Protein AF-0000000072271689 (afdb_homodimer)

pLDDT: mean 88.24, std 18.96, range [31.73, 98.94]

Solvent-accessible surface area (backbone atoms only — not comparable to full-atom values): 25498 Å² total; per-residue (Å²): 134,85,81,78,78,78,77,78,78,75,78,75,80,78,79,74,76,76,78,71,72,70,70,71,72,67,70,66,34,36,35,38,39,36,31,69,91,47,56,48,43,42,45,51,83,49,62,72,64,39,61,20,38,79,43,69,48,87,84,51,55,67,71,42,54,58,48,46,61,74,46,43,41,82,41,91,32,41,24,40,36,31,52,49,80,51,37,67,69,48,44,53,40,47,75,71,63,29,47,78,47,66,42,73,76,60,69,36,31,58,59,47,34,49,50,51,46,51,44,41,41,70,24,27,46,57,53,59,69,58,46,74,73,68,46,45,60,53,48,52,50,30,50,51,50,26,50,50,19,69,75,71,46,50,71,69,46,32,36,43,28,48,12,49,43,49,46,45,53,48,49,49,21,48,54,30,40,76,70,72,74,43,34,56,51,55,20,28,39,39,40,45,52,51,40,53,51,24,42,47,67,79,74,68,51,63,80,68,70,42,50,51,69,58,48,51,52,41,32,55,56,20,53,54,53,53,56,49,57,72,73,99,133,84,82,78,76,79,76,79,77,75,79,79,81,79,80,74,78,75,74,74,71,71,72,69,72,70,71,66,34,36,35,39,37,36,31,68,91,47,56,49,42,42,46,52,83,50,60,72,65,40,62,19,38,82,42,71,48,87,84,52,54,68,69,42,54,58,47,45,61,74,45,42,40,82,43,89,31,41,24,39,36,32,52,49,80,50,37,67,71,48,45,53,40,47,76,73,64,28,48,78,47,67,44,73,76,61,68,36,31,59,60,48,32,49,50,49,46,51,45,43,42,70,24,28,45,57,53,59,68,58,47,74,73,68,44,45,61,54,48,52,50,30,51,52,50,25,51,50,20,67,76,71,46,49,70,69,48,31,36,43,29,47,12,48,44,49,47,46,53,48,48,50,21,48,53,29,39,77,69,71,73,44,35,57,50,55,20,28,39,41,39,45,52,50,40,52,51,26,42,47,68,78,74,67,51,65,80,69,71,43,50,52,70,58,48,50,52,41,33,56,55,20,53,53,53,54,55,50,57,74,72,97

Radius of gyration: 32.76 Å; Cα contacts (8 Å, |Δi|>4): 639; chains: 2; bounding box: 166×103×75 Å

Nearest PDB structures (foldseek):
  7yh5-assembly1_A  TM=5.795E-01  e=8.326E-13  Mycobacterium tuberculosis
  7yh5-assembly2_D  TM=5.748E-01  e=1.338E-12  Mycobacterium tuberculosis
  2yxh-assembly1_B  TM=9.047E-01  e=2.759E-06  Thermotoga maritima MSB8
  7yh5-assembly3_F-2  TM=9.528E-01  e=1.978E-04  Mycobacterium tuberculosis
  3crc-assembly1_A  TM=7.216E-01  e=1.321E-03  Escherichia coli K-12

Sequence (464 aa):
MPQNQYRHEHPAPERVPAIKASMITMSVMTVLLLDARWPSMIPFNLVGKLEGQLRFTDEVPVKVRWNLDDIVRFATDDLLVSTNELDPQVIAAINNGASVIEVPSRHDALGQAREVMRRAVARGEWEQTQTHESLLEYLDEETEEFAQAVAHGTTDHIVSELGDVLLQVLFHAEIGARHGEFNLDDVAASFVTKMQQRSPYLFDGSDGVVPIEEQERLWEAGKHRSAHAQTNMPQNQYRHEHPAPERVPAIKASMITMSVMTVLLLDARWPSMIPFNLVGKLEGQLRFTDEVPVKVRWNLDDIVRFATDDLLVSTNELDPQVIAAINNGASVIEVPSRHDALGQAREVMRRAVARGEWEQTQTHESLLEYLDEETEEFAQAVAHGTTDHIVSELGDVLLQVLFHAEIGARHGEFNLDDVAASFVTKMQQRSPYLFDGSDGVVPIEEQERLWEAGKHRSAHAQTN

Secondary structure (DSSP, 8-state):
----------PPP----------------EEEE--TTSTTEEEGGGTTT-EEEEEE-TTS-HHHHHHHHHHPEEEEEEEEEES-TT-HHHHHHHHTT-EEEE-GGGG-HHHHHHHHHHHHHHHBHHHHH--HHHHHHHHHHHHHHHHHHHHH--HHHHHHHHHHHHHHHHHHHHHHHHTTS--HHHHHHHHHHHHHHH-GGGSS---SPBPHHHHHHHHHHHHHHHHHHHH-/----------PPP----------------EEEE--TTSTTEEEGGGTTT-EEEEEE-TTS-HHHHHHHHHHPEEEEEEEEEES-TT-HHHHHHHHTT-EEEE-GGGG-HHHHHHHHHHHHHHHBHHHHH--HHHHHHHHHHHHHHHHHHHHH--HHHHHHHHHHHHHHHHHHHHHHHHTTS--HHHHHHHHHHHHHHH-GGGSS---SPBPHHHHHHHHHHHHHHHHHHHH-

Structure (mmCIF, N/CA/C/O backbone):
data_AF-0000000072271689-model_v1
#
loop_
_entity.id
_entity.type
_entity.pdbx_description
1 polymer 'NTP pyrophosphohydrolase MazG-like domain-containing protein'
#
loop_
_atom_site.group_PDB
_atom_site.id
_atom_site.type_symbol
_atom_site.label_atom_id
_atom_site.label_alt_id
_atom_site.label_comp_id
_atom_site.label_asym_id
_atom_site.label_entity_id
_atom_site.label_seq_id
_atom_site.pdbx_PDB_ins_code
_atom_site.Cartn_x
_atom_site.Cartn_y
_atom_site.Cartn_z
_atom_site.occupancy
_atom_site.B_iso_or_equiv
_atom_site.auth_seq_id
_atom_site.auth_comp_id
_atom_site.auth_asym_id
_atom_site.auth_atom_id
_atom_site.pdbx_PDB_model_num
ATOM 1 N N . MET A 1 1 ? -76.625 75.188 -1.567 1 31.73 1 MET A N 1
ATOM 2 C CA . MET A 1 1 ? -76.312 74.062 -0.708 1 31.73 1 MET A CA 1
ATOM 3 C C . MET A 1 1 ? -75.188 73.188 -1.327 1 31.73 1 MET A C 1
ATOM 5 O O . MET A 1 1 ? -75.312 72.75 -2.463 1 31.73 1 MET A O 1
ATOM 9 N N . PRO A 1 2 ? -73.875 73.5 -1.005 1 36.81 2 PRO A N 1
ATOM 10 C CA . PRO A 1 2 ? -72.625 72.938 -1.516 1 36.81 2 PRO A CA 1
ATOM 11 C C . PRO A 1 2 ? -72.5 71.438 -1.23 1 36.81 2 PRO A C 1
ATOM 13 O O . PRO A 1 2 ? -72.938 71 -0.172 1 36.81 2 PRO A O 1
ATOM 16 N N . GLN A 1 3 ? -72.75 70.562 -2.203 1 35.38 3 GLN A N 1
ATOM 17 C CA . GLN A 1 3 ? -72.562 69.125 -2.236 1 35.38 3 GLN A CA 1
ATOM 18 C C . GLN A 1 3 ? -71.125 68.75 -1.945 1 35.38 3 GLN A C 1
ATOM 20 O O . GLN A 1 3 ? -70.25 69.062 -2.727 1 35.38 3 GLN A O 1
ATOM 25 N N . ASN A 1 4 ? -70.688 68.812 -0.695 1 34.28 4 ASN A N 1
ATOM 26 C CA . ASN A 1 4 ? -69.438 68.375 -0.215 1 34.28 4 ASN A CA 1
ATOM 27 C C . ASN A 1 4 ? -69.125 66.875 -0.577 1 34.28 4 ASN A C 1
ATOM 29 O O . ASN A 1 4 ? -69.875 66 -0.107 1 34.28 4 ASN A O 1
ATOM 33 N N . GLN A 1 5 ? -68.625 66.625 -1.76 1 32.69 5 GLN A N 1
ATOM 34 C CA . GLN A 1 5 ? -68.188 65.312 -2.229 1 32.69 5 GLN A CA 1
ATOM 35 C C . GLN A 1 5 ? -67.125 64.688 -1.286 1 32.69 5 GLN A C 1
ATOM 37 O O . GLN A 1 5 ? -66.062 65.312 -1.051 1 32.69 5 GLN A O 1
ATOM 42 N N . TYR A 1 6 ? -67.5 63.969 -0.26 1 37.41 6 TYR A N 1
ATOM 43 C CA . TYR A 1 6 ? -66.688 63.188 0.641 1 37.41 6 TYR A CA 1
ATOM 44 C C . TYR A 1 6 ? -65.812 62.188 -0.138 1 37.41 6 TYR A C 1
ATOM 46 O O . TYR A 1 6 ? -66.312 61.281 -0.771 1 37.41 6 TYR A O 1
ATOM 54 N N . ARG A 1 7 ? -64.688 62.656 -0.739 1 34.25 7 ARG A N 1
ATOM 55 C CA . ARG A 1 7 ? -63.688 61.719 -1.29 1 34.25 7 ARG A CA 1
ATOM 56 C C . ARG A 1 7 ? -63.156 60.781 -0.206 1 34.25 7 ARG A C 1
ATOM 58 O O . ARG A 1 7 ? -62.5 61.25 0.736 1 34.25 7 ARG A O 1
ATOM 65 N N . HIS A 1 8 ? -63.781 59.656 0.089 1 34.5 8 HIS A N 1
ATOM 66 C CA . HIS A 1 8 ? -63.25 58.594 0.943 1 34.5 8 HIS A CA 1
ATOM 67 C C . HIS A 1 8 ? -61.844 58.156 0.478 1 34.5 8 HIS A C 1
ATOM 69 O O . HIS A 1 8 ? -61.688 57.688 -0.653 1 34.5 8 HIS A O 1
ATOM 75 N N . GLU A 1 9 ? -60.75 58.812 0.894 1 35.03 9 GLU A N 1
ATOM 76 C CA . GLU A 1 9 ? -59.406 58.312 0.646 1 35.03 9 GLU A CA 1
ATOM 77 C C . GLU A 1 9 ? -59.188 56.938 1.229 1 35.03 9 GLU A C 1
ATOM 79 O O . GLU A 1 9 ? -59.469 56.688 2.408 1 35.03 9 GLU A O 1
ATOM 84 N N . HIS A 1 10 ? -59.312 55.844 0.458 1 43.16 10 HIS A N 1
ATOM 85 C CA . HIS A 1 10 ? -58.938 54.469 0.822 1 43.16 10 HIS A CA 1
ATOM 86 C C . HIS A 1 10 ? -57.531 54.406 1.392 1 43.16 10 HIS A C 1
ATOM 88 O O . HIS A 1 10 ? -56.594 55.031 0.852 1 43.16 10 HIS A O 1
ATOM 94 N N . PRO A 1 11 ? -57.406 54.125 2.727 1 41.47 11 PRO A N 1
ATOM 95 C CA . PRO A 1 11 ? -56.062 54.031 3.266 1 41.47 11 PRO A CA 1
ATOM 96 C C . PRO A 1 11 ? -55.188 53.062 2.494 1 41.47 11 PRO A C 1
ATOM 98 O O . PRO A 1 11 ? -55.688 52.062 1.944 1 41.47 11 PRO A O 1
ATOM 101 N N . ALA A 1 12 ? -53.969 53.438 2.004 1 48.12 12 ALA A N 1
ATOM 102 C CA . ALA A 1 12 ? -52.969 52.625 1.312 1 48.12 12 ALA A CA 1
ATOM 103 C C . ALA A 1 12 ? -52.625 51.375 2.117 1 48.12 12 ALA A C 1
ATOM 105 O O . ALA A 1 12 ? -52.562 51.406 3.35 1 48.12 12 ALA A O 1
ATOM 106 N N . PRO A 1 13 ? -52.781 50.156 1.504 1 39.25 13 PRO A N 1
ATOM 107 C CA . PRO A 1 13 ? -52.469 48.938 2.24 1 39.25 13 PRO A CA 1
ATOM 108 C C . PRO A 1 13 ? -51.062 48.969 2.848 1 39.25 13 PRO A C 1
ATOM 110 O O . PRO A 1 13 ? -50.156 49.625 2.311 1 39.25 13 PRO A O 1
ATOM 113 N N . GLU A 1 14 ? -50.906 48.812 4.203 1 42.94 14 GLU A N 1
ATOM 114 C CA . GLU A 1 14 ? -49.656 48.656 4.945 1 42.94 14 GLU A CA 1
ATOM 115 C C . GLU A 1 14 ? -48.719 47.656 4.285 1 42.94 14 GLU A C 1
ATOM 117 O O . GLU A 1 14 ? -49.125 46.531 3.984 1 42.94 14 GLU A O 1
ATOM 122 N N . ARG A 1 15 ? -47.625 48.062 3.615 1 39.09 15 ARG A N 1
ATOM 123 C CA . ARG A 1 15 ? -46.594 47.188 3.09 1 39.09 15 ARG A CA 1
ATOM 124 C C . ARG A 1 15 ? -46.125 46.188 4.156 1 39.09 15 ARG A C 1
ATOM 126 O O . ARG A 1 15 ? -45.719 46.594 5.25 1 39.09 15 ARG A O 1
ATOM 133 N N . VAL A 1 16 ? -46.5 44.906 4.203 1 45.44 16 VAL A N 1
ATOM 134 C CA . VAL A 1 16 ? -45.906 43.844 5.008 1 45.44 16 VAL A CA 1
ATOM 135 C C . VAL A 1 16 ? -44.375 43.875 4.883 1 45.44 16 VAL A C 1
ATOM 137 O O . VAL A 1 16 ? -43.844 44 3.779 1 45.44 16 VAL A O 1
ATOM 140 N N . PRO A 1 17 ? -43.688 44.188 6 1 40.31 17 PRO A N 1
ATOM 141 C CA . PRO A 1 17 ? -42.219 44.125 5.863 1 40.31 17 PRO A CA 1
ATOM 142 C C . PRO A 1 17 ? -41.719 42.844 5.223 1 40.31 17 PRO A C 1
ATOM 144 O O . PRO A 1 17 ? -42.344 41.781 5.418 1 40.31 17 PRO A O 1
ATOM 147 N N . ALA A 1 18 ? -41.031 42.875 4.094 1 43 18 ALA A N 1
ATOM 148 C CA . ALA A 1 18 ? -40.312 41.719 3.521 1 43 18 ALA A CA 1
ATOM 149 C C . ALA A 1 18 ? -39.625 40.906 4.605 1 43 18 ALA A C 1
ATOM 151 O O . ALA A 1 18 ? -38.844 41.438 5.406 1 43 18 ALA A O 1
ATOM 152 N N . ILE A 1 19 ? -40.125 39.719 5.051 1 41.44 19 ILE A N 1
ATOM 153 C CA . ILE A 1 19 ? -39.375 38.781 5.848 1 41.44 19 ILE A CA 1
ATOM 154 C C . ILE A 1 19 ? -37.938 38.656 5.285 1 41.44 19 ILE A C 1
ATOM 156 O O . ILE A 1 19 ? -37.781 38.281 4.129 1 41.44 19 ILE A O 1
ATOM 160 N N . LYS A 1 20 ? -37.031 39.469 5.77 1 43.62 20 LYS A N 1
ATOM 161 C CA . LYS A 1 20 ? -35.656 39.156 5.461 1 43.62 20 LYS A CA 1
ATOM 162 C C . LYS A 1 20 ? -35.438 37.656 5.535 1 43.62 20 LYS A C 1
ATOM 164 O O . LYS A 1 20 ? -35.594 37.031 6.594 1 43.62 20 LYS A O 1
ATOM 169 N N . ALA A 1 21 ? -35.531 36.969 4.457 1 41.03 21 ALA A N 1
ATOM 170 C CA . ALA A 1 21 ? -34.969 35.625 4.422 1 41.03 21 ALA A CA 1
ATOM 171 C C . ALA A 1 21 ? -33.594 35.594 5.125 1 41.03 21 ALA A C 1
ATOM 173 O O . ALA A 1 21 ? -32.656 36.281 4.691 1 41.03 21 ALA A O 1
ATOM 174 N N . SER A 1 22 ? -33.594 35.531 6.473 1 39.03 22 SER A N 1
ATOM 175 C CA . SER A 1 22 ? -32.312 35.125 7.047 1 39.03 22 SER A CA 1
ATOM 176 C C . SER A 1 22 ? -31.578 34.156 6.141 1 39.03 22 SER A C 1
ATOM 178 O O . SER A 1 22 ? -32.125 33.094 5.82 1 39.03 22 SER A O 1
ATOM 180 N N . MET A 1 23 ? -30.891 34.625 5.141 1 39.12 23 MET A N 1
ATOM 181 C CA . MET A 1 23 ? -29.938 33.719 4.504 1 39.12 23 MET A CA 1
ATOM 182 C C . MET A 1 23 ? -29.312 32.781 5.531 1 39.12 23 MET A C 1
ATOM 184 O O . MET A 1 23 ? -28.562 33.219 6.402 1 39.12 23 MET A O 1
ATOM 188 N N . ILE A 1 24 ? -30 31.812 6.102 1 42.47 24 ILE A N 1
ATOM 189 C CA . ILE A 1 24 ? -29.266 30.75 6.801 1 42.47 24 ILE A CA 1
ATOM 190 C C . ILE A 1 24 ? -27.891 30.562 6.176 1 42.47 24 ILE A C 1
ATOM 192 O O . ILE A 1 24 ? -27.766 30.141 5.023 1 42.47 24 ILE A O 1
ATOM 196 N N . THR A 1 25 ? -26.969 31.484 6.34 1 45.09 25 THR A N 1
ATOM 197 C CA . THR A 1 25 ? -25.578 31.156 6.023 1 45.09 25 THR A CA 1
ATOM 198 C C . THR A 1 25 ? -25.297 29.688 6.266 1 45.09 25 THR A C 1
ATOM 200 O O . THR A 1 25 ? -25.375 29.203 7.402 1 45.09 25 THR A O 1
ATOM 203 N N . MET A 1 26 ? -25.844 28.781 5.512 1 49.88 26 MET A N 1
ATOM 204 C CA . MET A 1 26 ? -25.484 27.375 5.613 1 49.88 26 MET A CA 1
ATOM 205 C C . MET A 1 26 ? -24.031 27.203 6.012 1 49.88 26 MET A C 1
ATOM 207 O O . MET A 1 26 ? -23.125 27.734 5.348 1 49.88 26 MET A O 1
ATOM 211 N N . SER A 1 27 ? -23.719 27.297 7.25 1 57.47 27 SER A N 1
ATOM 212 C CA . SER A 1 27 ? -22.391 27 7.77 1 57.47 27 SER A CA 1
ATOM 213 C C . SER A 1 27 ? -21.672 25.984 6.887 1 57.47 27 SER A C 1
ATOM 215 O O . SER A 1 27 ? -22.188 24.891 6.637 1 57.47 27 SER A O 1
ATOM 217 N N . VAL A 1 28 ? -20.812 26.453 5.918 1 75.75 28 VAL A N 1
ATOM 218 C CA . VAL A 1 28 ? -20.062 25.641 4.965 1 75.75 28 VAL A CA 1
ATOM 219 C C . VAL A 1 28 ? -19.156 24.672 5.711 1 75.75 28 VAL A C 1
ATOM 221 O O . VAL A 1 28 ? -18.375 25.094 6.582 1 75.75 28 VAL A O 1
ATOM 224 N N . MET A 1 29 ? -19.562 23.359 5.988 1 88.62 29 MET A N 1
ATOM 225 C CA . MET A 1 29 ? -18.797 22.312 6.676 1 88.62 29 MET A CA 1
ATOM 226 C C . MET A 1 29 ? -17.75 21.719 5.754 1 88.62 29 MET A C 1
ATOM 228 O O . MET A 1 29 ? -17.984 21.547 4.555 1 88.62 29 MET A O 1
ATOM 232 N N . THR A 1 30 ? -16.531 21.578 6.262 1 95.81 30 THR A N 1
ATOM 233 C CA . THR A 1 30 ? -15.453 20.875 5.582 1 95.81 30 THR A CA 1
ATOM 234 C C . THR A 1 30 ? -15.188 19.531 6.242 1 95.81 30 THR A C 1
ATOM 236 O O . THR A 1 30 ? -15.219 19.406 7.473 1 95.81 30 THR A O 1
ATOM 239 N N . VAL A 1 31 ? -15.047 18.5 5.449 1 97.75 31 VAL A N 1
ATOM 240 C CA . VAL A 1 31 ? -14.633 17.188 5.93 1 97.75 31 VAL A CA 1
ATOM 241 C C . VAL A 1 31 ? -13.18 16.938 5.547 1 97.75 31 VAL A C 1
ATOM 243 O O . VAL A 1 31 ? -12.805 17.062 4.379 1 97.75 31 VAL A O 1
ATOM 246 N N . LEU A 1 32 ? -12.352 16.672 6.523 1 97.25 32 LEU A N 1
ATOM 247 C CA . LEU A 1 32 ? -10.977 16.234 6.301 1 97.25 32 LEU A CA 1
ATOM 248 C C . LEU A 1 32 ? -10.836 14.734 6.484 1 97.25 32 LEU A C 1
ATOM 250 O O . LEU A 1 32 ? -11.031 14.219 7.59 1 97.25 32 LEU A O 1
ATOM 254 N N . LEU A 1 33 ? -10.547 14.039 5.418 1 98.12 33 LEU A N 1
ATOM 255 C CA . LEU A 1 33 ? -10.359 12.594 5.457 1 98.12 33 LEU A CA 1
ATOM 256 C C . LEU A 1 33 ? -8.875 12.234 5.496 1 98.12 33 LEU A C 1
ATOM 258 O O . LEU A 1 33 ? -8.164 12.43 4.512 1 98.12 33 LEU A O 1
ATOM 262 N N . LEU A 1 34 ? -8.461 11.695 6.598 1 97.62 34 LEU A N 1
ATOM 263 C CA . LEU A 1 34 ? -7.094 11.219 6.797 1 97.62 34 LEU A CA 1
ATOM 264 C C . LEU A 1 34 ? -6.977 9.742 6.449 1 97.62 34 LEU A C 1
ATOM 266 O O . LEU A 1 34 ? -7.992 9.055 6.277 1 97.62 34 LEU A O 1
ATOM 270 N N . ASP A 1 35 ? -5.762 9.305 6.246 1 97.75 35 ASP A N 1
ATOM 271 C CA . ASP A 1 35 ? -5.496 7.895 5.977 1 97.75 35 ASP A CA 1
ATOM 272 C C . ASP A 1 35 ? -5.422 7.094 7.277 1 97.75 35 ASP A C 1
ATOM 274 O O . ASP A 1 35 ? -4.594 7.379 8.141 1 97.75 35 ASP A O 1
ATOM 278 N N . ALA A 1 36 ? -6.246 6.098 7.414 1 96.81 36 ALA A N 1
ATOM 279 C CA . ALA A 1 36 ? -6.328 5.312 8.641 1 96.81 36 ALA A CA 1
ATOM 280 C C . ALA A 1 36 ? -5.008 4.605 8.93 1 96.81 36 ALA A C 1
ATOM 282 O O . ALA A 1 36 ? -4.695 4.305 10.086 1 96.81 36 ALA A O 1
ATOM 283 N N . ARG A 1 37 ? -4.184 4.309 7.945 1 96.31 37 ARG A N 1
ATOM 284 C CA . ARG A 1 37 ? -2.904 3.631 8.141 1 96.31 37 ARG A CA 1
ATOM 285 C C . ARG A 1 37 ? -1.9 4.547 8.836 1 96.31 37 ARG A C 1
ATOM 287 O O . ARG A 1 37 ? -1.052 4.082 9.602 1 96.31 37 ARG A O 1
ATOM 294 N N . TRP A 1 38 ? -2.002 5.785 8.461 1 96.56 38 TRP A N 1
ATOM 295 C CA . TRP A 1 38 ? -1.114 6.816 8.992 1 96.56 38 TRP A CA 1
ATOM 296 C C . TRP A 1 38 ? -1.89 8.086 9.312 1 96.56 38 TRP A C 1
ATOM 298 O O . TRP A 1 38 ? -1.658 9.133 8.695 1 96.56 38 TRP A O 1
ATOM 308 N N . PRO A 1 39 ? -2.699 8.008 10.305 1 96.31 39 PRO A N 1
ATOM 309 C CA . PRO A 1 39 ? -3.645 9.102 10.547 1 96.31 39 PRO A CA 1
ATOM 310 C C . PRO A 1 39 ? -2.957 10.391 10.984 1 96.31 39 PRO A C 1
ATOM 312 O O . PRO A 1 39 ? -3.58 11.461 10.992 1 96.31 39 PRO A O 1
ATOM 315 N N . SER A 1 40 ? -1.735 10.359 11.344 1 93.94 40 SER A N 1
ATOM 316 C CA . SER A 1 40 ? -1.021 11.547 11.805 1 93.94 40 SER A CA 1
ATOM 317 C C . SER A 1 40 ? -0.315 12.25 10.656 1 93.94 40 SER A C 1
ATOM 319 O O . SER A 1 40 ? 0.393 13.234 10.867 1 93.94 40 SER A O 1
ATOM 321 N N . MET A 1 41 ? -0.45 11.75 9.477 1 95.75 41 MET A N 1
ATOM 322 C CA . MET A 1 41 ? 0.243 12.328 8.328 1 95.75 41 MET A CA 1
ATOM 323 C C . MET A 1 41 ? -0.672 13.281 7.559 1 95.75 41 MET A C 1
ATOM 325 O O . MET A 1 41 ? -1.851 12.984 7.359 1 95.75 41 MET A O 1
ATOM 329 N N . ILE A 1 42 ? -0.146 14.375 7.086 1 93.12 42 ILE A N 1
ATOM 330 C CA . ILE A 1 42 ? -0.882 15.391 6.336 1 93.12 42 ILE A CA 1
ATOM 331 C C . ILE A 1 42 ? 0.032 16.016 5.289 1 93.12 42 ILE A C 1
ATOM 333 O O . ILE A 1 42 ? 1.252 16.062 5.465 1 93.12 42 ILE A O 1
ATOM 337 N N . PRO A 1 43 ? -0.549 16.516 4.188 1 93.06 43 PRO A N 1
ATOM 338 C CA . PRO A 1 43 ? 0.271 17.266 3.229 1 93.06 43 PRO A CA 1
ATOM 339 C C . PRO A 1 43 ? 0.754 18.609 3.777 1 93.06 43 PRO A C 1
ATOM 341 O O . PRO A 1 43 ? 0.019 19.281 4.504 1 93.06 43 PRO A O 1
ATOM 344 N N . PHE A 1 44 ? 1.924 18.984 3.336 1 86.19 44 PHE A N 1
ATOM 345 C CA . PHE A 1 44 ? 2.545 20.234 3.742 1 86.19 44 PHE A CA 1
ATOM 346 C C . PHE A 1 44 ? 1.616 21.406 3.465 1 86.19 44 PHE A C 1
ATOM 348 O O . PHE A 1 44 ? 1.506 22.328 4.281 1 86.19 44 PHE A O 1
ATOM 355 N N . ASN A 1 45 ? 1.007 21.344 2.361 1 85.69 45 ASN A N 1
ATOM 356 C CA . ASN A 1 45 ? 0.263 22.516 1.883 1 85.69 45 ASN A CA 1
ATOM 357 C C . ASN A 1 45 ? -1.001 22.75 2.705 1 85.69 45 ASN A C 1
ATOM 359 O O . ASN A 1 45 ? -1.622 23.797 2.609 1 85.69 45 ASN A O 1
ATOM 363 N N . LEU A 1 46 ? -1.396 21.781 3.482 1 88.25 46 LEU A N 1
ATOM 364 C CA . LEU A 1 46 ? -2.574 21.953 4.328 1 88.25 46 LEU A CA 1
ATOM 365 C C . LEU A 1 46 ? -2.195 22.531 5.684 1 88.25 46 LEU A C 1
ATOM 367 O O . LEU A 1 46 ? -3.059 23.016 6.418 1 88.25 46 LEU A O 1
ATOM 371 N N . VAL A 1 47 ? -0.949 22.406 5.977 1 83.38 47 VAL A N 1
ATOM 372 C CA . VAL A 1 47 ? -0.479 22.922 7.258 1 83.38 47 VAL A CA 1
ATOM 373 C C . VAL A 1 47 ? -0.675 24.438 7.305 1 83.38 47 VAL A C 1
ATOM 375 O O . VAL A 1 47 ? -0.239 25.156 6.398 1 83.38 47 VAL A O 1
ATOM 378 N N . GLY A 1 48 ? -1.389 24.922 8.305 1 79.44 48 GLY A N 1
ATOM 379 C CA . GLY A 1 48 ? -1.639 26.344 8.484 1 79.44 48 GLY A CA 1
ATOM 380 C C . GLY A 1 48 ? -2.807 26.844 7.66 1 79.44 48 GLY A C 1
ATOM 381 O O . GLY A 1 48 ? -3.191 28.016 7.77 1 79.44 48 GLY A O 1
ATOM 382 N N . LYS A 1 49 ? -3.34 26 6.836 1 85.81 49 LYS A N 1
ATOM 383 C CA . LYS A 1 49 ? -4.418 26.438 5.957 1 85.81 49 LYS A CA 1
ATOM 384 C C . LYS A 1 49 ? -5.762 25.875 6.402 1 85.81 49 LYS A C 1
ATOM 386 O O . LYS A 1 49 ? -6.812 26.297 5.91 1 85.81 49 LYS A O 1
ATOM 391 N N . LEU A 1 50 ? -5.703 24.984 7.27 1 88.81 50 LEU A N 1
ATOM 392 C CA . LEU A 1 50 ? -6.938 24.391 7.781 1 88.81 50 LEU A CA 1
ATOM 393 C C . LEU A 1 50 ? -7.582 25.297 8.82 1 88.81 50 LEU A C 1
ATOM 395 O O . LEU A 1 50 ? -6.902 25.797 9.727 1 88.81 50 LEU A O 1
ATOM 399 N N . GLU A 1 51 ? -8.812 25.484 8.617 1 91.44 51 GLU A N 1
ATOM 400 C CA . GLU A 1 51 ? -9.57 26.312 9.555 1 91.44 51 GLU A CA 1
ATOM 401 C C . GLU A 1 51 ? -10.906 25.672 9.914 1 91.44 51 GLU A C 1
ATOM 403 O O . GLU A 1 51 ? -11.508 24.984 9.086 1 91.44 51 GLU A O 1
ATOM 408 N N . GLY A 1 52 ? -11.352 25.938 11.195 1 91.12 52 GLY A N 1
ATOM 409 C CA . GLY A 1 52 ? -12.672 25.469 11.586 1 91.12 52 GLY A CA 1
ATOM 410 C C . GLY A 1 52 ? -12.734 25 13.031 1 91.12 52 GLY A C 1
ATOM 411 O O . GLY A 1 52 ? -11.711 24.953 13.719 1 91.12 52 GLY A O 1
ATOM 412 N N . GLN A 1 53 ? -13.945 24.844 13.414 1 93.69 53 GLN A N 1
ATOM 413 C CA . GLN A 1 53 ? -14.18 24.172 14.688 1 93.69 53 GLN A CA 1
ATOM 414 C C . GLN A 1 53 ? -14.016 22.656 14.555 1 93.69 53 GLN A C 1
ATOM 416 O O . GLN A 1 53 ? -14.82 21.984 13.898 1 93.69 53 GLN A O 1
ATOM 421 N N . LEU A 1 54 ? -13.07 22.109 15.195 1 94.75 54 LEU A N 1
ATOM 422 C CA . LEU A 1 54 ? -12.68 20.719 15.031 1 94.75 54 LEU A CA 1
ATOM 423 C C . LEU A 1 54 ? -13.742 19.797 15.609 1 94.75 54 LEU A C 1
ATOM 425 O O . LEU A 1 54 ? -14.18 19.984 16.75 1 94.75 54 LEU A O 1
ATOM 429 N N . ARG A 1 55 ? -14.156 18.875 14.844 1 96.12 55 ARG A N 1
ATOM 430 C CA . ARG A 1 55 ? -14.953 17.719 15.211 1 96.12 55 ARG A CA 1
ATOM 431 C C . ARG A 1 55 ? -14.305 16.422 14.711 1 96.12 55 ARG A C 1
ATOM 433 O O . ARG A 1 55 ? -13.586 16.438 13.703 1 96.12 55 ARG A O 1
ATOM 440 N N . PHE A 1 56 ? -14.508 15.344 15.422 1 97.38 56 PHE A N 1
ATOM 441 C CA . PHE A 1 56 ? -13.859 14.086 15.07 1 97.38 56 PHE A CA 1
ATOM 442 C C . PHE A 1 56 ? -14.859 12.938 15.086 1 97.38 56 PHE A C 1
ATOM 444 O O . PHE A 1 56 ? -15.734 12.883 15.961 1 97.38 56 PHE A O 1
ATOM 451 N N . THR A 1 57 ? -14.758 12.062 14.102 1 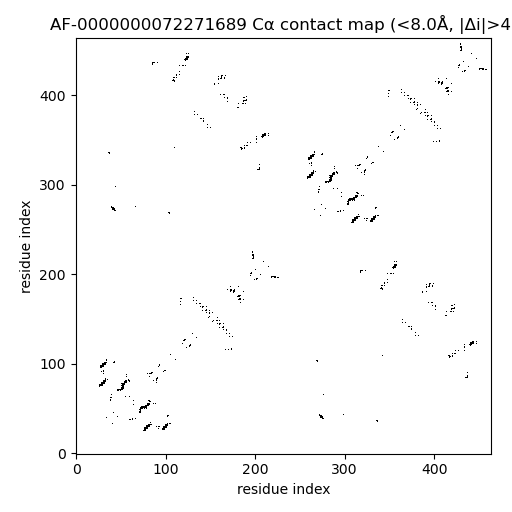97.44 57 THR A N 1
ATOM 452 C CA . THR A 1 57 ? -15.43 10.781 14.273 1 97.44 57 THR A CA 1
ATOM 453 C C . THR A 1 57 ? -14.688 9.914 15.289 1 97.44 57 THR A C 1
ATOM 455 O O . THR A 1 57 ? -13.547 10.203 15.641 1 97.44 57 THR A O 1
ATOM 458 N N . ASP A 1 58 ? -15.219 8.797 15.719 1 95.88 58 ASP A N 1
ATOM 459 C CA . ASP A 1 58 ? -14.805 8.062 16.906 1 95.88 58 ASP A CA 1
ATOM 460 C C . ASP A 1 58 ? -13.445 7.395 16.703 1 95.88 58 ASP A C 1
ATOM 462 O O . ASP A 1 58 ? -12.68 7.23 17.656 1 95.88 58 ASP A O 1
ATOM 466 N N . GLU A 1 59 ? -13.164 7.012 15.523 1 94.5 59 GLU A N 1
ATOM 467 C CA . GLU A 1 59 ? -12.008 6.148 15.289 1 94.5 59 GLU A CA 1
ATOM 468 C C . GLU A 1 59 ? -10.719 6.965 15.219 1 94.5 59 GLU A C 1
ATOM 470 O O . GLU A 1 59 ? -9.617 6.402 15.227 1 94.5 59 GLU A O 1
ATOM 475 N N . VAL A 1 60 ? -10.789 8.281 15.125 1 96.94 60 VAL A N 1
ATOM 476 C CA . VAL A 1 60 ? -9.602 9.125 15.039 1 96.94 60 VAL A CA 1
ATOM 477 C C . VAL A 1 60 ? -8.828 9.062 16.359 1 96.94 60 VAL A C 1
ATOM 479 O O . VAL A 1 60 ? -9.375 9.383 17.422 1 96.94 60 VAL A O 1
ATOM 482 N N . PRO A 1 61 ? -7.605 8.68 16.297 1 95.88 61 PRO A N 1
ATOM 483 C CA . PRO A 1 61 ? -6.828 8.555 17.531 1 95.88 61 PRO A CA 1
ATOM 484 C C . PRO A 1 61 ? -6.68 9.875 18.281 1 95.88 61 PRO A C 1
ATOM 486 O O . PRO A 1 61 ? -6.605 10.938 17.656 1 95.88 61 PRO A O 1
ATOM 489 N N . VAL A 1 62 ? -6.473 9.789 19.578 1 94.81 62 VAL A N 1
ATOM 490 C CA . VAL A 1 62 ? -6.387 10.945 20.453 1 94.81 62 VAL A CA 1
ATOM 491 C C . VAL A 1 62 ? -5.16 11.789 20.094 1 94.81 62 VAL A C 1
ATOM 493 O O . VAL A 1 62 ? -5.227 13.016 20.094 1 94.81 62 VAL A O 1
ATOM 496 N N . LYS A 1 63 ? -4.082 11.148 19.797 1 91.44 63 LYS A N 1
ATOM 497 C CA . LYS A 1 63 ? -2.854 11.859 19.453 1 91.44 63 LYS A CA 1
ATOM 498 C C . LYS A 1 63 ? -3.057 12.758 18.234 1 91.44 63 LYS A C 1
ATOM 500 O O . LYS A 1 63 ? -2.494 13.852 18.156 1 91.44 63 LYS A O 1
ATOM 505 N N . VAL A 1 64 ? -3.832 12.328 17.297 1 93.75 64 VAL A N 1
ATOM 506 C CA . VAL A 1 64 ? -4.148 13.086 16.094 1 93.75 64 VAL A CA 1
ATOM 507 C C . VAL A 1 64 ? -4.949 14.336 16.453 1 93.75 64 VAL A C 1
ATOM 509 O O . VAL A 1 64 ? -4.715 15.414 15.922 1 93.75 64 VAL A O 1
ATOM 512 N N . ARG A 1 65 ? -5.84 14.188 17.375 1 92.5 65 ARG A N 1
ATOM 513 C CA . ARG A 1 65 ? -6.691 15.289 17.812 1 92.5 65 ARG A CA 1
ATOM 514 C C . ARG A 1 65 ? -5.859 16.422 18.406 1 92.5 65 ARG A C 1
ATOM 516 O O . ARG A 1 65 ? -6.043 17.594 18.062 1 92.5 65 ARG A O 1
ATOM 523 N N . TRP A 1 66 ? -4.922 16.016 19.219 1 89.44 66 TRP A N 1
ATOM 524 C CA . TRP A 1 66 ? -4.055 17 19.859 1 89.44 66 TRP A CA 1
ATOM 525 C C . TRP A 1 66 ? -3.191 17.719 18.844 1 89.44 66 TRP A C 1
ATOM 527 O O . TRP A 1 66 ? -3.059 18.938 18.891 1 89.44 66 TRP A O 1
ATOM 537 N N . ASN A 1 67 ? -2.682 16.969 17.938 1 87.69 67 ASN A N 1
ATOM 538 C CA . ASN A 1 67 ? -1.792 17.547 16.938 1 87.69 67 ASN A CA 1
ATOM 539 C C . ASN A 1 67 ? -2.539 18.5 15.992 1 87.69 67 ASN A C 1
ATOM 541 O O . ASN A 1 67 ? -2.012 19.547 15.609 1 87.69 67 ASN A O 1
ATOM 545 N N . LEU A 1 68 ? -3.707 18.141 15.617 1 89.06 68 LEU A N 1
ATOM 546 C CA . LEU A 1 68 ? -4.496 18.984 14.727 1 89.06 68 LEU A CA 1
ATOM 547 C C . LEU A 1 68 ? -4.895 20.281 15.422 1 89.06 68 LEU A C 1
ATOM 549 O O . LEU A 1 68 ? -4.969 21.328 14.781 1 89.06 68 LEU A O 1
ATOM 553 N N . ASP A 1 69 ? -5.16 20.188 16.688 1 86.44 69 ASP A N 1
ATOM 554 C CA . ASP A 1 69 ? -5.5 21.375 17.469 1 86.44 69 ASP A CA 1
ATOM 555 C C . ASP A 1 69 ? -4.395 22.422 17.375 1 86.44 69 ASP A C 1
ATOM 557 O O . ASP A 1 69 ? -4.668 23.625 17.375 1 86.44 69 ASP A O 1
ATOM 561 N N . ASP A 1 70 ? -3.203 21.984 17.203 1 82.56 70 ASP A N 1
ATOM 562 C CA . ASP A 1 70 ? -2.041 22.875 17.188 1 82.56 70 ASP A CA 1
ATOM 563 C C . ASP A 1 70 ? -1.872 23.547 15.828 1 82.56 70 ASP A C 1
ATOM 565 O O . ASP A 1 70 ? -1.229 24.594 15.727 1 82.56 70 ASP A O 1
ATOM 569 N N . ILE A 1 71 ? -2.449 22.953 14.867 1 83.38 71 ILE A N 1
ATOM 570 C CA . ILE A 1 71 ? -2.061 23.453 13.555 1 83.38 71 ILE A CA 1
ATOM 571 C C . ILE A 1 71 ? -3.291 23.969 12.812 1 83.38 71 ILE A C 1
ATOM 573 O O . ILE A 1 71 ? -3.178 24.516 11.711 1 83.38 71 ILE A O 1
ATOM 577 N N . VAL A 1 72 ? -4.465 23.844 13.336 1 86.31 72 VAL A N 1
ATOM 578 C CA . VAL A 1 72 ? -5.699 24.312 12.727 1 86.31 72 VAL A CA 1
ATOM 579 C C . VAL A 1 72 ? -6.117 25.641 13.367 1 86.31 72 VAL A C 1
ATOM 581 O O . VAL A 1 72 ? -6.148 25.766 14.594 1 86.31 72 VAL A O 1
ATOM 584 N N . ARG A 1 73 ? -6.438 26.562 12.547 1 88.88 73 ARG A N 1
ATOM 585 C CA . ARG A 1 73 ? -6.918 27.859 13.039 1 88.88 73 ARG A CA 1
ATOM 586 C C . ARG A 1 73 ? -8.414 27.797 13.352 1 88.88 73 ARG A C 1
ATOM 588 O O . ARG A 1 73 ? -9.188 27.219 12.586 1 88.88 73 ARG A O 1
ATOM 595 N N . PHE A 1 74 ? -8.758 28.469 14.352 1 85.44 74 PHE A N 1
ATOM 596 C CA . PHE A 1 74 ? -10.164 28.469 14.75 1 85.44 74 PHE A CA 1
ATOM 597 C C . PHE A 1 74 ? -11 29.312 13.789 1 85.44 74 PHE A C 1
ATOM 599 O O . PHE A 1 74 ? -10.578 30.391 13.375 1 85.44 74 PHE A O 1
ATOM 606 N N . ALA A 1 75 ? -12.109 28.766 13.383 1 88.44 75 ALA A N 1
ATOM 607 C CA . ALA A 1 75 ? -13.117 29.469 12.594 1 88.44 75 ALA A CA 1
ATOM 608 C C . ALA A 1 75 ? -14.523 29 12.984 1 88.44 75 ALA A C 1
ATOM 610 O O . ALA A 1 75 ? -14.68 28.078 13.773 1 88.44 75 ALA A O 1
ATOM 611 N N . THR A 1 76 ? -15.469 29.719 12.406 1 86.62 76 THR A N 1
ATOM 612 C CA . THR A 1 76 ? -16.844 29.453 12.812 1 86.62 76 THR A CA 1
ATOM 613 C C . THR A 1 76 ? -17.375 28.203 12.133 1 86.62 76 THR A C 1
ATOM 615 O O . THR A 1 76 ? -18.219 27.484 12.695 1 86.62 76 THR A O 1
ATOM 618 N N . ASP A 1 77 ? -16.859 27.953 11.016 1 89 77 ASP A N 1
ATOM 619 C CA . ASP A 1 77 ? -17.312 26.781 10.281 1 89 77 ASP A CA 1
ATOM 620 C C . ASP A 1 77 ? -16.719 25.5 10.875 1 89 77 ASP A C 1
ATOM 622 O O . ASP A 1 77 ? -15.609 25.516 11.422 1 89 77 ASP A O 1
ATOM 626 N N . ASP A 1 78 ? -17.469 24.453 10.766 1 92.69 78 ASP A N 1
ATOM 627 C CA . ASP A 1 78 ? -17.016 23.172 11.32 1 92.69 78 ASP A CA 1
ATOM 628 C C . ASP A 1 78 ? -16.016 22.5 10.391 1 92.69 78 ASP A C 1
ATOM 630 O O . ASP A 1 78 ? -16.141 22.578 9.172 1 92.69 78 ASP A O 1
ATOM 634 N N . LEU A 1 79 ? -15.031 21.844 10.984 1 96.12 79 LEU A N 1
ATOM 635 C CA . LEU A 1 79 ? -14.109 20.938 10.328 1 96.12 79 LEU A CA 1
ATOM 636 C C . LEU A 1 79 ? -14.211 19.531 10.906 1 96.12 79 LEU A C 1
ATOM 638 O O . LEU A 1 79 ? -13.703 19.266 12 1 96.12 79 LEU A O 1
ATOM 642 N N . LEU A 1 80 ? -14.898 18.672 10.18 1 97.31 80 LEU A N 1
ATOM 643 C CA . LEU A 1 80 ? -15.055 17.281 10.602 1 97.31 80 LEU A CA 1
ATOM 644 C C . LEU A 1 80 ? -13.891 16.438 10.117 1 97.31 80 LEU A C 1
ATOM 646 O O . LEU A 1 80 ? -13.664 16.312 8.906 1 97.31 80 LEU A O 1
ATOM 650 N N . VAL A 1 81 ? -13.125 15.836 11.039 1 97.62 81 VAL A N 1
ATOM 651 C CA . VAL A 1 81 ? -11.961 15.016 10.734 1 97.62 81 VAL A CA 1
ATOM 652 C C . VAL A 1 81 ? -12.297 13.539 10.922 1 97.62 81 VAL A C 1
ATOM 654 O O . VAL A 1 81 ? -12.859 13.156 11.953 1 97.62 81 VAL A O 1
ATOM 657 N N . SER A 1 82 ? -11.992 12.727 9.945 1 98.06 82 SER A N 1
ATOM 658 C CA . SER A 1 82 ? -12.273 11.297 9.992 1 98.06 82 SER A CA 1
ATOM 659 C C . SER A 1 82 ? -11.227 10.5 9.227 1 98.06 82 SER A C 1
ATOM 661 O O . SER A 1 82 ? -10.477 11.062 8.422 1 98.06 82 SER A O 1
ATOM 663 N N . THR A 1 83 ? -11.07 9.219 9.539 1 97.81 83 THR A N 1
ATOM 664 C CA . THR A 1 83 ? -10.312 8.297 8.695 1 97.81 83 THR A CA 1
ATOM 665 C C . THR A 1 83 ? -11.258 7.336 7.973 1 97.81 83 THR A C 1
ATOM 667 O O . THR A 1 83 ? -10.805 6.449 7.246 1 97.81 83 THR A O 1
ATOM 670 N N . ASN A 1 84 ? -12.523 7.48 8.164 1 97 84 ASN A N 1
ATOM 671 C CA . ASN A 1 84 ? -13.531 6.59 7.605 1 97 84 ASN A CA 1
ATOM 672 C C . ASN A 1 84 ? -14.555 7.355 6.766 1 97 84 ASN A C 1
ATOM 674 O O . ASN A 1 84 ? -15.461 7.984 7.305 1 97 84 ASN A O 1
ATOM 678 N N . GLU A 1 85 ? -14.461 7.227 5.48 1 95.94 85 GLU A N 1
ATOM 679 C CA . GLU A 1 85 ? -15.344 7.953 4.566 1 95.94 85 GLU A CA 1
ATOM 680 C C . GLU A 1 85 ? -16.781 7.441 4.652 1 95.94 85 GLU A C 1
ATOM 682 O O . GLU A 1 85 ? -17.703 8.109 4.203 1 95.94 85 GLU A O 1
ATOM 687 N N . LEU A 1 86 ? -16.922 6.293 5.293 1 95.94 86 LEU A N 1
ATOM 688 C CA . LEU A 1 86 ? -18.25 5.68 5.348 1 95.94 86 LEU A CA 1
ATOM 689 C C . LEU A 1 86 ? -18.906 5.926 6.699 1 95.94 86 LEU A C 1
ATOM 691 O O . LEU A 1 86 ? -20 5.418 6.969 1 95.94 86 LEU A O 1
ATOM 695 N N . ASP A 1 87 ? -18.266 6.641 7.582 1 96.44 87 ASP A N 1
ATOM 696 C CA . ASP A 1 87 ? -18.891 7.035 8.844 1 96.44 87 ASP A CA 1
ATOM 697 C C . ASP A 1 87 ? -20.188 7.809 8.594 1 96.44 87 ASP A C 1
ATOM 699 O O . ASP A 1 87 ? -20.234 8.664 7.711 1 96.44 87 ASP A O 1
ATOM 703 N N . PRO A 1 88 ? -21.188 7.543 9.359 1 95.94 88 PRO A N 1
ATOM 704 C CA . PRO A 1 88 ? -22.469 8.219 9.156 1 95.94 88 PRO A CA 1
ATOM 705 C C . PRO A 1 88 ? -22.359 9.742 9.227 1 95.94 88 PRO A C 1
ATOM 707 O O . PRO A 1 88 ? -23.031 10.453 8.484 1 95.94 88 PRO A O 1
ATOM 710 N N . GLN A 1 89 ? -21.547 10.219 10.148 1 96.69 89 GLN A N 1
ATOM 711 C CA . GLN A 1 89 ? -21.359 11.664 10.258 1 96.69 89 GLN A CA 1
ATOM 712 C C . GLN A 1 89 ? -20.719 12.227 8.984 1 96.69 89 GLN A C 1
ATOM 714 O O . GLN A 1 89 ? -21.078 13.328 8.547 1 96.69 89 GLN A O 1
ATOM 719 N N . VAL A 1 90 ? -19.797 11.508 8.422 1 97.5 90 VAL A N 1
ATOM 720 C CA . VAL A 1 90 ? -19.109 11.938 7.207 1 97.5 90 VAL A CA 1
ATOM 721 C C . VAL A 1 90 ? -20.094 11.922 6.035 1 97.5 90 VAL A C 1
ATOM 723 O O . VAL A 1 90 ? -20.188 12.898 5.289 1 97.5 90 VAL A O 1
ATOM 726 N N . ILE A 1 91 ? -20.812 10.867 5.898 1 96.38 91 ILE A N 1
ATOM 727 C CA . ILE A 1 91 ? -21.797 10.734 4.824 1 96.38 91 ILE A CA 1
ATOM 728 C C . ILE A 1 91 ? -22.812 11.867 4.914 1 96.38 91 ILE A C 1
ATOM 730 O O . ILE A 1 91 ? -23.125 12.5 3.904 1 96.38 91 ILE A O 1
ATOM 734 N N . ALA A 1 92 ? -23.359 12.094 6.086 1 95.88 92 ALA A N 1
ATOM 735 C CA . ALA A 1 92 ? -24.328 13.156 6.297 1 95.88 92 ALA A CA 1
ATOM 736 C C . ALA A 1 92 ? -23.766 14.516 5.898 1 95.88 92 ALA A C 1
ATOM 738 O O . ALA A 1 92 ? -24.438 15.312 5.242 1 95.88 92 ALA A O 1
ATOM 739 N N . ALA A 1 93 ? -22.516 14.789 6.32 1 96.31 93 ALA A N 1
ATOM 740 C CA . ALA A 1 93 ? -21.859 16.062 6.004 1 96.31 93 ALA A CA 1
ATOM 741 C C . ALA A 1 93 ? -21.734 16.25 4.496 1 96.31 93 ALA A C 1
ATOM 743 O O . ALA A 1 93 ? -22.047 17.328 3.969 1 96.31 93 ALA A O 1
ATOM 744 N N . ILE A 1 94 ? -21.281 15.219 3.824 1 95.5 94 ILE A N 1
ATOM 745 C CA . ILE A 1 94 ? -21.078 15.281 2.381 1 95.5 94 ILE A CA 1
ATOM 746 C C . ILE A 1 94 ? -22.422 15.477 1.678 1 95.5 94 ILE A C 1
ATOM 748 O O . ILE A 1 94 ? -22.531 16.312 0.769 1 95.5 94 ILE A O 1
ATOM 752 N N . ASN A 1 95 ? -23.438 14.766 2.092 1 94.5 95 ASN A N 1
ATOM 753 C CA . ASN A 1 95 ? -24.766 14.891 1.518 1 94.5 95 ASN A CA 1
ATOM 754 C C . ASN A 1 95 ? -25.344 16.297 1.714 1 94.5 95 ASN A C 1
ATOM 756 O O . ASN A 1 95 ? -26.156 16.766 0.913 1 94.5 95 ASN A O 1
ATOM 760 N N . ASN A 1 96 ? -24.938 16.922 2.725 1 94.69 96 ASN A N 1
ATOM 761 C CA . ASN A 1 96 ? -25.406 18.281 3.033 1 94.69 96 ASN A CA 1
ATOM 762 C C . ASN A 1 96 ? -24.516 19.328 2.365 1 94.69 96 ASN A C 1
ATOM 764 O O . ASN A 1 96 ? -24.594 20.516 2.707 1 94.69 96 ASN A O 1
ATOM 768 N N . GLY A 1 97 ? -23.516 18.828 1.525 1 94.31 97 GLY A N 1
ATOM 769 C CA . GLY A 1 97 ? -22.781 19.75 0.669 1 94.31 97 GLY A CA 1
ATOM 770 C C . GLY A 1 97 ? -21.422 20.141 1.224 1 94.31 97 GLY A C 1
ATOM 771 O O . GLY A 1 97 ? -20.828 21.125 0.783 1 94.31 97 GLY A O 1
ATOM 772 N N . ALA A 1 98 ? -20.953 19.469 2.252 1 95.62 98 ALA A N 1
ATOM 773 C CA . ALA A 1 98 ? -19.641 19.781 2.812 1 95.62 98 ALA A CA 1
ATOM 774 C C . ALA A 1 98 ? -18.562 19.672 1.747 1 95.62 98 ALA A C 1
ATOM 776 O O . ALA A 1 98 ? -18.625 18.828 0.856 1 95.62 98 ALA A O 1
ATOM 777 N N . SER A 1 99 ? -17.625 20.578 1.825 1 95.75 99 SER A N 1
ATOM 778 C CA . SER A 1 99 ? -16.391 20.391 1.064 1 95.75 99 SER A CA 1
ATOM 779 C C . SER A 1 99 ? -15.555 19.266 1.641 1 95.75 99 SER A C 1
ATOM 781 O O . SER A 1 99 ? -15.516 19.078 2.857 1 95.75 99 SER A O 1
ATOM 783 N N . VAL A 1 100 ? -14.914 18.5 0.755 1 97.31 100 VAL A N 1
ATOM 784 C CA . VAL A 1 100 ? -14.133 17.359 1.226 1 97.31 100 VAL A CA 1
ATOM 785 C C . VAL A 1 100 ? -12.664 17.547 0.863 1 97.31 100 VAL A C 1
ATOM 787 O O . VAL A 1 100 ? -12.328 17.797 -0.297 1 97.31 100 VAL A O 1
ATOM 790 N N . ILE A 1 101 ? -11.781 17.469 1.812 1 96.62 101 ILE A N 1
ATOM 791 C CA . ILE A 1 101 ? -10.336 17.391 1.628 1 96.62 101 ILE A CA 1
ATOM 792 C C . ILE A 1 101 ? -9.844 15.992 1.987 1 96.62 101 ILE A C 1
ATOM 794 O O . ILE A 1 101 ? -10.008 15.539 3.123 1 96.62 101 ILE A O 1
ATOM 798 N N . GLU A 1 102 ? -9.258 15.328 1.08 1 97 102 GLU A N 1
ATOM 799 C CA . GLU A 1 102 ? -8.68 14 1.299 1 97 102 GLU A CA 1
ATOM 800 C C . GLU A 1 102 ? -7.16 14.031 1.147 1 97 102 GLU A C 1
ATOM 802 O O . GLU A 1 102 ? -6.637 14.602 0.188 1 97 102 GLU A O 1
ATOM 807 N N . VAL A 1 103 ? -6.523 13.406 2.08 1 97.06 103 VAL A N 1
ATOM 808 C CA . VAL A 1 103 ? -5.074 13.352 1.932 1 97.06 103 VAL A CA 1
ATOM 809 C C . VAL A 1 103 ? -4.711 12.406 0.783 1 97.06 103 VAL A C 1
ATOM 811 O O . VAL A 1 103 ? -5.41 11.422 0.534 1 97.06 103 VAL A O 1
ATOM 814 N N . PRO A 1 104 ? -3.59 12.648 0.104 1 97 104 PRO A N 1
ATOM 815 C CA . PRO A 1 104 ? -3.287 11.93 -1.133 1 97 104 PRO A CA 1
ATOM 816 C C . PRO A 1 104 ? -3.076 10.43 -0.907 1 97 104 PRO A C 1
ATOM 818 O O . PRO A 1 104 ? -3.352 9.625 -1.798 1 97 104 PRO A O 1
ATOM 821 N N . SER A 1 105 ? -2.529 10.016 0.246 1 97.62 105 SER A N 1
ATOM 822 C CA . SER A 1 105 ? -2.225 8.609 0.506 1 97.62 105 SER A CA 1
ATOM 823 C C . SER A 1 105 ? -3.49 7.762 0.497 1 97.62 105 SER A C 1
ATOM 825 O O . SER A 1 105 ? -3.42 6.535 0.37 1 97.62 105 SER A O 1
ATOM 827 N N . ARG A 1 106 ? -4.691 8.367 0.647 1 97.5 106 ARG A N 1
ATOM 828 C CA . ARG A 1 106 ? -5.949 7.629 0.604 1 97.5 106 ARG A CA 1
ATOM 829 C C . ARG A 1 106 ? -6.23 7.102 -0.801 1 97.5 106 ARG A C 1
ATOM 831 O O . ARG A 1 106 ? -7.066 6.219 -0.983 1 97.5 106 ARG A O 1
ATOM 838 N N . HIS A 1 107 ? -5.578 7.637 -1.798 1 96.88 107 HIS A N 1
ATOM 839 C CA . HIS A 1 107 ? -5.793 7.234 -3.184 1 96.88 107 HIS A CA 1
ATOM 840 C C . HIS A 1 107 ? -4.879 6.074 -3.566 1 96.88 107 HIS A C 1
ATOM 842 O O . HIS A 1 107 ? -4.828 5.68 -4.734 1 96.88 107 HIS A O 1
ATOM 848 N N . ASP A 1 108 ? -4.141 5.559 -2.607 1 97.62 108 ASP A N 1
ATOM 849 C CA . ASP A 1 108 ? -3.311 4.375 -2.809 1 97.62 108 ASP A CA 1
ATOM 850 C C . ASP A 1 108 ? -4.16 3.176 -3.23 1 97.62 108 ASP A C 1
ATOM 852 O O . ASP A 1 108 ? -4.918 2.633 -2.426 1 97.62 108 ASP A O 1
ATOM 856 N N . ALA A 1 109 ? -4.012 2.684 -4.469 1 98.31 109 ALA A N 1
ATOM 857 C CA . ALA A 1 109 ? -4.855 1.625 -5.016 1 98.31 109 ALA A CA 1
ATOM 858 C C . ALA A 1 109 ? -4.707 0.336 -4.211 1 98.31 109 ALA A C 1
ATOM 860 O O . ALA A 1 109 ? -5.688 -0.376 -3.982 1 98.31 109 ALA A O 1
ATOM 861 N N . LEU A 1 110 ? -3.479 0.004 -3.809 1 98.25 110 LEU A N 1
ATOM 862 C CA . LEU A 1 110 ? -3.252 -1.197 -3.012 1 98.25 110 LEU A CA 1
ATOM 863 C C . LEU A 1 110 ? -3.938 -1.085 -1.654 1 98.25 110 LEU A C 1
ATOM 865 O O . LEU A 1 110 ? -4.52 -2.057 -1.165 1 98.25 110 LEU A O 1
ATOM 869 N N . GLY A 1 111 ? -3.76 0.093 -1.033 1 97.62 111 GLY A N 1
ATOM 870 C CA . GLY A 1 111 ? -4.453 0.333 0.224 1 97.62 111 GLY A CA 1
ATOM 871 C C . GLY A 1 111 ? -5.957 0.2 0.111 1 97.62 111 GLY A C 1
ATOM 872 O O . GLY A 1 111 ? -6.605 -0.371 0.992 1 97.62 111 GLY A O 1
ATOM 873 N N . GLN A 1 112 ? -6.523 0.743 -0.948 1 98.12 112 GLN A N 1
ATOM 874 C CA . GLN A 1 112 ? -7.961 0.639 -1.18 1 98.12 112 GLN A CA 1
ATOM 875 C C . GLN A 1 112 ? -8.383 -0.814 -1.375 1 98.12 112 GLN A C 1
ATOM 877 O O . GLN A 1 112 ? -9.406 -1.244 -0.845 1 98.12 112 GLN A O 1
ATOM 882 N N . ALA A 1 113 ? -7.598 -1.547 -2.117 1 98.75 113 ALA A N 1
ATOM 883 C CA . ALA A 1 113 ? -7.898 -2.959 -2.342 1 98.75 113 ALA A CA 1
ATOM 884 C C . ALA A 1 113 ? -7.918 -3.73 -1.025 1 98.75 113 ALA A C 1
ATOM 886 O O . ALA A 1 113 ? -8.812 -4.543 -0.788 1 98.75 113 ALA A O 1
ATOM 887 N N . ARG A 1 114 ? -6.926 -3.496 -0.193 1 98.44 114 ARG A N 1
ATOM 888 C CA . ARG A 1 114 ? -6.852 -4.133 1.119 1 98.44 114 ARG A CA 1
ATOM 889 C C . ARG A 1 114 ? -8.102 -3.834 1.942 1 98.44 114 ARG A C 1
ATOM 891 O O . ARG A 1 114 ? -8.68 -4.734 2.557 1 98.44 114 ARG A O 1
ATOM 898 N N . GLU A 1 115 ? -8.477 -2.561 1.949 1 97.62 115 GLU A N 1
ATOM 899 C CA . GLU A 1 115 ? -9.641 -2.146 2.734 1 97.62 115 GLU A CA 1
ATOM 900 C C . GLU A 1 115 ? -10.914 -2.791 2.211 1 97.62 115 GLU A C 1
ATOM 902 O O . GLU A 1 115 ? -11.773 -3.215 2.994 1 97.62 115 GLU A O 1
ATOM 907 N N . VAL A 1 116 ? -11.039 -2.828 0.932 1 98.31 116 VAL A N 1
ATOM 908 C CA . VAL A 1 116 ? -12.219 -3.436 0.327 1 98.31 116 VAL A CA 1
ATOM 909 C C . VAL A 1 116 ? -12.289 -4.914 0.702 1 98.31 116 VAL A C 1
ATOM 911 O O . VAL A 1 116 ? -13.359 -5.426 1.034 1 98.31 116 VAL A O 1
ATOM 914 N N . MET A 1 117 ? -11.164 -5.625 0.66 1 98.75 117 MET A N 1
ATOM 915 C CA . MET A 1 117 ? -11.156 -7.031 1.061 1 98.75 117 MET A CA 1
ATOM 916 C C . MET A 1 117 ? -11.555 -7.18 2.525 1 98.75 117 MET A C 1
ATOM 918 O O . MET A 1 117 ? -12.297 -8.094 2.879 1 98.75 117 MET A O 1
ATOM 922 N N . ARG A 1 118 ? -11.016 -6.324 3.371 1 98.06 118 ARG A N 1
ATOM 923 C CA . ARG A 1 118 ? -11.383 -6.348 4.785 1 98.06 118 ARG A CA 1
ATOM 924 C C . ARG A 1 118 ? -12.891 -6.211 4.965 1 98.06 118 ARG A C 1
ATOM 926 O O . ARG A 1 118 ? -13.5 -6.965 5.727 1 98.06 118 ARG A O 1
ATOM 933 N N . ARG A 1 119 ? -13.484 -5.27 4.277 1 97.88 119 ARG A N 1
ATOM 934 C CA . ARG A 1 119 ? -14.93 -5.062 4.355 1 97.88 119 ARG A CA 1
ATOM 935 C C . ARG A 1 119 ? -15.68 -6.27 3.807 1 97.88 119 ARG A C 1
ATOM 937 O O . ARG A 1 119 ? -16.719 -6.664 4.355 1 97.88 119 ARG A O 1
ATOM 944 N N . ALA A 1 120 ? -15.172 -6.762 2.67 1 98.5 120 ALA A N 1
ATOM 945 C CA . ALA A 1 120 ? -15.812 -7.922 2.057 1 98.5 120 ALA A CA 1
ATOM 946 C C . ALA A 1 120 ? -15.922 -9.078 3.045 1 98.5 120 ALA A C 1
ATOM 948 O O . ALA A 1 120 ? -16.984 -9.695 3.174 1 98.5 120 ALA A O 1
ATOM 949 N N . VAL A 1 121 ? -14.859 -9.359 3.789 1 98.44 121 VAL A N 1
ATOM 950 C CA . VAL A 1 121 ? -14.859 -10.461 4.742 1 98.44 121 VAL A CA 1
ATOM 951 C C . VAL A 1 121 ? -15.742 -10.109 5.941 1 98.44 121 VAL A C 1
ATOM 953 O O . VAL A 1 121 ? -16.422 -10.977 6.5 1 98.44 121 VAL A O 1
ATOM 956 N N . ALA A 1 122 ? -15.727 -8.867 6.328 1 97.44 122 ALA A N 1
ATOM 957 C CA . ALA A 1 122 ? -16.516 -8.43 7.48 1 97.44 122 ALA A CA 1
ATOM 958 C C . ALA A 1 122 ? -18 -8.484 7.184 1 97.44 122 ALA A C 1
ATOM 960 O O . ALA A 1 122 ? -18.812 -8.812 8.062 1 97.44 122 ALA A O 1
ATOM 961 N N . ARG A 1 123 ? -18.391 -8.234 5.941 1 97.81 123 ARG A N 1
ATOM 962 C CA . ARG A 1 123 ? -19.797 -7.996 5.613 1 97.81 123 ARG A CA 1
ATOM 963 C C . ARG A 1 123 ? -20.391 -9.18 4.859 1 97.81 123 ARG A C 1
ATOM 965 O O . ARG A 1 123 ? -21.609 -9.375 4.871 1 97.81 123 ARG A O 1
ATOM 972 N N . GLY A 1 124 ? -19.578 -9.844 4.109 1 98.38 124 GLY A N 1
ATOM 973 C CA . GLY A 1 124 ? -20.094 -10.883 3.229 1 98.38 124 GLY A CA 1
ATOM 974 C C . GLY A 1 124 ? -20.203 -12.234 3.902 1 98.38 124 GLY A C 1
ATOM 975 O O . GLY A 1 124 ? -19.203 -12.805 4.336 1 98.38 124 GLY A O 1
ATOM 976 N N . GLU A 1 125 ? -21.391 -12.727 3.936 1 98.44 125 GLU A N 1
ATOM 977 C CA . GLU A 1 125 ? -21.609 -14.055 4.504 1 98.44 125 GLU A CA 1
ATOM 978 C C . GLU A 1 125 ? -20.781 -15.109 3.777 1 98.44 125 GLU A C 1
ATOM 980 O O . GLU A 1 125 ? -20.219 -16.016 4.41 1 98.44 125 GLU A O 1
ATOM 985 N N . TRP A 1 126 ? -20.703 -15.023 2.484 1 98.5 126 TRP A N 1
ATOM 986 C CA . TRP A 1 126 ? -19.906 -15.969 1.709 1 98.5 126 TRP A CA 1
ATOM 987 C C . TRP A 1 126 ? -18.438 -15.906 2.119 1 98.5 126 TRP A C 1
ATOM 989 O O . TRP A 1 126 ? -17.828 -16.938 2.418 1 98.5 126 TRP A O 1
ATOM 999 N N . GLU A 1 127 ? -17.875 -14.688 2.127 1 98.5 127 GLU A N 1
ATOM 1000 C CA . GLU A 1 127 ? -16.469 -14.523 2.516 1 98.5 127 GLU A CA 1
ATOM 1001 C C . GLU A 1 127 ? -16.219 -15.07 3.918 1 98.5 127 GLU A C 1
ATOM 1003 O O . GLU A 1 127 ? -15.172 -15.648 4.184 1 98.5 127 GLU A O 1
ATOM 1008 N N . GLN A 1 128 ? -17.188 -14.93 4.777 1 98.12 128 GLN A N 1
ATOM 1009 C CA . GLN A 1 128 ? -17.031 -15.344 6.168 1 98.12 128 GLN A CA 1
ATOM 1010 C C . GLN A 1 128 ? -17.016 -16.859 6.297 1 98.12 128 GLN A C 1
ATOM 1012 O O . GLN A 1 128 ? -16.594 -17.391 7.324 1 98.12 128 GLN A O 1
ATOM 1017 N N . THR A 1 129 ? -17.469 -17.531 5.258 1 97.94 129 THR A N 1
ATOM 1018 C CA . THR A 1 129 ? -17.484 -18.984 5.305 1 97.94 129 THR A CA 1
ATOM 1019 C C . THR A 1 129 ? -16.188 -19.562 4.746 1 97.94 129 THR A C 1
ATOM 1021 O O . THR A 1 129 ? -15.922 -20.75 4.898 1 97.94 129 THR A O 1
ATOM 1024 N N . GLN A 1 130 ? -15.375 -18.797 4.16 1 98.5 130 GLN A N 1
ATOM 1025 C CA . GLN A 1 130 ? -14.203 -19.297 3.445 1 98.5 130 GLN A CA 1
ATOM 1026 C C . GLN A 1 130 ? -13.055 -19.578 4.406 1 98.5 130 GLN A C 1
ATOM 1028 O O . GLN A 1 130 ? -12.938 -18.922 5.449 1 98.5 130 GLN A O 1
ATOM 1033 N N . THR A 1 131 ? -12.242 -20.547 4.082 1 98.44 131 THR A N 1
ATOM 1034 C CA . THR A 1 131 ? -11.008 -20.906 4.766 1 98.44 131 THR A CA 1
ATOM 1035 C C . THR A 1 131 ? -9.836 -20.906 3.789 1 98.44 131 THR A C 1
ATOM 1037 O O . THR A 1 131 ? -10.023 -20.781 2.578 1 98.44 131 THR A O 1
ATOM 1040 N N . HIS A 1 132 ? -8.609 -21.016 4.355 1 98.69 132 HIS A N 1
ATOM 1041 C CA . HIS A 1 132 ? -7.461 -21.188 3.471 1 98.69 132 HIS A CA 1
ATOM 1042 C C . HIS A 1 132 ? -7.66 -22.359 2.523 1 98.69 132 HIS A C 1
ATOM 1044 O O . HIS A 1 132 ? -7.387 -22.25 1.326 1 98.69 132 HIS A O 1
ATOM 1050 N N . GLU A 1 133 ? -8.188 -23.422 3.059 1 98.5 133 GLU A N 1
ATOM 1051 C CA . GLU A 1 133 ? -8.367 -24.641 2.285 1 98.5 133 GLU A CA 1
ATOM 1052 C C . GLU A 1 133 ? -9.414 -24.453 1.19 1 98.5 133 GLU A C 1
ATOM 1054 O O . GLU A 1 133 ? -9.195 -24.828 0.04 1 98.5 133 GLU A O 1
ATOM 1059 N N . SER A 1 134 ? -10.492 -23.844 1.511 1 98.56 134 SER A N 1
ATOM 1060 C CA . SER A 1 134 ? -11.578 -23.703 0.545 1 98.56 134 SER A CA 1
ATOM 1061 C C . SER A 1 134 ? -11.195 -22.75 -0.582 1 98.56 134 SER A C 1
ATOM 1063 O O . SER A 1 134 ? -11.672 -22.891 -1.71 1 98.56 134 SER A O 1
ATOM 1065 N N . LEU A 1 135 ? -10.297 -21.797 -0.332 1 98.62 135 LEU A N 1
ATOM 1066 C CA . LEU A 1 135 ? -9.938 -20.766 -1.302 1 98.62 135 LEU A CA 1
ATOM 1067 C C . LEU A 1 135 ? -8.922 -21.297 -2.307 1 98.62 135 LEU A C 1
ATOM 1069 O O . LEU A 1 135 ? -8.688 -20.688 -3.348 1 98.62 135 LEU A O 1
ATOM 1073 N N . LEU A 1 136 ? -8.344 -22.484 -2.004 1 98.69 136 LEU A N 1
ATOM 1074 C CA . LEU A 1 136 ? -7.285 -23 -2.863 1 98.69 136 LEU A CA 1
ATOM 1075 C C . LEU A 1 136 ? -7.809 -23.266 -4.273 1 98.69 136 LEU A C 1
ATOM 1077 O O . LEU A 1 136 ? -7.094 -23.062 -5.254 1 98.69 136 LEU A O 1
ATOM 1081 N N . GLU A 1 137 ? -8.992 -23.75 -4.328 1 98.12 137 GLU A N 1
ATOM 1082 C CA . GLU A 1 137 ? -9.586 -24 -5.641 1 98.12 137 GLU A CA 1
ATOM 1083 C C . GLU A 1 137 ? -9.711 -22.703 -6.438 1 98.12 137 GLU A C 1
ATOM 1085 O O . GLU A 1 137 ? -9.477 -22.688 -7.645 1 98.12 137 GLU A O 1
ATOM 1090 N N . TYR A 1 138 ? -10.062 -21.625 -5.859 1 98.38 138 TYR A N 1
ATOM 1091 C CA . TYR A 1 138 ? -10.219 -20.344 -6.523 1 98.38 138 TYR A CA 1
ATOM 1092 C C . TYR A 1 138 ? -8.875 -19.781 -6.961 1 98.38 138 TYR A C 1
ATOM 1094 O O . TYR A 1 138 ? -8.758 -19.203 -8.039 1 98.38 138 TYR A O 1
ATOM 1102 N N . LEU A 1 139 ? -7.867 -19.938 -6.074 1 98.69 139 LEU A N 1
ATOM 1103 C CA . LEU A 1 139 ? -6.535 -19.5 -6.469 1 98.69 139 LEU A CA 1
ATOM 1104 C C . LEU A 1 139 ? -6.074 -20.234 -7.723 1 98.69 139 LEU A C 1
ATOM 1106 O O . LEU A 1 139 ? -5.52 -19.625 -8.641 1 98.69 139 LEU A O 1
ATOM 1110 N N . ASP A 1 140 ? -6.324 -21.531 -7.766 1 98.31 140 ASP A N 1
ATOM 1111 C CA . ASP A 1 140 ? -5.969 -22.344 -8.93 1 98.31 140 ASP A CA 1
ATOM 1112 C C . ASP A 1 140 ? -6.695 -21.844 -10.18 1 98.31 140 ASP A C 1
ATOM 1114 O O . ASP A 1 140 ? -6.082 -21.688 -11.234 1 98.31 140 ASP A O 1
ATOM 1118 N N . GLU A 1 141 ? -7.957 -21.578 -10.047 1 98.5 141 GLU A N 1
ATOM 1119 C CA . GLU A 1 141 ? -8.766 -21.109 -11.164 1 98.5 141 GLU A CA 1
ATOM 1120 C C . GLU A 1 141 ? -8.266 -19.75 -11.664 1 98.5 141 GLU A C 1
ATOM 1122 O O . GLU A 1 141 ? -8.094 -19.547 -12.867 1 98.5 141 GLU A O 1
ATOM 1127 N N . GLU A 1 142 ? -8.07 -18.812 -10.75 1 98.5 142 GLU A N 1
ATOM 1128 C CA . GLU A 1 142 ? -7.609 -17.484 -11.141 1 98.5 142 GLU A CA 1
ATOM 1129 C C . GLU A 1 142 ? -6.242 -17.547 -11.82 1 98.5 142 GLU A C 1
ATOM 1131 O O . GLU A 1 142 ? -5.953 -16.766 -12.719 1 98.5 142 GLU A O 1
ATOM 1136 N N . THR A 1 143 ? -5.379 -18.422 -11.305 1 98.69 143 THR A N 1
ATOM 1137 C CA . THR A 1 143 ? -4.066 -18.625 -11.914 1 98.69 143 THR A CA 1
ATOM 1138 C C . THR A 1 143 ? -4.195 -19.078 -13.359 1 98.69 143 THR A C 1
ATOM 1140 O O . THR A 1 143 ? -3.514 -18.562 -14.242 1 98.69 143 THR A O 1
ATOM 1143 N N . GLU A 1 144 ? -5.078 -20.031 -13.594 1 98.44 144 GLU A N 1
ATOM 1144 C CA . GLU A 1 144 ? -5.32 -20.531 -14.945 1 98.44 144 GLU A CA 1
ATOM 1145 C C . GLU A 1 144 ? -5.914 -19.453 -15.836 1 98.44 144 GLU A C 1
ATOM 1147 O O . GLU A 1 144 ? -5.543 -19.328 -17.016 1 98.44 144 GLU A O 1
ATOM 1152 N N . GLU A 1 145 ? -6.848 -18.703 -15.312 1 98.69 145 GLU A N 1
ATOM 1153 C CA . GLU A 1 145 ? -7.461 -17.625 -16.094 1 98.69 145 GLU A CA 1
ATOM 1154 C C . GLU A 1 145 ? -6.434 -16.547 -16.453 1 98.69 145 GLU A C 1
ATOM 1156 O O . GLU A 1 145 ? -6.457 -16.016 -17.562 1 98.69 145 GLU A O 1
ATOM 1161 N N . PHE A 1 146 ? -5.582 -16.234 -15.555 1 98.88 146 PHE A N 1
ATOM 1162 C CA . PHE A 1 146 ? -4.527 -15.273 -15.844 1 98.88 146 PHE A CA 1
ATOM 1163 C C . PHE A 1 146 ? -3.611 -15.789 -16.953 1 98.88 146 PHE A C 1
ATOM 1165 O O . PHE A 1 146 ? -3.254 -15.047 -17.859 1 98.88 146 PHE A O 1
ATOM 1172 N N . ALA A 1 147 ? -3.232 -17.062 -16.875 1 98.69 147 ALA A N 1
ATOM 1173 C CA . ALA A 1 147 ? -2.385 -17.672 -17.906 1 98.69 147 ALA A CA 1
ATOM 1174 C C . ALA A 1 147 ? -3.037 -17.562 -19.281 1 98.69 147 ALA A C 1
ATOM 1176 O O . ALA A 1 147 ? -2.369 -17.266 -20.281 1 98.69 147 ALA A O 1
ATOM 1177 N N . GLN A 1 148 ? -4.309 -17.844 -19.312 1 98.56 148 GLN A N 1
ATOM 1178 C CA . GLN A 1 148 ? -5.047 -17.75 -20.562 1 98.56 148 GLN A CA 1
ATOM 1179 C C . GLN A 1 148 ? -5.051 -16.312 -21.078 1 98.56 148 GLN A C 1
ATOM 1181 O O . GLN A 1 148 ? -4.91 -16.078 -22.281 1 98.56 148 GLN A O 1
ATOM 1186 N N . ALA A 1 149 ? -5.289 -15.336 -20.188 1 98.56 149 ALA A N 1
ATOM 1187 C CA . ALA A 1 149 ? -5.266 -13.93 -20.562 1 98.56 149 ALA A CA 1
ATOM 1188 C C . ALA A 1 149 ? -3.908 -13.539 -21.141 1 98.56 149 ALA A C 1
ATOM 1190 O O . ALA A 1 149 ? -3.83 -12.797 -22.125 1 98.56 149 ALA A O 1
ATOM 1191 N N . VAL A 1 150 ? -2.82 -14.008 -20.531 1 98.5 150 VAL A N 1
ATOM 1192 C CA . VAL A 1 150 ? -1.469 -13.711 -21 1 98.5 150 VAL A CA 1
ATOM 1193 C C . VAL A 1 150 ? -1.275 -14.266 -22.406 1 98.5 150 VAL A C 1
ATOM 1195 O O . VAL A 1 150 ? -0.696 -13.602 -23.266 1 98.5 150 VAL A O 1
ATOM 1198 N N . ALA A 1 151 ? -1.792 -15.445 -22.656 1 97 151 ALA A N 1
ATOM 1199 C CA . ALA A 1 151 ? -1.599 -16.141 -23.938 1 97 151 ALA A CA 1
ATOM 1200 C C . ALA A 1 151 ? -2.453 -15.508 -25.031 1 97 151 ALA A C 1
ATOM 1202 O O . ALA A 1 151 ? -2.023 -15.414 -26.172 1 97 151 ALA A O 1
ATOM 1203 N N . HIS A 1 152 ? -3.713 -15.031 -24.641 1 95.06 152 HIS A N 1
ATOM 1204 C CA . HIS A 1 152 ? -4.656 -14.742 -25.719 1 95.06 152 HIS A CA 1
ATOM 1205 C C . HIS A 1 152 ? -5.387 -13.43 -25.469 1 95.06 152 HIS A C 1
ATOM 1207 O O . HIS A 1 152 ? -6.156 -12.969 -26.312 1 95.06 152 HIS A O 1
ATOM 1213 N N . GLY A 1 153 ? -5.176 -12.844 -24.391 1 94.25 153 GLY A N 1
ATOM 1214 C CA . GLY A 1 153 ? -6.043 -11.742 -24 1 94.25 153 GLY A CA 1
ATOM 1215 C C . GLY A 1 153 ? -5.48 -10.383 -24.375 1 94.25 153 GLY A C 1
ATOM 1216 O O . GLY A 1 153 ? -4.398 -10.289 -24.953 1 94.25 153 GLY A O 1
ATOM 1217 N N . THR A 1 154 ? -6.312 -9.375 -24.078 1 97 154 THR A N 1
ATOM 1218 C CA . THR A 1 154 ? -5.914 -7.977 -24.172 1 97 154 THR A CA 1
ATOM 1219 C C . THR A 1 154 ? -5.223 -7.523 -22.891 1 97 154 THR A C 1
ATOM 1221 O O . THR A 1 154 ? -5.25 -8.234 -21.875 1 97 154 THR A O 1
ATOM 1224 N N . THR A 1 155 ? -4.617 -6.422 -22.953 1 97.94 155 THR A N 1
ATOM 1225 C CA . THR A 1 155 ? -3.994 -5.84 -21.781 1 97.94 155 THR A CA 1
ATOM 1226 C C . THR A 1 155 ? -5.016 -5.68 -20.656 1 97.94 155 THR A C 1
ATOM 1228 O O . THR A 1 155 ? -4.727 -6 -19.5 1 97.94 155 THR A O 1
ATOM 1231 N N . ASP A 1 156 ? -6.227 -5.223 -21.031 1 97.5 156 ASP A N 1
ATOM 1232 C CA . ASP A 1 156 ? -7.273 -5.051 -20.016 1 97.5 156 ASP A CA 1
ATOM 1233 C C . ASP A 1 156 ? -7.625 -6.383 -19.359 1 97.5 156 ASP A C 1
ATOM 1235 O O . ASP A 1 156 ? -7.871 -6.434 -18.156 1 97.5 156 ASP A O 1
ATOM 1239 N N . HIS A 1 157 ? -7.691 -7.383 -20.188 1 97.88 157 HIS A N 1
ATOM 1240 C CA . HIS A 1 157 ? -8 -8.703 -19.656 1 97.88 157 HIS A CA 1
ATOM 1241 C C . HIS A 1 157 ? -6.891 -9.203 -18.75 1 97.88 157 HIS A C 1
ATOM 1243 O O . HIS A 1 157 ? -7.164 -9.82 -17.703 1 97.88 157 HIS A O 1
ATOM 1249 N N . ILE A 1 158 ? -5.633 -8.977 -19.125 1 98.69 158 ILE A N 1
ATOM 1250 C CA . ILE A 1 158 ? -4.48 -9.352 -18.312 1 98.69 158 ILE A CA 1
ATOM 1251 C C . ILE A 1 158 ? -4.547 -8.641 -16.953 1 98.69 158 ILE A C 1
ATOM 1253 O O . ILE A 1 158 ? -4.387 -9.273 -15.906 1 98.69 158 ILE A O 1
ATOM 1257 N N . VAL A 1 159 ? -4.82 -7.371 -16.953 1 98.88 159 VAL A N 1
ATOM 1258 C CA . VAL A 1 159 ? -4.891 -6.566 -15.75 1 98.88 159 VAL A CA 1
ATOM 1259 C C . VAL A 1 159 ? -6.012 -7.082 -14.844 1 98.88 159 VAL A C 1
ATOM 1261 O O . VAL A 1 159 ? -5.82 -7.242 -13.641 1 98.88 159 VAL A O 1
ATOM 1264 N N . SER A 1 160 ? -7.141 -7.367 -15.438 1 98.44 160 SER A N 1
ATOM 1265 C CA . SER A 1 160 ? -8.289 -7.852 -14.672 1 98.44 160 SER A CA 1
ATOM 1266 C C . SER A 1 160 ? -7.988 -9.188 -14.008 1 98.44 160 SER A C 1
ATOM 1268 O O . SER A 1 160 ? -8.25 -9.375 -12.82 1 98.44 160 SER A O 1
ATOM 1270 N N . GLU A 1 161 ? -7.418 -10.109 -14.789 1 98.81 161 GLU A N 1
ATOM 1271 C CA . GLU A 1 161 ? -7.145 -11.438 -14.25 1 98.81 161 GLU A CA 1
ATOM 1272 C C . GLU A 1 161 ? -6.016 -11.398 -13.227 1 98.81 161 GLU A C 1
ATOM 1274 O O . GLU A 1 161 ? -6.02 -12.172 -12.258 1 98.81 161 GLU A O 1
ATOM 1279 N N . LEU A 1 162 ? -5 -10.547 -13.461 1 98.88 162 LEU A N 1
ATOM 1280 C CA . LEU A 1 162 ? -3.961 -10.375 -12.453 1 98.88 162 LEU A CA 1
ATOM 1281 C C . LEU A 1 162 ? -4.543 -9.797 -11.164 1 98.88 162 LEU A C 1
ATOM 1283 O O . LEU A 1 162 ? -4.117 -10.164 -10.07 1 98.88 162 LEU A O 1
ATOM 1287 N N . GLY A 1 163 ? -5.547 -8.906 -11.312 1 98.88 163 GLY A N 1
ATOM 1288 C CA . GLY A 1 163 ? -6.289 -8.406 -10.164 1 98.88 163 GLY A CA 1
ATOM 1289 C C . GLY A 1 163 ? -6.98 -9.508 -9.383 1 98.88 163 GLY A C 1
ATOM 1290 O O . GLY A 1 163 ? -7.062 -9.445 -8.156 1 98.88 163 GLY A O 1
ATOM 1291 N N . ASP A 1 164 ? -7.461 -10.523 -10.07 1 98.81 164 ASP A N 1
ATOM 1292 C CA . ASP A 1 164 ? -8.125 -11.641 -9.406 1 98.81 164 ASP A CA 1
ATOM 1293 C C . ASP A 1 164 ? -7.117 -12.516 -8.656 1 98.81 164 ASP A C 1
ATOM 1295 O O . ASP A 1 164 ? -7.438 -13.078 -7.609 1 98.81 164 ASP A O 1
ATOM 1299 N N . VAL A 1 165 ? -5.891 -12.625 -9.148 1 98.94 165 VAL A N 1
ATOM 1300 C CA . VAL A 1 165 ? -4.836 -13.297 -8.391 1 98.94 165 VAL A CA 1
ATOM 1301 C C . VAL A 1 165 ? -4.5 -12.484 -7.145 1 98.94 165 VAL A C 1
ATOM 1303 O O . VAL A 1 165 ? -4.367 -13.047 -6.051 1 98.94 165 VAL A O 1
ATOM 1306 N N . LEU A 1 166 ? -4.348 -11.156 -7.293 1 98.94 166 LEU A N 1
ATOM 1307 C CA . LEU A 1 166 ? -4.121 -10.281 -6.145 1 98.94 166 LEU A CA 1
ATOM 1308 C C . LEU A 1 166 ? -5.219 -10.461 -5.102 1 98.94 166 LEU A C 1
ATOM 1310 O O . LEU A 1 166 ? -4.934 -10.508 -3.9 1 98.94 166 LEU A O 1
ATOM 1314 N N . LEU A 1 167 ? -6.473 -10.594 -5.562 1 98.75 167 LEU A N 1
ATOM 1315 C CA . LEU A 1 167 ? -7.602 -10.812 -4.664 1 98.75 167 LEU A CA 1
ATOM 1316 C C . LEU A 1 167 ? -7.359 -12.023 -3.775 1 98.75 167 LEU A C 1
ATOM 1318 O O . LEU A 1 167 ? -7.672 -12 -2.582 1 98.75 167 LEU A O 1
ATOM 1322 N N . GLN A 1 168 ? -6.777 -13.086 -4.305 1 98.88 168 GLN A N 1
ATOM 1323 C CA . GLN A 1 168 ? -6.512 -14.281 -3.518 1 98.88 168 GLN A CA 1
ATOM 1324 C C . GLN A 1 168 ? -5.488 -14 -2.42 1 98.88 168 GLN A C 1
ATOM 1326 O O . GLN A 1 168 ? -5.656 -14.445 -1.282 1 98.88 168 GLN A O 1
ATOM 1331 N N . VAL A 1 169 ? -4.488 -13.219 -2.717 1 98.94 169 VAL A N 1
ATOM 1332 C CA . VAL A 1 169 ? -3.496 -12.844 -1.714 1 98.94 169 VAL A CA 1
ATOM 1333 C C . VAL A 1 169 ? -4.164 -12.031 -0.606 1 98.94 169 VAL A C 1
ATOM 1335 O O . VAL A 1 169 ? -3.973 -12.312 0.58 1 98.94 169 VAL A O 1
ATOM 1338 N N . LEU A 1 170 ? -4.961 -11.062 -0.99 1 98.94 170 LEU A N 1
ATOM 1339 C CA . LEU A 1 170 ? -5.656 -10.203 -0.04 1 98.94 170 LEU A CA 1
ATOM 1340 C C . LEU A 1 170 ? -6.594 -11.016 0.846 1 98.94 170 LEU A C 1
ATOM 1342 O O . LEU A 1 170 ? -6.645 -10.805 2.061 1 98.94 170 LEU A O 1
ATOM 1346 N N . PHE A 1 171 ? -7.285 -11.961 0.247 1 98.94 171 PHE A N 1
ATOM 1347 C CA . PHE A 1 171 ? -8.289 -12.766 0.941 1 98.94 171 PHE A CA 1
ATOM 1348 C C . PHE A 1 171 ? -7.629 -13.672 1.976 1 98.94 171 PHE A C 1
ATOM 1350 O O . PHE A 1 171 ? -8.016 -13.664 3.146 1 98.94 171 PHE A O 1
ATOM 1357 N N . HIS A 1 172 ? -6.613 -14.375 1.583 1 98.94 172 HIS A N 1
ATOM 1358 C CA . HIS A 1 172 ? -5.898 -15.25 2.51 1 98.94 172 HIS A CA 1
ATOM 1359 C C . HIS A 1 172 ? -5.281 -14.445 3.654 1 98.94 172 HIS A C 1
ATOM 1361 O O . HIS A 1 172 ? -5.305 -14.891 4.805 1 98.94 172 HIS A O 1
ATOM 1367 N N . ALA A 1 173 ? -4.707 -13.344 3.359 1 98.94 173 ALA A N 1
ATOM 1368 C CA . ALA A 1 173 ? -4.117 -12.492 4.395 1 98.94 173 ALA A CA 1
ATOM 1369 C C . ALA A 1 173 ? -5.176 -12.031 5.391 1 98.94 173 ALA A C 1
ATOM 1371 O O . ALA A 1 173 ? -4.918 -11.969 6.594 1 98.94 173 ALA A O 1
ATOM 1372 N N . GLU A 1 174 ? -6.355 -11.672 4.863 1 98.81 174 GLU A N 1
ATOM 1373 C CA . GLU A 1 174 ? -7.434 -11.227 5.742 1 98.81 174 GLU A CA 1
ATOM 1374 C C . GLU A 1 174 ? -7.91 -12.359 6.645 1 98.81 174 GLU A C 1
ATOM 1376 O O . GLU A 1 174 ? -8.188 -12.148 7.828 1 98.81 174 GLU A O 1
ATOM 1381 N N . ILE A 1 175 ? -7.988 -13.539 6.094 1 98.75 175 ILE A N 1
ATOM 1382 C CA . ILE A 1 175 ? -8.344 -14.703 6.898 1 98.75 175 ILE A CA 1
ATOM 1383 C C . ILE A 1 175 ? -7.324 -14.891 8.016 1 98.75 175 ILE A C 1
ATOM 1385 O O . ILE A 1 175 ? -7.688 -15.07 9.18 1 98.75 175 ILE A O 1
ATOM 1389 N N . GLY A 1 176 ? -6.039 -14.875 7.691 1 98.69 176 GLY A N 1
ATOM 1390 C CA . GLY A 1 176 ? -4.996 -14.969 8.695 1 98.69 176 GLY A CA 1
ATOM 1391 C C . GLY A 1 176 ? -5.105 -13.906 9.773 1 98.69 176 GLY A C 1
ATOM 1392 O O . GLY A 1 176 ? -4.922 -14.188 10.961 1 98.69 176 GLY A O 1
ATOM 1393 N N . ALA A 1 177 ? -5.387 -12.711 9.336 1 98.56 177 ALA A N 1
ATOM 1394 C CA . ALA A 1 177 ? -5.488 -11.586 10.266 1 98.56 177 ALA A CA 1
ATOM 1395 C C . ALA A 1 177 ? -6.629 -11.805 11.258 1 98.56 177 ALA A C 1
ATOM 1397 O O . ALA A 1 177 ? -6.469 -11.562 12.453 1 98.56 177 ALA A O 1
ATOM 1398 N N . ARG A 1 178 ? -7.75 -12.258 10.828 1 97.81 178 ARG A N 1
ATOM 1399 C CA . ARG A 1 178 ? -8.938 -12.453 11.656 1 97.81 178 ARG A CA 1
ATOM 1400 C C . ARG A 1 178 ? -8.719 -13.594 12.648 1 97.81 178 ARG A C 1
ATOM 1402 O O . ARG A 1 178 ? -9.305 -13.594 13.734 1 97.81 178 ARG A O 1
ATOM 1409 N N . HIS A 1 179 ? -7.848 -14.461 12.312 1 97.19 179 HIS A N 1
ATOM 1410 C CA . HIS A 1 179 ? -7.531 -15.57 13.211 1 97.19 179 HIS A CA 1
ATOM 1411 C C . HIS A 1 179 ? -6.344 -15.227 14.102 1 97.19 179 HIS A C 1
ATOM 1413 O O . HIS A 1 179 ? -5.914 -16.047 14.914 1 97.19 179 HIS A O 1
ATOM 1419 N N . GLY A 1 180 ? -5.785 -14.047 13.953 1 97.81 180 GLY A N 1
ATOM 1420 C CA . GLY A 1 180 ? -4.66 -13.594 14.766 1 97.81 180 GLY A CA 1
ATOM 1421 C C . GLY A 1 180 ? -3.365 -14.312 14.43 1 97.81 180 GLY A C 1
ATOM 1422 O O . GLY A 1 180 ? -2.477 -14.422 15.281 1 97.81 180 GLY A O 1
ATOM 1423 N N . GLU A 1 181 ? -3.246 -14.82 13.211 1 98.19 181 GLU A N 1
ATOM 1424 C CA . GLU A 1 181 ? -2.084 -15.617 12.836 1 98.19 181 GLU A CA 1
ATOM 1425 C C . GLU A 1 181 ? -1.059 -14.773 12.078 1 98.19 181 GLU A C 1
ATOM 1427 O O . GLU A 1 181 ? 0.14 -14.852 12.359 1 98.19 181 GLU A O 1
ATOM 1432 N N . PHE A 1 182 ? -1.45 -14.086 11.07 1 98.75 182 PHE A N 1
ATOM 1433 C CA . PHE A 1 182 ? -0.646 -13.195 10.242 1 98.75 182 PHE A CA 1
ATOM 1434 C C . PHE A 1 182 ? -1.533 -12.219 9.477 1 98.75 182 PHE A C 1
ATOM 1436 O O . PHE A 1 182 ? -2.76 -12.328 9.516 1 98.75 182 PHE A O 1
ATOM 1443 N N . ASN A 1 183 ? -0.969 -11.242 8.867 1 98.69 183 ASN A N 1
ATOM 1444 C CA . ASN A 1 183 ? -1.692 -10.289 8.031 1 98.69 183 ASN A CA 1
ATOM 1445 C C . ASN A 1 183 ? -0.928 -9.977 6.75 1 98.69 183 ASN A C 1
ATOM 1447 O O . ASN A 1 183 ? 0.111 -10.578 6.477 1 98.69 183 ASN A O 1
ATOM 1451 N N . LEU A 1 184 ? -1.482 -9.117 5.969 1 98.81 184 LEU A N 1
ATOM 1452 C CA . LEU A 1 184 ? -0.926 -8.797 4.656 1 98.81 184 LEU A CA 1
ATOM 1453 C C . LEU A 1 184 ? 0.48 -8.227 4.789 1 98.81 184 LEU A C 1
ATOM 1455 O O . LEU A 1 184 ? 1.341 -8.477 3.941 1 98.81 184 LEU A O 1
ATOM 1459 N N . ASP A 1 185 ? 0.724 -7.391 5.82 1 98.69 185 ASP A N 1
ATOM 1460 C CA . ASP A 1 185 ? 2.055 -6.828 6.043 1 98.69 185 ASP A CA 1
ATOM 1461 C C . ASP A 1 185 ? 3.084 -7.934 6.273 1 98.69 185 ASP A C 1
ATOM 1463 O O . ASP A 1 185 ? 4.215 -7.848 5.789 1 98.69 185 ASP A O 1
ATOM 1467 N N . ASP A 1 186 ? 2.689 -8.938 7.016 1 98.88 186 ASP A N 1
ATOM 1468 C CA . ASP A 1 186 ? 3.572 -10.078 7.254 1 98.88 186 ASP A CA 1
ATOM 1469 C C . ASP A 1 186 ? 3.922 -10.781 5.945 1 98.88 186 ASP A C 1
ATOM 1471 O O . ASP A 1 186 ? 5.066 -11.188 5.738 1 98.88 186 ASP A O 1
ATOM 1475 N N . VAL A 1 187 ? 2.939 -10.938 5.109 1 98.94 187 VAL A N 1
ATOM 1476 C CA . VAL A 1 187 ? 3.121 -11.594 3.816 1 98.94 187 VAL A CA 1
ATOM 1477 C C . VAL A 1 187 ? 4.121 -10.805 2.975 1 98.94 187 VAL A C 1
ATOM 1479 O O . VAL A 1 187 ? 5.094 -11.367 2.465 1 98.94 187 VAL A O 1
ATOM 1482 N N . ALA A 1 188 ? 3.92 -9.531 2.844 1 98.88 188 ALA A N 1
ATOM 1483 C CA . ALA A 1 188 ? 4.812 -8.672 2.072 1 98.88 188 ALA A CA 1
ATOM 1484 C C . ALA A 1 188 ? 6.215 -8.656 2.674 1 98.88 188 ALA A C 1
ATOM 1486 O O . ALA A 1 188 ? 7.211 -8.711 1.946 1 98.88 188 ALA A O 1
ATOM 1487 N N . ALA A 1 189 ? 6.254 -8.617 3.984 1 98.69 189 ALA A N 1
ATOM 1488 C CA . ALA A 1 189 ? 7.539 -8.57 4.676 1 98.69 189 ALA A CA 1
ATOM 1489 C C . ALA A 1 189 ? 8.328 -9.859 4.457 1 98.69 189 ALA A C 1
ATOM 1491 O O . ALA A 1 189 ? 9.555 -9.844 4.398 1 98.69 189 ALA A O 1
ATOM 1492 N N . SER A 1 190 ? 7.656 -10.945 4.383 1 98.56 190 SER A N 1
ATOM 1493 C CA . SER A 1 190 ? 8.328 -12.219 4.145 1 98.56 190 SER A CA 1
ATOM 1494 C C . SER A 1 190 ? 9.086 -12.203 2.822 1 98.56 190 SER A C 1
ATOM 1496 O O . SER A 1 190 ? 10.211 -12.703 2.74 1 98.56 190 SER A O 1
ATOM 1498 N N . PHE A 1 191 ? 8.492 -11.641 1.833 1 97.94 191 PHE A N 1
ATOM 1499 C CA . PHE A 1 191 ? 9.148 -11.477 0.54 1 97.94 191 PHE A CA 1
ATOM 1500 C C . PHE A 1 191 ? 10.383 -10.594 0.665 1 97.94 191 PHE A C 1
ATOM 1502 O O . PHE A 1 191 ? 11.461 -10.953 0.185 1 97.94 191 PHE A O 1
ATOM 1509 N N . VAL A 1 192 ? 10.242 -9.445 1.271 1 98.38 192 VAL A N 1
ATOM 1510 C CA . VAL A 1 192 ? 11.336 -8.492 1.393 1 98.38 192 VAL A CA 1
ATOM 1511 C C . VAL A 1 192 ? 12.492 -9.125 2.164 1 98.38 192 VAL A C 1
ATOM 1513 O O . VAL A 1 192 ? 13.656 -8.984 1.778 1 98.38 192 VAL A O 1
ATOM 1516 N N . THR A 1 193 ? 12.164 -9.797 3.221 1 97.81 193 THR A N 1
ATOM 1517 C CA . THR A 1 193 ? 13.172 -10.484 4.027 1 97.81 193 THR A CA 1
ATOM 1518 C C . THR A 1 193 ? 13.93 -11.516 3.191 1 97.81 193 THR A C 1
ATOM 1520 O O . THR A 1 193 ? 15.156 -11.617 3.279 1 97.81 193 THR A O 1
ATOM 1523 N N . LYS A 1 194 ? 13.172 -12.266 2.389 1 97.44 194 LYS A N 1
ATOM 1524 C CA . LYS A 1 194 ? 13.781 -13.242 1.494 1 97.44 194 LYS A CA 1
ATOM 1525 C C . LYS A 1 194 ? 14.766 -12.57 0.54 1 97.44 194 LYS A C 1
ATOM 1527 O O . LYS A 1 194 ? 15.867 -13.07 0.319 1 97.44 194 LYS A O 1
ATOM 1532 N N . MET A 1 195 ? 14.406 -11.461 -0.012 1 97.69 195 MET A N 1
ATOM 1533 C CA . MET A 1 195 ? 15.258 -10.727 -0.945 1 97.69 195 MET A CA 1
ATOM 1534 C C . MET A 1 195 ? 16.484 -10.156 -0.233 1 97.69 195 MET A C 1
ATOM 1536 O O . MET A 1 195 ? 17.578 -10.125 -0.799 1 97.69 195 MET A O 1
ATOM 1540 N N . GLN A 1 196 ? 16.281 -9.672 0.959 1 97.31 196 GLN A N 1
ATOM 1541 C CA . GLN A 1 196 ? 17.406 -9.156 1.729 1 97.31 196 GLN A CA 1
ATOM 1542 C C . GLN A 1 196 ? 18.469 -10.227 1.925 1 97.31 196 GLN A C 1
ATOM 1544 O O . GLN A 1 196 ? 19.672 -9.938 1.868 1 97.31 196 GLN A O 1
ATOM 1549 N N . GLN A 1 197 ? 18.031 -11.414 2.15 1 96.75 197 GLN A N 1
ATOM 1550 C CA . GLN A 1 197 ? 18.953 -12.516 2.416 1 96.75 197 GLN A CA 1
ATOM 1551 C C . GLN A 1 197 ? 19.594 -13.016 1.129 1 96.75 197 GLN A C 1
ATOM 1553 O O . GLN A 1 197 ? 20.797 -13.344 1.11 1 96.75 197 GLN A O 1
ATOM 1558 N N . ARG A 1 198 ? 18.859 -13.023 0.066 1 97 198 ARG A N 1
ATOM 1559 C CA . ARG A 1 198 ? 19.312 -13.758 -1.114 1 97 198 ARG A CA 1
ATOM 1560 C C . ARG A 1 198 ? 19.812 -12.805 -2.197 1 97 198 ARG A C 1
ATOM 1562 O O . ARG A 1 198 ? 20.5 -13.227 -3.129 1 97 198 ARG A O 1
ATOM 1569 N N . SER A 1 199 ? 19.422 -11.594 -2.117 1 97.62 199 SER A N 1
ATOM 1570 C CA . SER A 1 199 ? 19.797 -10.555 -3.076 1 97.62 199 SER A CA 1
ATOM 1571 C C . SER A 1 199 ? 20.203 -9.266 -2.369 1 97.62 199 SER A C 1
ATOM 1573 O O . SER A 1 199 ? 19.578 -8.219 -2.582 1 97.62 199 SER A O 1
ATOM 1575 N N . PRO A 1 200 ? 21.234 -9.297 -1.625 1 96.88 200 PRO A N 1
ATOM 1576 C CA . PRO A 1 200 ? 21.594 -8.156 -0.783 1 96.88 200 PRO A CA 1
ATOM 1577 C C . PRO A 1 200 ? 21.938 -6.906 -1.596 1 96.88 200 PRO A C 1
ATOM 1579 O O . PRO A 1 200 ? 21.812 -5.785 -1.093 1 96.88 200 PRO A O 1
ATOM 1582 N N . TYR A 1 201 ? 22.297 -7.047 -2.867 1 96.88 201 TYR A N 1
ATOM 1583 C CA . TYR A 1 201 ? 22.656 -5.926 -3.725 1 96.88 201 TYR A CA 1
ATOM 1584 C C . TYR A 1 201 ? 21.469 -5.012 -3.969 1 96.88 201 TYR A C 1
ATOM 1586 O O . TYR A 1 201 ? 21.625 -3.875 -4.422 1 96.88 201 TYR A O 1
ATOM 1594 N N . LEU A 1 202 ? 20.328 -5.457 -3.713 1 97.69 202 LEU A N 1
ATOM 1595 C CA . LEU A 1 202 ? 19.125 -4.633 -3.857 1 97.69 202 LEU A CA 1
ATOM 1596 C C . LEU A 1 202 ? 19.016 -3.623 -2.719 1 97.69 202 LEU A C 1
ATOM 1598 O O . LEU A 1 202 ? 18.219 -2.688 -2.785 1 97.69 202 LEU A O 1
ATOM 1602 N N . PHE A 1 203 ? 19.875 -3.709 -1.683 1 96.69 203 PHE A N 1
ATOM 1603 C CA . PHE A 1 203 ? 19.641 -2.963 -0.45 1 96.69 203 PHE A CA 1
ATOM 1604 C C . PHE A 1 203 ? 20.906 -2.203 -0.04 1 96.69 203 PHE A C 1
ATOM 1606 O O . PHE A 1 203 ? 20.906 -1.513 0.981 1 96.69 203 PHE A O 1
ATOM 1613 N N . ASP A 1 204 ? 21.953 -2.238 -0.812 1 94 204 ASP A N 1
ATOM 1614 C CA . ASP A 1 204 ? 23.234 -1.729 -0.334 1 94 204 ASP A CA 1
ATOM 1615 C C . ASP A 1 204 ? 23.609 -0.431 -1.045 1 94 204 ASP A C 1
ATOM 1617 O O . ASP A 1 204 ? 24.719 0.087 -0.861 1 94 204 ASP A O 1
ATOM 1621 N N . GLY A 1 205 ? 22.797 0.051 -1.895 1 92.81 205 GLY A N 1
ATOM 1622 C CA . GLY A 1 205 ? 23.047 1.323 -2.557 1 92.81 205 GLY A CA 1
ATOM 1623 C C . GLY A 1 205 ? 23.906 1.194 -3.795 1 92.81 205 GLY A C 1
ATOM 1624 O O . GLY A 1 205 ? 2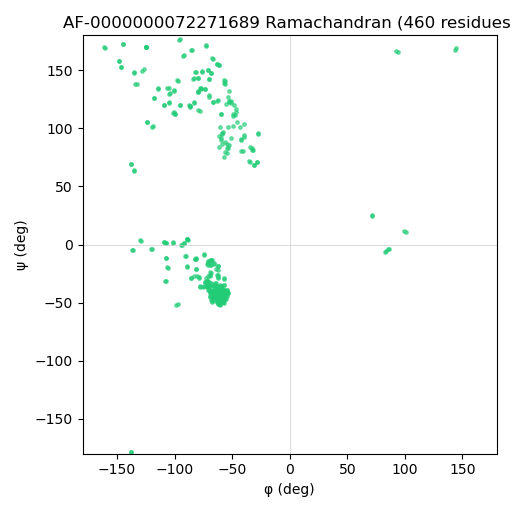4.141 2.18 -4.496 1 92.81 205 GLY A O 1
ATOM 1625 N N . SER A 1 206 ? 24.359 -0.036 -4.031 1 94.25 206 SER A N 1
ATOM 1626 C CA . SER A 1 206 ? 25.125 -0.241 -5.262 1 94.25 206 SER A CA 1
ATOM 1627 C C . SER A 1 206 ? 24.25 -0.068 -6.492 1 94.25 206 SER A C 1
ATOM 1629 O O . SER A 1 206 ? 23.016 -0.028 -6.387 1 94.25 206 SER A O 1
ATOM 1631 N N . ASP A 1 207 ? 24.906 0.18 -7.617 1 92.81 207 ASP A N 1
ATOM 1632 C CA . ASP A 1 207 ? 24.188 0.431 -8.859 1 92.81 207 ASP A CA 1
ATOM 1633 C C . ASP A 1 207 ? 24.641 -0.522 -9.961 1 92.81 207 ASP A C 1
ATOM 1635 O O . ASP A 1 207 ? 25.516 -1.356 -9.742 1 92.81 207 ASP A O 1
ATOM 1639 N N . GLY A 1 208 ? 23.875 -0.492 -11.086 1 95.81 208 GLY A N 1
ATOM 1640 C CA . GLY A 1 208 ? 24.219 -1.312 -12.234 1 95.81 208 GLY A CA 1
ATOM 1641 C C . GLY A 1 208 ? 23.531 -2.664 -12.242 1 95.81 208 GLY A C 1
ATOM 1642 O O . GLY A 1 208 ? 22.969 -3.08 -11.227 1 95.81 208 GLY A O 1
ATOM 1643 N N . VAL A 1 209 ? 23.594 -3.338 -13.406 1 98.12 209 VAL A N 1
ATOM 1644 C CA . VAL A 1 209 ? 22.969 -4.648 -13.586 1 98.12 209 VAL A CA 1
ATOM 1645 C C . VAL A 1 209 ? 23.828 -5.723 -12.938 1 98.12 209 VAL A C 1
ATOM 1647 O O . VAL A 1 209 ? 25.062 -5.703 -13.055 1 98.12 209 VAL A O 1
ATOM 1650 N N . VAL A 1 210 ? 23.234 -6.602 -12.211 1 98.44 210 VAL A N 1
ATOM 1651 C CA . VAL A 1 210 ? 23.922 -7.746 -11.609 1 98.44 210 VAL A CA 1
ATOM 1652 C C . VAL A 1 210 ? 23.781 -8.969 -12.516 1 98.44 210 VAL A C 1
ATOM 1654 O O . VAL A 1 210 ? 22.672 -9.43 -12.773 1 98.44 210 VAL A O 1
ATOM 1657 N N . PRO A 1 211 ? 24.891 -9.492 -12.961 1 98.5 211 PRO A N 1
ATOM 1658 C CA . PRO A 1 211 ? 24.828 -10.625 -13.891 1 98.5 211 PRO A CA 1
ATOM 1659 C C . PRO A 1 211 ? 24.172 -11.852 -13.266 1 98.5 211 PRO A C 1
ATOM 1661 O O . PRO A 1 211 ? 24.266 -12.062 -12.055 1 98.5 211 PRO A O 1
ATOM 1664 N N . ILE A 1 212 ? 23.625 -12.703 -14.125 1 98.25 212 ILE A N 1
ATOM 1665 C CA . ILE A 1 212 ? 22.859 -13.883 -13.703 1 98.25 212 ILE A CA 1
ATOM 1666 C C . ILE A 1 212 ? 23.75 -14.773 -12.828 1 98.25 212 ILE A C 1
ATOM 1668 O O . ILE A 1 212 ? 23.297 -15.258 -11.789 1 98.25 212 ILE A O 1
ATOM 1672 N N . GLU A 1 213 ? 24.969 -14.945 -13.219 1 98.06 213 GLU A N 1
ATOM 1673 C CA . GLU A 1 213 ? 25.875 -15.812 -12.477 1 98.06 213 GLU A CA 1
ATOM 1674 C C . GLU A 1 213 ? 26.062 -15.312 -11.047 1 98.06 213 GLU A C 1
ATOM 1676 O O . GLU A 1 213 ? 26.047 -16.094 -10.094 1 98.06 213 GLU A O 1
ATOM 1681 N N . GLU A 1 214 ? 26.266 -14.039 -10.953 1 97.69 214 GLU A N 1
ATOM 1682 C CA . GLU A 1 214 ? 26.422 -13.445 -9.633 1 97.69 214 GLU A CA 1
ATOM 1683 C C . GLU A 1 214 ? 25.141 -13.539 -8.82 1 97.69 214 GLU A C 1
ATOM 1685 O O . GLU A 1 214 ? 25.172 -13.781 -7.609 1 97.69 214 GLU A O 1
ATOM 1690 N N . GLN A 1 215 ? 24 -13.32 -9.406 1 97.81 215 GLN A N 1
ATOM 1691 C CA . GLN A 1 215 ? 22.703 -13.469 -8.734 1 97.81 215 GLN A CA 1
ATOM 1692 C C . GLN A 1 215 ? 22.547 -14.883 -8.172 1 97.81 215 GLN A C 1
ATOM 1694 O O . GLN A 1 215 ? 22.141 -15.047 -7.016 1 97.81 215 GLN A O 1
ATOM 1699 N N . GLU A 1 216 ? 22.875 -15.828 -9 1 96.88 216 GLU A N 1
ATOM 1700 C CA . GLU A 1 216 ? 22.734 -17.219 -8.602 1 96.88 216 GLU A CA 1
ATOM 1701 C C . GLU A 1 216 ? 23.656 -17.562 -7.43 1 96.88 216 GLU A C 1
ATOM 1703 O O . GLU A 1 216 ? 23.266 -18.25 -6.496 1 96.88 216 GLU A O 1
ATOM 1708 N N . ARG A 1 217 ? 24.828 -17.125 -7.535 1 96.88 217 ARG A N 1
ATOM 1709 C CA . ARG A 1 217 ? 25.781 -17.359 -6.457 1 96.88 217 ARG A CA 1
ATOM 1710 C C . ARG A 1 217 ? 25.266 -16.781 -5.137 1 96.88 217 ARG A C 1
ATOM 1712 O O . ARG A 1 217 ? 25.266 -17.484 -4.117 1 96.88 217 ARG A O 1
ATOM 1719 N N . LEU A 1 218 ? 24.844 -15.555 -5.176 1 95.94 218 LEU A N 1
ATOM 1720 C CA . LEU A 1 218 ? 24.359 -14.891 -3.969 1 95.94 218 LEU A CA 1
ATOM 1721 C C . LEU A 1 218 ? 23.094 -15.562 -3.447 1 95.94 218 LEU A C 1
ATOM 1723 O O . LEU A 1 218 ? 22.906 -15.68 -2.236 1 95.94 218 LEU A O 1
ATOM 1727 N N . TRP A 1 219 ? 22.219 -15.914 -4.363 1 95.5 219 TRP A N 1
ATOM 1728 C CA . TRP A 1 219 ? 20.969 -16.578 -4.004 1 95.5 219 TRP A CA 1
ATOM 1729 C C . TRP A 1 219 ? 21.234 -17.875 -3.242 1 95.5 219 TRP A C 1
ATOM 1731 O O . TRP A 1 219 ? 20.641 -18.125 -2.191 1 95.5 219 TRP A O 1
ATOM 1741 N N . GLU A 1 220 ? 22.188 -18.672 -3.744 1 94.88 220 GLU A N 1
ATOM 1742 C CA . GLU A 1 220 ? 22.547 -19.922 -3.098 1 94.88 220 GLU A CA 1
ATOM 1743 C C . GLU A 1 220 ? 23.188 -19.688 -1.735 1 94.88 220 GLU A C 1
ATOM 1745 O O . GLU A 1 220 ? 22.875 -20.375 -0.767 1 94.88 220 GLU A O 1
ATOM 1750 N N . ALA A 1 221 ? 23.984 -18.766 -1.647 1 93.88 221 ALA A N 1
ATOM 1751 C CA . ALA A 1 221 ? 24.625 -18.422 -0.381 1 93.88 221 ALA A CA 1
ATOM 1752 C C . ALA A 1 221 ? 23.594 -17.969 0.654 1 93.88 221 ALA A C 1
ATOM 1754 O O . ALA A 1 221 ? 23.703 -18.297 1.838 1 93.88 221 ALA A O 1
ATOM 1755 N N . GLY A 1 222 ? 22.594 -17.219 0.225 1 92.62 222 GLY A N 1
ATOM 1756 C CA . GLY A 1 222 ? 21.562 -16.703 1.104 1 92.62 222 GLY A CA 1
ATOM 1757 C C . GLY A 1 222 ? 20.609 -17.781 1.583 1 92.62 222 GLY A C 1
ATOM 1758 O O . GLY A 1 222 ? 20.078 -17.703 2.693 1 92.62 222 GLY A O 1
ATOM 1759 N N . LYS A 1 223 ? 20.328 -18.766 0.68 1 90.31 223 LYS A N 1
ATOM 1760 C CA . LYS A 1 223 ? 19.469 -19.875 1.064 1 90.31 223 LYS A CA 1
ATOM 1761 C C . LYS A 1 223 ? 20.047 -20.641 2.25 1 90.31 223 LYS A C 1
ATOM 1763 O O . LYS A 1 223 ? 19.297 -21.078 3.133 1 90.31 223 LYS A O 1
ATOM 1768 N N . HIS A 1 224 ? 21.266 -20.75 2.275 1 84.81 224 HIS A N 1
ATOM 1769 C CA . HIS A 1 224 ? 21.938 -21.5 3.328 1 84.81 224 HIS A CA 1
ATOM 1770 C C . HIS A 1 224 ? 21.922 -20.734 4.648 1 84.81 224 HIS A C 1
ATOM 1772 O O . HIS A 1 224 ? 21.766 -21.328 5.715 1 84.81 224 HIS A O 1
ATOM 1778 N N . ARG A 1 225 ? 21.969 -19.469 4.586 1 78.31 225 ARG A N 1
ATOM 1779 C CA . ARG A 1 225 ? 21.938 -18.641 5.793 1 78.31 225 ARG A CA 1
ATOM 1780 C C . ARG A 1 225 ? 20.547 -18.688 6.438 1 78.31 225 ARG A C 1
ATOM 1782 O O . ARG A 1 225 ? 20.438 -18.703 7.668 1 78.31 225 ARG A O 1
ATOM 1789 N N . SER A 1 226 ? 19.562 -18.688 5.707 1 72.94 226 SER A N 1
ATOM 1790 C CA . SER A 1 226 ? 18.188 -18.703 6.191 1 72.94 226 SER A CA 1
ATOM 1791 C C . SER A 1 226 ? 17.844 -20.031 6.832 1 72.94 226 SER A C 1
ATOM 1793 O O . SER A 1 226 ? 17.156 -20.078 7.855 1 72.94 226 SER A O 1
ATOM 1795 N N . ALA A 1 227 ? 18.234 -21.141 6.176 1 69.38 227 ALA A N 1
ATOM 1796 C CA . ALA A 1 227 ? 17.969 -22.484 6.688 1 69.38 227 ALA A CA 1
ATOM 1797 C C . ALA A 1 227 ? 18.672 -22.703 8.023 1 69.38 227 ALA A C 1
ATOM 1799 O O . ALA A 1 227 ? 18.125 -23.344 8.922 1 69.38 227 ALA A O 1
ATOM 1800 N N . HIS A 1 228 ? 19.812 -22.172 8.094 1 58.31 228 HIS A N 1
ATOM 1801 C CA . HIS A 1 228 ? 20.562 -22.312 9.328 1 58.31 228 HIS A CA 1
ATOM 1802 C C . HIS A 1 228 ? 19.969 -21.469 10.453 1 58.31 228 HIS A C 1
ATOM 1804 O O . HIS A 1 228 ? 20 -21.859 11.617 1 58.31 228 HIS A O 1
ATOM 1810 N N . ALA A 1 229 ? 19.406 -20.406 10.133 1 55.16 229 ALA A N 1
ATOM 1811 C CA . ALA A 1 229 ? 18.797 -19.547 11.148 1 55.16 229 ALA A CA 1
ATOM 1812 C C . ALA A 1 229 ? 17.5 -20.156 11.688 1 55.16 229 ALA A C 1
ATOM 1814 O O . ALA A 1 229 ? 17.141 -19.938 12.844 1 55.16 229 ALA A O 1
ATOM 1815 N N . GLN A 1 230 ? 16.781 -20.938 10.93 1 56.19 230 GLN A N 1
ATOM 1816 C CA . GLN A 1 230 ? 15.547 -21.594 11.352 1 56.19 230 GLN A CA 1
ATOM 1817 C C . GLN A 1 230 ? 15.844 -22.859 12.156 1 56.19 230 GLN A C 1
ATOM 1819 O O . GLN A 1 230 ? 15.023 -23.297 12.961 1 56.19 230 GLN A O 1
ATOM 1824 N N . THR A 1 231 ? 16.984 -23.469 11.914 1 51.97 231 THR A N 1
ATOM 1825 C CA . THR A 1 231 ? 17.328 -24.688 12.641 1 51.97 231 THR A CA 1
ATOM 1826 C C . THR A 1 231 ? 18 -24.344 13.969 1 51.97 231 THR A C 1
ATOM 1828 O O . THR A 1 231 ? 17.969 -25.141 14.906 1 51.97 231 THR A O 1
ATOM 1831 N N . ASN A 1 232 ? 18.688 -23.219 14.055 1 43.59 232 ASN A N 1
ATOM 1832 C CA . ASN A 1 232 ? 19.312 -22.922 15.336 1 43.59 232 ASN A CA 1
ATOM 1833 C C . ASN A 1 232 ? 18.375 -22.172 16.266 1 43.59 232 ASN A C 1
ATOM 1835 O O . ASN A 1 232 ? 17.734 -21.203 15.844 1 43.59 232 ASN A O 1
ATOM 1839 N N . MET B 1 1 ? 90.625 26.062 50.656 1 32.06 1 MET B N 1
ATOM 1840 C CA . MET B 1 1 ? 90.188 26.391 49.281 1 32.06 1 MET B CA 1
ATOM 1841 C C . MET B 1 1 ? 88.812 25.844 49 1 32.06 1 MET B C 1
ATOM 1843 O O . MET B 1 1 ? 88.562 24.656 49.188 1 32.06 1 MET B O 1
ATOM 1847 N N . PRO B 1 2 ? 87.75 26.641 49.25 1 38.31 2 PRO B N 1
ATOM 1848 C CA . PRO B 1 2 ? 86.312 26.391 49.156 1 38.31 2 PRO B CA 1
ATOM 1849 C C . PRO B 1 2 ? 85.812 26 47.75 1 38.31 2 PRO B C 1
ATOM 1851 O O . PRO B 1 2 ? 86.25 26.609 46.781 1 38.31 2 PRO B O 1
ATOM 1854 N N . GLN B 1 3 ? 85.75 24.688 47.438 1 35.97 3 GLN B N 1
ATOM 1855 C CA . GLN B 1 3 ? 85.25 24.094 46.188 1 35.97 3 GLN B CA 1
ATOM 1856 C C . GLN B 1 3 ? 83.812 24.562 45.875 1 35.97 3 GLN B C 1
ATOM 1858 O O . GLN B 1 3 ? 82.875 24.328 46.656 1 35.97 3 GLN B O 1
ATOM 1863 N N . ASN B 1 4 ? 83.688 25.672 45.219 1 33.91 4 ASN B N 1
ATOM 1864 C CA . ASN B 1 4 ? 82.438 26.281 44.656 1 33.91 4 ASN B CA 1
ATOM 1865 C C . ASN B 1 4 ? 81.75 25.328 43.719 1 33.91 4 ASN B C 1
ATOM 1867 O O . ASN B 1 4 ? 82.188 25 42.656 1 33.91 4 ASN B O 1
ATOM 1871 N N . GLN B 1 5 ? 81 24.359 44.25 1 33.56 5 GLN B N 1
ATOM 1872 C CA . GLN B 1 5 ? 80.188 23.438 43.438 1 33.56 5 GLN B CA 1
ATOM 1873 C C . GLN B 1 5 ? 79.125 24.188 42.625 1 33.56 5 GLN B C 1
ATOM 1875 O O . GLN B 1 5 ? 78.312 24.953 43.156 1 33.56 5 GLN B O 1
ATOM 1880 N N . TYR B 1 6 ? 79.438 24.547 41.375 1 37.47 6 TYR B N 1
ATOM 1881 C CA . TYR B 1 6 ? 78.562 25.109 40.344 1 37.47 6 TYR B CA 1
ATOM 1882 C C . TYR B 1 6 ? 77.375 24.25 40.125 1 37.47 6 TYR B C 1
ATOM 1884 O O . TYR B 1 6 ? 77.438 23.094 39.719 1 37.47 6 TYR B O 1
ATOM 1892 N N . ARG B 1 7 ? 76.312 24.406 40.969 1 35.31 7 ARG B N 1
ATOM 1893 C CA . ARG B 1 7 ? 75 23.781 40.719 1 35.31 7 ARG B CA 1
ATOM 1894 C C . ARG B 1 7 ? 74.375 24.281 39.406 1 35.31 7 ARG B C 1
ATOM 1896 O O . ARG B 1 7 ? 74.062 25.469 39.281 1 35.31 7 ARG B O 1
ATOM 1903 N N . HIS B 1 8 ? 74.75 23.688 38.25 1 35.16 8 HIS B N 1
ATOM 1904 C CA . HIS B 1 8 ? 74.062 23.953 36.969 1 35.16 8 HIS B CA 1
ATOM 1905 C C . HIS B 1 8 ? 72.562 23.781 37.094 1 35.16 8 HIS B C 1
ATOM 1907 O O . HIS B 1 8 ? 72.062 22.703 37.438 1 35.16 8 HIS B O 1
ATOM 1913 N N . GLU B 1 9 ? 71.75 24.797 37.406 1 35.56 9 GLU B N 1
ATOM 1914 C CA . GLU B 1 9 ? 70.312 24.812 37.375 1 35.56 9 GLU B CA 1
ATOM 1915 C C . GLU B 1 9 ? 69.812 24.516 35.969 1 35.56 9 GLU B C 1
ATOM 1917 O O . GLU B 1 9 ? 70.188 25.203 35.031 1 35.56 9 GLU B O 1
ATOM 1922 N N . HIS B 1 10 ? 69.562 23.266 35.562 1 43.44 10 HIS B N 1
ATOM 1923 C CA . HIS B 1 10 ? 68.875 22.891 34.312 1 43.44 10 HIS B CA 1
ATOM 1924 C C . HIS B 1 10 ? 67.562 23.656 34.125 1 43.44 10 HIS B C 1
ATOM 1926 O O . HIS B 1 10 ? 66.812 23.812 35.094 1 43.44 10 HIS B O 1
ATOM 1932 N N . PRO B 1 11 ? 67.562 24.531 33.094 1 42.59 11 PRO B N 1
ATOM 1933 C CA . PRO B 1 11 ? 66.312 25.281 32.875 1 42.59 11 PRO B CA 1
ATOM 1934 C C . PRO B 1 11 ? 65.062 24.375 32.75 1 42.59 11 PRO B C 1
ATOM 1936 O O . PRO B 1 11 ? 65.188 23.234 32.312 1 42.59 11 PRO B O 1
ATOM 1939 N N . ALA B 1 12 ? 63.938 24.672 33.469 1 47.94 12 ALA B N 1
ATOM 1940 C CA . ALA B 1 12 ? 62.656 23.969 33.469 1 47.94 12 ALA B CA 1
ATOM 1941 C C . ALA B 1 12 ? 62.094 23.875 32.062 1 47.94 12 ALA B C 1
ATOM 1943 O O . ALA B 1 12 ? 62.156 24.844 31.297 1 47.94 12 ALA B O 1
ATOM 1944 N N . PRO B 1 13 ? 61.844 22.625 31.516 1 40.03 13 PRO B N 1
ATOM 1945 C CA . PRO B 1 13 ? 61.281 22.516 30.172 1 40.03 13 PRO B CA 1
ATOM 1946 C C . PRO B 1 13 ? 60.031 23.359 29.953 1 40.03 13 PRO B C 1
ATOM 1948 O O . PRO B 1 13 ? 59.281 23.594 30.906 1 40.03 13 PRO B O 1
ATOM 1951 N N . GLU B 1 14 ? 60 24.312 28.969 1 44.91 14 GLU B N 1
ATOM 1952 C CA . GLU B 1 14 ? 58.875 25.125 28.531 1 44.91 14 GLU B CA 1
ATOM 1953 C C . GLU B 1 14 ? 57.625 24.281 28.312 1 44.91 14 GLU B C 1
ATOM 1955 O O . GLU B 1 14 ? 57.688 23.25 27.641 1 44.91 14 GLU B O 1
ATOM 1960 N N . ARG B 1 15 ? 56.562 24.406 29.141 1 39.19 15 ARG B N 1
ATOM 1961 C CA . ARG B 1 15 ? 55.281 23.75 28.969 1 39.19 15 ARG 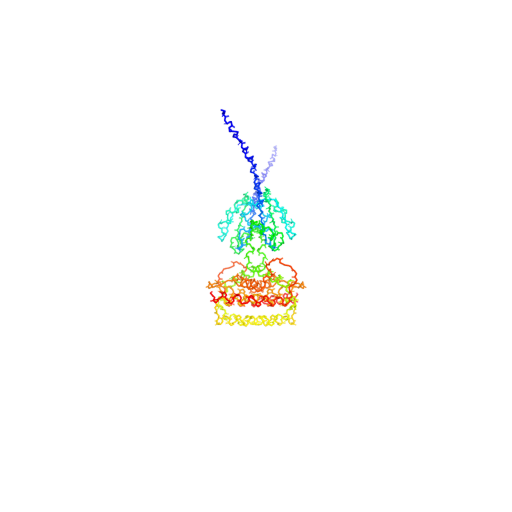B CA 1
ATOM 1962 C C . ARG B 1 15 ? 54.719 24.031 27.578 1 39.19 15 ARG B C 1
ATOM 1964 O O . ARG B 1 15 ? 54.562 25.188 27.188 1 39.19 15 ARG B O 1
ATOM 1971 N N . VAL B 1 16 ? 54.781 23.141 26.562 1 46.69 16 VAL B N 1
ATOM 1972 C CA . VAL B 1 16 ? 54.062 23.203 25.297 1 46.69 16 VAL B CA 1
ATOM 1973 C C . VAL B 1 16 ? 52.594 23.531 25.562 1 46.69 16 VAL B C 1
ATOM 1975 O O . VAL B 1 16 ? 51.938 22.922 26.422 1 46.69 16 VAL B O 1
ATOM 1978 N N . PRO B 1 17 ? 52.094 24.719 25.062 1 41.34 17 PRO B N 1
ATOM 1979 C CA . PRO B 1 17 ? 50.656 24.953 25.25 1 41.34 17 PRO B CA 1
ATOM 1980 C C . PRO B 1 17 ? 49.812 23.781 24.781 1 41.34 17 PRO B C 1
ATOM 1982 O O . PRO B 1 17 ? 50.188 23.094 23.812 1 41.34 17 PRO B O 1
ATOM 1985 N N . ALA B 1 18 ? 48.969 23.188 25.625 1 43.41 18 ALA B N 1
ATOM 1986 C CA . ALA B 1 18 ? 47.938 22.203 25.234 1 43.41 18 ALA B CA 1
ATOM 1987 C C . ALA B 1 18 ? 47.219 22.641 23.969 1 43.41 18 ALA B C 1
ATOM 1989 O O . ALA B 1 18 ? 46.688 23.734 23.891 1 43.41 18 ALA B O 1
ATOM 1990 N N . ILE B 1 19 ? 47.5 22.125 22.734 1 41.41 19 ILE B N 1
ATOM 1991 C CA . ILE B 1 19 ? 46.656 22.281 21.562 1 41.41 19 ILE B CA 1
ATOM 1992 C C . ILE B 1 19 ? 45.188 22.078 21.953 1 41.41 19 ILE B C 1
ATOM 1994 O O . ILE B 1 19 ? 44.812 21.016 22.438 1 41.41 19 ILE B O 1
ATOM 1998 N N . LYS B 1 20 ? 44.531 23.172 22.328 1 44.28 20 LYS B N 1
ATOM 1999 C CA . LYS B 1 20 ? 43.062 23.031 22.406 1 44.28 20 LYS B CA 1
ATOM 2000 C C . LYS B 1 20 ? 42.531 22.172 21.234 1 44.28 20 LYS B C 1
ATOM 2002 O O . LYS B 1 20 ? 42.688 22.547 20.078 1 44.28 20 LYS B O 1
ATOM 2007 N N . ALA B 1 21 ? 42.406 20.922 21.422 1 40.84 21 ALA B N 1
ATOM 2008 C CA . ALA B 1 21 ? 41.562 20.172 20.5 1 40.84 21 ALA B CA 1
ATOM 2009 C C . ALA B 1 21 ? 40.281 20.953 20.141 1 40.84 21 ALA B C 1
ATOM 2011 O O . ALA B 1 21 ? 39.469 21.25 21 1 40.84 21 ALA B O 1
ATOM 2012 N N . SER B 1 22 ? 40.406 21.922 19.188 1 39.34 22 SER B N 1
ATOM 2013 C CA . SER B 1 22 ? 39.125 22.344 18.609 1 39.34 22 SER B CA 1
ATOM 2014 C C . SER B 1 22 ? 38.156 21.188 18.516 1 39.34 22 SER B C 1
ATOM 2016 O O . SER B 1 22 ? 38.438 20.172 17.875 1 39.34 22 SER B O 1
ATOM 2018 N N . MET B 1 23 ? 37.438 20.875 19.562 1 39.34 23 MET B N 1
ATOM 2019 C CA . MET B 1 23 ? 36.281 20 19.359 1 39.34 23 MET B CA 1
ATOM 2020 C C . MET B 1 23 ? 35.625 20.297 18.031 1 39.34 23 MET B C 1
ATOM 2022 O O . MET B 1 23 ? 35.031 21.359 17.844 1 39.34 23 MET B O 1
ATOM 2026 N N . ILE B 1 24 ? 36.156 19.969 16.891 1 42.72 24 ILE B N 1
ATOM 2027 C CA . ILE B 1 24 ? 35.312 19.938 15.688 1 42.72 24 ILE B CA 1
ATOM 2028 C C . ILE B 1 24 ? 33.875 19.625 16.062 1 42.72 24 ILE B C 1
ATOM 2030 O O . ILE B 1 24 ? 33.594 18.516 16.516 1 42.72 24 ILE B O 1
ATOM 2034 N N . THR B 1 25 ? 33.156 20.5 16.688 1 45.06 25 THR B N 1
ATOM 2035 C CA . THR B 1 25 ? 31.703 20.312 16.766 1 45.06 25 THR B CA 1
ATOM 2036 C C . THR B 1 25 ? 31.188 19.578 15.523 1 45.06 25 THR B C 1
ATOM 2038 O O . THR B 1 25 ? 31.266 20.109 14.414 1 45.06 25 THR B O 1
ATOM 2041 N N . MET B 1 26 ? 31.484 18.344 15.312 1 49.91 26 MET B N 1
ATOM 2042 C CA . MET B 1 26 ? 30.906 17.562 14.227 1 49.91 26 MET B CA 1
ATOM 2043 C C . MET B 1 26 ? 29.469 18.016 13.945 1 49.91 26 MET B C 1
ATOM 2045 O O . MET B 1 26 ? 28.641 18.031 14.852 1 49.91 26 MET B O 1
ATOM 2049 N N . SER B 1 27 ? 29.297 19.047 13.188 1 57.78 27 SER B N 1
ATOM 2050 C CA . SER B 1 27 ? 27.984 19.469 12.719 1 57.78 27 SER B CA 1
ATOM 2051 C C . SER B 1 27 ? 27.016 18.281 12.625 1 57.78 27 SER B C 1
ATOM 2053 O O . SER B 1 27 ? 27.312 17.297 11.953 1 57.78 27 SER B O 1
ATOM 2055 N N . VAL B 1 28 ? 26.188 18.062 13.688 1 74.62 28 VAL B N 1
ATOM 2056 C CA . VAL B 1 28 ? 25.219 16.969 13.797 1 74.62 28 VAL B CA 1
ATOM 2057 C C . VAL B 1 28 ? 24.219 17.031 12.641 1 74.62 28 VAL B C 1
ATOM 2059 O O . VAL B 1 28 ? 23.641 18.094 12.391 1 74.62 28 VAL B O 1
ATOM 2062 N N . MET B 1 29 ? 24.391 16.266 11.477 1 88.5 29 MET B N 1
ATOM 2063 C CA . MET B 1 29 ? 23.531 16.219 10.305 1 88.5 29 MET B CA 1
ATOM 2064 C C . MET B 1 29 ? 22.312 15.328 10.547 1 88.5 29 MET B C 1
ATOM 2066 O O . MET B 1 29 ? 22.422 14.297 11.219 1 88.5 29 MET B O 1
ATOM 2070 N N . THR B 1 30 ? 21.141 15.836 10.227 1 95.81 30 THR B N 1
ATOM 2071 C CA . THR B 1 30 ? 19.906 15.062 10.234 1 95.81 30 THR B CA 1
ATOM 2072 C C . THR B 1 30 ? 19.469 14.719 8.812 1 95.81 30 THR B C 1
ATOM 2074 O O . THR B 1 30 ? 19.578 15.547 7.906 1 95.81 30 THR B O 1
ATOM 2077 N N . VAL B 1 31 ? 19.094 13.492 8.609 1 97.69 31 VAL B N 1
ATOM 2078 C CA . VAL B 1 31 ? 18.5 13.055 7.352 1 97.69 31 VAL B CA 1
ATOM 2079 C C . VAL B 1 31 ? 17 12.859 7.527 1 97.69 31 VAL B C 1
ATOM 2081 O O . VAL B 1 31 ? 16.562 12.156 8.438 1 97.69 31 VAL B O 1
ATOM 2084 N N . LEU B 1 32 ? 16.203 13.562 6.742 1 97.25 32 LEU B N 1
ATOM 2085 C CA . LEU B 1 32 ? 14.766 13.352 6.684 1 97.25 32 LEU B CA 1
ATOM 2086 C C . LEU B 1 32 ? 14.383 12.531 5.457 1 97.25 32 LEU B C 1
ATOM 2088 O O . LEU B 1 32 ? 14.57 12.977 4.32 1 97.25 32 LEU B O 1
ATOM 2092 N N . LEU B 1 33 ? 13.883 11.344 5.684 1 98.06 33 LEU B N 1
ATOM 2093 C CA . LEU B 1 33 ? 13.453 10.469 4.602 1 98.06 33 LEU B CA 1
ATOM 2094 C C . LEU B 1 33 ? 11.938 10.523 4.422 1 98.06 33 LEU B C 1
ATOM 2096 O O . LEU B 1 33 ? 11.195 10.047 5.277 1 98.06 33 LEU B O 1
ATOM 2100 N N . LEU B 1 34 ? 11.531 11.07 3.324 1 97.62 34 LEU B N 1
ATOM 2101 C CA . LEU B 1 34 ? 10.125 11.148 2.943 1 97.62 34 LEU B CA 1
ATOM 2102 C C . LEU B 1 34 ? 9.727 9.945 2.094 1 97.62 34 LEU B C 1
ATOM 2104 O O . LEU B 1 34 ? 10.586 9.188 1.635 1 97.62 34 LEU B O 1
ATOM 2108 N N . ASP B 1 35 ? 8.438 9.727 1.991 1 97.75 35 ASP B N 1
ATOM 2109 C CA . ASP B 1 35 ? 7.914 8.656 1.151 1 97.75 35 ASP B CA 1
ATOM 2110 C C . ASP B 1 35 ? 7.809 9.102 -0.306 1 97.75 35 ASP B C 1
ATOM 2112 O O . ASP B 1 35 ? 7.113 10.07 -0.613 1 97.75 35 ASP B O 1
ATOM 2116 N N . ALA B 1 36 ? 8.445 8.398 -1.193 1 96.88 36 ALA B N 1
ATOM 2117 C CA . ALA B 1 36 ? 8.492 8.773 -2.605 1 96.88 36 ALA B CA 1
ATOM 2118 C C . ALA B 1 36 ? 7.094 8.758 -3.219 1 96.88 36 ALA B C 1
ATOM 2120 O O . ALA B 1 36 ? 6.824 9.469 -4.188 1 96.88 36 ALA B O 1
ATOM 2121 N N . ARG B 1 37 ? 6.148 7.98 -2.715 1 96.38 37 ARG B N 1
ATOM 2122 C CA . ARG B 1 37 ? 4.789 7.914 -3.25 1 96.38 37 ARG B CA 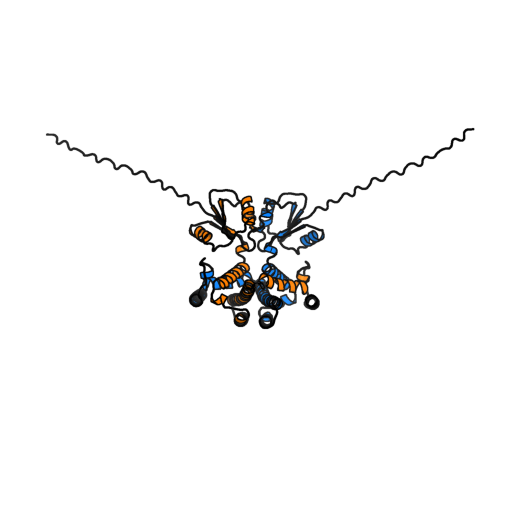1
ATOM 2123 C C . ARG B 1 37 ? 4.02 9.195 -2.953 1 96.38 37 ARG B C 1
ATOM 2125 O O . ARG B 1 37 ? 3.166 9.609 -3.742 1 96.38 37 ARG B O 1
ATOM 2132 N N . TRP B 1 38 ? 4.312 9.703 -1.795 1 96.56 38 TRP B N 1
ATOM 2133 C CA . TRP B 1 38 ? 3.662 10.922 -1.319 1 96.56 38 TRP B CA 1
ATOM 2134 C C . TRP B 1 38 ? 4.672 11.852 -0.658 1 96.56 38 TRP B C 1
ATOM 2136 O O . TRP B 1 38 ? 4.582 12.125 0.542 1 96.56 38 TRP B O 1
ATOM 2146 N N . PRO B 1 39 ? 5.531 12.398 -1.445 1 96.31 39 PRO B N 1
ATOM 2147 C CA . PRO B 1 39 ? 6.668 13.125 -0.876 1 96.31 39 PRO B CA 1
ATOM 2148 C C . PRO B 1 39 ? 6.25 14.406 -0.166 1 96.31 39 PRO B C 1
ATOM 2150 O O . PRO B 1 39 ? 7.047 15 0.568 1 96.31 39 PRO B O 1
ATOM 2153 N N . SER B 1 40 ? 5.074 14.859 -0.34 1 94 40 SER B N 1
ATOM 2154 C CA . SER B 1 40 ? 4.617 16.094 0.276 1 94 40 SER B CA 1
ATOM 2155 C C . SER B 1 40 ? 3.951 15.836 1.623 1 94 40 SER B C 1
ATOM 2157 O O . SER B 1 40 ? 3.436 16.766 2.258 1 94 40 SER B O 1
ATOM 2159 N N . MET B 1 41 ? 3.908 14.625 2.037 1 95.75 41 MET B N 1
ATOM 2160 C CA . MET B 1 41 ? 3.234 14.281 3.287 1 95.75 41 MET B CA 1
ATOM 2161 C C . MET B 1 41 ? 4.234 14.172 4.43 1 95.75 41 MET B C 1
ATOM 2163 O O . MET B 1 41 ? 5.324 13.625 4.258 1 95.75 41 MET B O 1
ATOM 2167 N N . ILE B 1 42 ? 3.871 14.625 5.602 1 93.06 42 ILE B N 1
ATOM 2168 C CA . ILE B 1 42 ? 4.711 14.602 6.793 1 93.06 42 ILE B CA 1
ATOM 2169 C C . ILE B 1 42 ? 3.842 14.406 8.031 1 93.06 42 ILE B C 1
ATOM 2171 O O . ILE B 1 42 ? 2.662 14.766 8.039 1 93.06 42 ILE B O 1
ATOM 2175 N N . PRO B 1 43 ? 4.41 13.82 9.094 1 92.94 43 PRO B N 1
ATOM 2176 C CA . PRO B 1 43 ? 3.658 13.742 10.352 1 92.94 43 PRO B CA 1
ATOM 2177 C C . PRO B 1 43 ? 3.457 15.102 11.008 1 92.94 43 PRO B C 1
ATOM 2179 O O . PRO B 1 43 ? 4.352 15.953 10.969 1 92.94 43 PRO B O 1
ATOM 2182 N N . PHE B 1 44 ? 2.332 15.219 11.664 1 86.12 44 PHE B N 1
ATOM 2183 C CA . PHE B 1 44 ? 1.972 16.453 12.367 1 86.12 44 PHE B CA 1
ATOM 2184 C C . PHE B 1 44 ? 3.062 16.844 13.359 1 86.12 44 PHE B C 1
ATOM 2186 O O . PHE B 1 44 ? 3.396 18.031 13.477 1 86.12 44 PHE B O 1
ATOM 2193 N N . ASN B 1 45 ? 3.553 15.875 14 1 85.62 45 ASN B N 1
ATOM 2194 C CA . ASN B 1 45 ? 4.441 16.141 15.125 1 85.62 45 ASN B CA 1
ATOM 2195 C C . ASN B 1 45 ? 5.793 16.688 14.656 1 85.62 45 ASN B C 1
ATOM 2197 O O . ASN B 1 45 ? 6.578 17.188 15.461 1 85.62 45 ASN B O 1
ATOM 2201 N N . LEU B 1 46 ? 6.078 16.562 13.398 1 88.19 46 LEU B N 1
ATOM 2202 C CA . LEU B 1 46 ? 7.336 17.078 12.867 1 88.19 46 LEU B CA 1
ATOM 2203 C C . LEU B 1 46 ? 7.18 18.531 12.414 1 88.19 46 LEU B C 1
ATOM 2205 O O . LEU B 1 46 ? 8.172 19.234 12.219 1 88.19 46 LEU B O 1
ATOM 2209 N N . VAL B 1 47 ? 5.953 18.891 12.203 1 83.31 47 VAL B N 1
ATOM 2210 C CA . VAL B 1 47 ? 5.691 20.25 11.766 1 83.31 47 VAL B CA 1
ATOM 2211 C C . VAL B 1 47 ? 6.148 21.234 12.836 1 83.31 47 VAL B C 1
ATOM 2213 O O . VAL B 1 47 ? 5.773 21.109 14 1 83.31 47 VAL B O 1
ATOM 2216 N N . GLY B 1 48 ? 7.012 22.172 12.453 1 79.38 48 GLY B N 1
ATOM 2217 C CA . GLY B 1 48 ? 7.516 23.188 13.367 1 79.38 48 GLY B CA 1
ATOM 2218 C C . GLY B 1 48 ? 8.68 22.719 14.211 1 79.38 48 GLY B C 1
ATOM 2219 O O . GLY B 1 48 ? 9.266 23.484 14.969 1 79.38 48 GLY B O 1
ATOM 2220 N N . LYS B 1 49 ? 8.992 21.453 14.102 1 85.69 49 LYS B N 1
ATOM 2221 C CA . LYS B 1 49 ? 10.055 20.906 14.945 1 85.69 49 LYS B CA 1
ATOM 2222 C C . LYS B 1 49 ? 11.312 20.625 14.125 1 85.69 49 LYS B C 1
ATOM 2224 O O . LYS B 1 49 ? 12.375 20.344 14.688 1 85.69 49 LYS B O 1
ATOM 2229 N N . LEU B 1 50 ? 11.172 20.688 12.883 1 88.75 50 LEU B N 1
ATOM 2230 C CA . LEU B 1 50 ? 12.32 20.469 12.016 1 88.75 50 LEU B CA 1
ATOM 2231 C C . LEU B 1 50 ? 13.195 21.719 11.938 1 88.75 50 LEU B C 1
ATOM 2233 O O . LEU B 1 50 ? 12.688 22.828 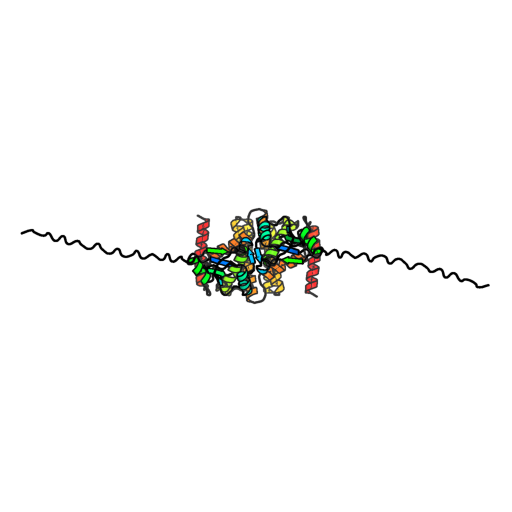11.758 1 88.75 50 LEU B O 1
ATOM 2237 N N . GLU B 1 51 ? 14.43 21.469 12.117 1 91.31 51 GLU B N 1
ATOM 2238 C CA . GLU B 1 51 ? 15.391 22.562 12.047 1 91.31 51 GLU B CA 1
ATOM 2239 C C . GLU B 1 51 ? 16.625 22.172 11.227 1 91.31 51 GLU B C 1
ATOM 2241 O O . GLU B 1 51 ? 17.016 21 11.219 1 91.31 51 GLU B O 1
ATOM 2246 N N . GLY B 1 52 ? 17.203 23.219 10.531 1 91.06 52 GLY B N 1
ATOM 2247 C CA . GLY B 1 52 ? 18.453 22.969 9.82 1 91.06 52 GLY B CA 1
ATOM 2248 C C . GLY B 1 52 ? 18.547 23.734 8.508 1 91.06 52 GLY B C 1
ATOM 2249 O O . GLY B 1 52 ? 17.594 24.391 8.102 1 91.06 52 GLY B O 1
ATOM 2250 N N . GLN B 1 53 ? 19.734 23.672 8.031 1 93.56 53 GLN B N 1
ATOM 2251 C CA . GLN B 1 53 ? 19.938 24.141 6.66 1 93.56 53 GLN B CA 1
ATOM 2252 C C . GLN B 1 53 ? 19.5 23.078 5.652 1 93.56 53 GLN B C 1
ATOM 2254 O O . GLN B 1 53 ? 20.125 22.016 5.543 1 93.56 53 GLN B O 1
ATOM 2259 N N . LEU B 1 54 ? 18.531 23.375 4.906 1 94.69 54 LEU B N 1
ATOM 2260 C CA . LEU B 1 54 ? 17.891 22.422 4.012 1 94.69 54 LEU B CA 1
ATOM 2261 C C . LEU B 1 54 ? 18.828 22.062 2.855 1 94.69 54 LEU B C 1
ATOM 2263 O O . LEU B 1 54 ? 19.375 22.938 2.203 1 94.69 54 LEU B O 1
ATOM 2267 N N . ARG B 1 55 ? 19.031 20.828 2.666 1 96.12 55 ARG B N 1
ATOM 2268 C CA . ARG B 1 55 ? 19.625 20.203 1.493 1 96.12 55 ARG B CA 1
ATOM 2269 C C . ARG B 1 55 ? 18.719 19.109 0.932 1 96.12 55 ARG B C 1
ATOM 2271 O O . ARG B 1 55 ? 17.938 18.5 1.67 1 96.12 55 ARG B O 1
ATOM 2278 N N . PHE B 1 56 ? 18.797 18.875 -0.363 1 97.31 56 PHE B N 1
ATOM 2279 C CA . PHE B 1 56 ? 17.906 17.906 -1.003 1 97.31 56 PHE B CA 1
ATOM 2280 C C . PHE B 1 56 ? 18.688 17 -1.942 1 97.31 56 PHE B C 1
ATOM 2282 O O . PHE B 1 56 ? 19.609 17.453 -2.627 1 97.31 56 PHE B O 1
ATOM 2289 N N . THR B 1 57 ? 18.359 15.727 -1.912 1 97.38 57 THR B N 1
ATOM 2290 C CA . THR B 1 57 ? 18.812 14.898 -3.025 1 97.38 57 THR B CA 1
ATOM 2291 C C . THR B 1 57 ? 18.016 15.219 -4.293 1 97.38 57 THR B C 1
ATOM 2293 O O . THR B 1 57 ? 16.969 15.867 -4.23 1 97.38 57 THR B O 1
ATOM 2296 N N . ASP B 1 58 ? 18.375 14.711 -5.445 1 95.81 58 ASP B N 1
ATOM 2297 C CA . ASP B 1 58 ? 17.938 15.195 -6.754 1 95.81 58 ASP B CA 1
ATOM 2298 C C . ASP B 1 58 ? 16.484 14.852 -7.004 1 95.81 58 ASP B C 1
ATOM 2300 O O . ASP B 1 58 ? 15.773 15.586 -7.695 1 95.81 58 ASP B O 1
ATOM 2304 N N . GLU B 1 59 ? 16.031 13.773 -6.48 1 94.56 59 GLU B N 1
ATOM 2305 C CA . GLU B 1 59 ? 14.727 13.242 -6.879 1 94.56 59 GLU B CA 1
ATOM 2306 C C . GLU B 1 59 ? 13.594 13.945 -6.129 1 94.56 59 GLU B C 1
ATOM 2308 O O . GLU B 1 59 ? 12.422 13.781 -6.473 1 94.56 59 GLU B O 1
ATOM 2313 N N . VAL B 1 60 ? 13.891 14.711 -5.094 1 96.88 60 VAL B N 1
ATOM 2314 C CA . VAL B 1 60 ? 12.859 15.398 -4.324 1 96.88 60 VAL B CA 1
ATOM 2315 C C . VAL B 1 60 ? 12.195 16.469 -5.184 1 96.88 60 VAL B C 1
ATOM 2317 O O . VAL B 1 60 ? 12.867 17.359 -5.703 1 96.88 60 VAL B O 1
ATOM 2320 N N . PRO B 1 61 ? 10.922 16.391 -5.336 1 95.88 61 PRO B N 1
ATOM 2321 C CA . PRO B 1 61 ? 10.234 17.359 -6.195 1 95.88 61 PRO B CA 1
ATOM 2322 C C . PRO B 1 61 ? 10.383 18.797 -5.703 1 95.88 61 PRO B C 1
ATOM 2324 O O . PRO B 1 61 ? 10.438 19.031 -4.496 1 95.88 61 PRO B O 1
ATOM 2327 N N . VAL B 1 62 ? 10.273 19.734 -6.621 1 94.81 62 VAL B N 1
ATOM 2328 C CA . VAL B 1 62 ? 10.461 21.156 -6.352 1 94.81 62 VAL B CA 1
ATOM 2329 C C . VAL B 1 62 ? 9.375 21.656 -5.402 1 94.81 62 VAL B C 1
ATOM 2331 O O . VAL B 1 62 ? 9.656 22.438 -4.484 1 94.81 62 VAL B O 1
ATOM 2334 N N . LYS B 1 63 ? 8.188 21.203 -5.598 1 91.5 63 LYS B N 1
ATOM 2335 C CA . LYS B 1 63 ? 7.082 21.641 -4.75 1 91.5 63 LYS B CA 1
ATOM 2336 C C . LYS B 1 63 ? 7.332 21.281 -3.287 1 91.5 63 LYS B C 1
ATOM 2338 O O . LYS B 1 63 ? 6.965 22.047 -2.387 1 91.5 63 LYS B O 1
ATOM 2343 N N . VAL B 1 64 ? 7.941 20.188 -3.027 1 93.75 64 VAL B N 1
ATOM 2344 C CA . VAL B 1 64 ? 8.281 19.734 -1.684 1 93.75 64 VAL B CA 1
ATOM 2345 C C . VAL B 1 64 ? 9.32 20.672 -1.07 1 93.75 64 VAL B C 1
ATOM 2347 O O . VAL B 1 64 ? 9.234 21.016 0.112 1 93.75 64 VAL B O 1
ATOM 2350 N N . ARG B 1 65 ? 10.242 21.094 -1.864 1 92.38 65 ARG B N 1
ATOM 2351 C CA . ARG B 1 65 ? 11.305 21.984 -1.402 1 92.38 65 ARG B CA 1
ATOM 2352 C C . ARG B 1 65 ? 10.727 23.297 -0.908 1 92.38 65 ARG B C 1
ATOM 2354 O O . ARG B 1 65 ? 11.086 23.781 0.175 1 92.38 65 ARG B O 1
ATOM 2361 N N . TRP B 1 66 ? 9.805 23.797 -1.678 1 89.44 66 TRP B N 1
ATOM 2362 C CA . TRP B 1 66 ? 9.172 25.062 -1.322 1 89.44 66 TRP B CA 1
ATOM 2363 C C . TRP B 1 66 ? 8.367 24.938 -0.034 1 89.44 66 TRP B C 1
ATOM 2365 O O . TRP B 1 66 ? 8.461 25.781 0.853 1 89.44 66 TRP B O 1
ATOM 2375 N N . ASN B 1 67 ? 7.668 23.875 0.061 1 87.69 67 ASN B N 1
ATOM 2376 C CA . ASN B 1 67 ? 6.812 23.656 1.225 1 87.69 67 ASN B CA 1
ATOM 2377 C C . ASN B 1 67 ? 7.637 23.453 2.492 1 87.69 67 ASN B C 1
ATOM 2379 O O . ASN B 1 67 ? 7.27 23.953 3.561 1 87.69 67 ASN B O 1
ATOM 2383 N N . LEU B 1 68 ? 8.688 22.734 2.395 1 89.06 68 LEU B N 1
ATOM 2384 C CA . LEU B 1 68 ? 9.539 22.484 3.553 1 89.06 68 LEU B CA 1
ATOM 2385 C C . LEU B 1 68 ? 10.219 23.766 4.02 1 89.06 68 LEU B C 1
ATOM 2387 O O . LEU B 1 68 ? 10.414 23.969 5.219 1 89.06 68 LEU B O 1
ATOM 2391 N N . ASP B 1 69 ? 10.57 24.594 3.088 1 86.44 69 ASP B N 1
ATOM 2392 C CA . ASP B 1 69 ? 11.172 25.875 3.42 1 86.44 69 ASP B CA 1
ATOM 2393 C C . ASP B 1 69 ? 10.266 26.703 4.34 1 86.44 69 ASP B C 1
ATOM 2395 O O . ASP B 1 69 ? 10.75 27.422 5.207 1 86.44 69 ASP B O 1
ATOM 2399 N N . ASP B 1 70 ? 9 26.484 4.219 1 82.56 70 ASP B N 1
ATOM 2400 C CA . ASP B 1 70 ? 8.016 27.266 4.965 1 82.56 70 ASP B CA 1
ATOM 2401 C C . ASP B 1 70 ? 7.855 26.734 6.387 1 82.56 70 ASP B C 1
ATOM 2403 O O . ASP B 1 70 ? 7.398 27.453 7.277 1 82.56 70 ASP B O 1
ATOM 2407 N N . ILE B 1 71 ? 8.234 25.531 6.539 1 83.44 71 ILE B N 1
ATOM 2408 C CA . ILE B 1 71 ? 7.832 24.953 7.816 1 83.44 71 ILE B CA 1
ATOM 2409 C C . ILE B 1 71 ? 9.07 24.531 8.602 1 83.44 71 ILE B C 1
ATOM 2411 O O . ILE B 1 71 ? 8.969 24.094 9.75 1 83.44 71 ILE B O 1
ATOM 2415 N N . VAL B 1 72 ? 10.25 24.641 8.062 1 86.19 72 VAL B N 1
ATOM 2416 C CA . VAL B 1 72 ? 11.5 24.281 8.734 1 86.19 72 VAL B CA 1
ATOM 2417 C C . VAL B 1 72 ? 12.18 25.547 9.258 1 86.19 72 VAL B C 1
ATOM 2419 O O . VAL B 1 72 ? 12.328 26.531 8.523 1 86.19 72 VAL B O 1
ATOM 2422 N N . ARG B 1 73 ? 12.594 25.469 10.461 1 88.38 73 ARG B N 1
ATOM 2423 C CA . ARG B 1 73 ? 13.328 26.578 11.047 1 88.38 73 ARG B CA 1
ATOM 2424 C C . ARG B 1 73 ? 14.805 26.516 10.688 1 88.38 73 ARG B C 1
ATOM 2426 O O . ARG B 1 73 ? 15.406 25.438 10.719 1 88.38 73 ARG B O 1
ATOM 2433 N N . PHE B 1 74 ? 15.344 27.641 10.477 1 84.94 74 PHE B N 1
ATOM 2434 C CA . PHE B 1 74 ? 16.75 27.688 10.109 1 84.94 74 PHE B CA 1
ATOM 2435 C C . PHE B 1 74 ? 17.641 27.391 11.312 1 84.94 74 PHE B C 1
ATOM 2437 O O . PHE B 1 74 ? 17.375 27.859 12.422 1 84.94 74 PHE B O 1
ATOM 2444 N N . ALA B 1 75 ? 18.609 26.547 11.094 1 88.19 75 ALA B N 1
ATOM 2445 C CA . ALA B 1 75 ? 19.656 26.234 12.062 1 88.19 75 ALA B CA 1
ATOM 2446 C C . ALA B 1 75 ? 20.984 25.984 11.359 1 88.19 75 ALA B C 1
ATOM 2448 O O . ALA B 1 75 ? 21.047 25.938 10.125 1 88.19 75 ALA B O 1
ATOM 2449 N N . THR B 1 76 ? 21.984 25.844 12.195 1 86.25 76 THR B N 1
ATOM 2450 C CA . THR B 1 76 ? 23.328 25.734 11.633 1 86.25 76 THR B CA 1
ATOM 2451 C C . THR B 1 76 ? 23.578 24.328 11.117 1 86.25 76 THR B C 1
ATOM 2453 O O . THR B 1 76 ? 24.328 24.141 10.148 1 86.25 76 THR B O 1
ATOM 2456 N N . ASP B 1 77 ? 22.938 23.422 11.711 1 88.69 77 ASP B N 1
ATOM 2457 C CA . ASP B 1 77 ? 23.125 22.031 11.297 1 88.69 77 ASP B CA 1
ATOM 2458 C C . ASP B 1 77 ? 22.375 21.75 10 1 88.69 77 ASP B C 1
ATOM 2460 O O . ASP B 1 77 ? 21.328 22.359 9.727 1 88.69 77 ASP B O 1
ATOM 2464 N N . ASP B 1 78 ? 22.922 20.844 9.25 1 92.62 78 ASP B N 1
ATOM 2465 C CA . ASP B 1 78 ? 22.312 20.5 7.973 1 92.62 78 ASP B CA 1
ATOM 2466 C C . ASP B 1 78 ? 21.125 19.562 8.172 1 92.62 78 ASP B C 1
ATOM 2468 O O . ASP B 1 78 ? 21.156 18.672 9.039 1 92.62 78 ASP B O 1
ATOM 2472 N N . LEU B 1 79 ? 20.109 19.75 7.367 1 96.06 79 LEU B N 1
ATOM 2473 C CA . LEU B 1 79 ? 18.969 18.828 7.211 1 96.06 79 LEU B CA 1
ATOM 2474 C C . LEU B 1 79 ? 18.875 18.328 5.777 1 96.06 79 LEU B C 1
ATOM 2476 O O . LEU B 1 79 ? 18.422 19.047 4.891 1 96.06 79 LEU B O 1
ATOM 2480 N N . LEU B 1 80 ? 19.359 17.094 5.574 1 97.25 80 LEU B N 1
ATOM 2481 C CA . LEU B 1 80 ? 19.297 16.484 4.254 1 97.25 80 LEU B CA 1
ATOM 2482 C C . LEU B 1 80 ? 17.969 15.773 4.039 1 97.25 80 LEU B C 1
ATOM 2484 O O . LEU B 1 80 ? 17.625 14.844 4.773 1 97.25 80 LEU B O 1
ATOM 2488 N N . VAL B 1 81 ? 17.188 16.219 3.043 1 97.56 81 VAL B N 1
ATOM 2489 C CA . VAL B 1 81 ? 15.875 15.656 2.734 1 97.56 81 VAL B CA 1
ATOM 2490 C C . VAL B 1 81 ? 15.969 14.773 1.492 1 97.56 81 VAL B C 1
ATOM 2492 O O . VAL B 1 81 ? 16.531 15.18 0.474 1 97.56 81 VAL B O 1
ATOM 2495 N N . SER B 1 82 ? 15.445 13.578 1.569 1 98.06 82 SER B N 1
ATOM 2496 C CA . SER B 1 82 ? 15.477 12.633 0.46 1 98.06 82 SER B CA 1
ATOM 2497 C C . SER B 1 82 ? 14.242 11.734 0.466 1 98.06 82 SER B C 1
ATOM 2499 O O . SER B 1 82 ? 13.539 11.641 1.473 1 98.06 82 SER B O 1
ATOM 2501 N N . THR B 1 83 ? 13.891 11.156 -0.677 1 97.88 83 THR B N 1
ATOM 2502 C CA . THR B 1 83 ? 12.922 10.062 -0.732 1 97.88 83 THR B CA 1
ATOM 2503 C C . THR B 1 83 ? 13.617 8.734 -1.028 1 97.88 83 THR B C 1
ATOM 2505 O O . THR B 1 83 ? 12.961 7.699 -1.148 1 97.88 83 THR B O 1
ATOM 2508 N N . ASN B 1 84 ? 14.898 8.742 -1.151 1 97 84 ASN B N 1
ATOM 2509 C CA . ASN B 1 84 ? 15.688 7.574 -1.518 1 97 84 ASN B CA 1
ATOM 2510 C C . ASN B 1 84 ? 16.766 7.273 -0.473 1 97 84 ASN B C 1
ATOM 2512 O O . ASN B 1 84 ? 17.812 7.922 -0.448 1 97 84 ASN B O 1
ATOM 2516 N N . GLU B 1 85 ? 16.547 6.266 0.302 1 95.88 85 GLU B N 1
ATOM 2517 C CA . GLU B 1 85 ? 17.469 5.91 1.38 1 95.88 85 GLU B CA 1
ATOM 2518 C C . GLU B 1 85 ? 18.797 5.391 0.828 1 95.88 85 GLU B C 1
ATOM 2520 O O . GLU B 1 85 ? 19.781 5.324 1.55 1 95.88 85 GLU B O 1
ATOM 2525 N N . LEU B 1 86 ? 18.797 5.082 -0.458 1 95.94 86 LEU B N 1
ATOM 2526 C CA . LEU B 1 86 ? 19.984 4.488 -1.054 1 95.94 86 LEU B CA 1
ATOM 2527 C C . LEU B 1 86 ? 20.781 5.535 -1.825 1 95.94 86 LEU B C 1
ATOM 2529 O O . LEU B 1 86 ? 21.781 5.211 -2.461 1 95.94 86 LEU B O 1
ATOM 2533 N N . ASP B 1 87 ? 20.344 6.762 -1.837 1 96.44 87 ASP B N 1
ATOM 2534 C CA . ASP B 1 87 ? 21.125 7.84 -2.434 1 96.44 87 ASP B CA 1
ATOM 2535 C C . ASP B 1 87 ? 22.516 7.934 -1.796 1 96.44 87 ASP B C 1
ATOM 2537 O O . ASP B 1 87 ? 22.641 7.828 -0.574 1 96.44 87 ASP B O 1
ATOM 2541 N N . PRO B 1 88 ? 23.516 8.141 -2.574 1 95.94 88 PRO B N 1
ATOM 2542 C CA . PRO B 1 88 ? 24.875 8.203 -2.031 1 95.94 88 PRO B CA 1
ATOM 2543 C C . PRO B 1 88 ? 25.031 9.273 -0.951 1 95.94 88 PRO B C 1
ATOM 2545 O O . PRO B 1 88 ? 25.766 9.07 0.023 1 95.94 88 PRO B O 1
ATOM 2548 N N . GLN B 1 89 ? 24.406 10.406 -1.152 1 96.69 89 GLN B N 1
ATOM 2549 C CA . GLN B 1 89 ? 24.469 11.461 -0.146 1 96.69 89 GLN B CA 1
ATOM 2550 C C . GLN B 1 89 ? 23.859 11 1.172 1 96.69 89 GLN B C 1
ATOM 2552 O O . GLN B 1 89 ? 24.359 11.336 2.248 1 96.69 89 GLN B O 1
ATOM 2557 N N . VAL B 1 90 ? 22.766 10.289 1.09 1 97.5 90 VAL B N 1
ATOM 2558 C CA . VAL B 1 90 ? 22.062 9.789 2.273 1 97.5 90 VAL B CA 1
ATOM 2559 C C . VAL B 1 90 ? 22.938 8.742 2.975 1 97.5 90 VAL B C 1
ATOM 2561 O O . VAL B 1 90 ? 23.141 8.812 4.188 1 97.5 90 VAL B O 1
ATOM 2564 N N . ILE B 1 91 ? 23.453 7.832 2.236 1 96.31 91 ILE B N 1
ATOM 2565 C CA . ILE B 1 91 ? 24.297 6.777 2.777 1 96.31 91 ILE B CA 1
ATOM 2566 C C . ILE B 1 91 ? 25.516 7.398 3.479 1 96.31 91 ILE B C 1
ATOM 2568 O O . ILE B 1 91 ? 25.844 7.012 4.602 1 96.31 91 ILE B O 1
ATOM 2572 N N . ALA B 1 92 ? 26.172 8.32 2.818 1 95.88 92 ALA B N 1
ATOM 2573 C CA . ALA B 1 92 ? 27.328 8.992 3.389 1 95.88 92 ALA B CA 1
ATOM 2574 C C . ALA B 1 92 ? 26.984 9.688 4.703 1 95.88 92 ALA B C 1
ATOM 2576 O O . ALA B 1 92 ? 27.719 9.602 5.68 1 95.88 92 ALA B O 1
ATOM 2577 N N . ALA B 1 93 ? 25.828 10.391 4.719 1 96.31 93 ALA B N 1
ATOM 2578 C CA . ALA B 1 93 ? 25.391 11.102 5.918 1 96.31 93 ALA B CA 1
ATOM 2579 C C . ALA B 1 93 ? 25.172 10.133 7.078 1 96.31 93 ALA B C 1
ATOM 2581 O O . ALA B 1 93 ? 25.625 10.391 8.195 1 96.31 93 ALA B O 1
ATOM 2582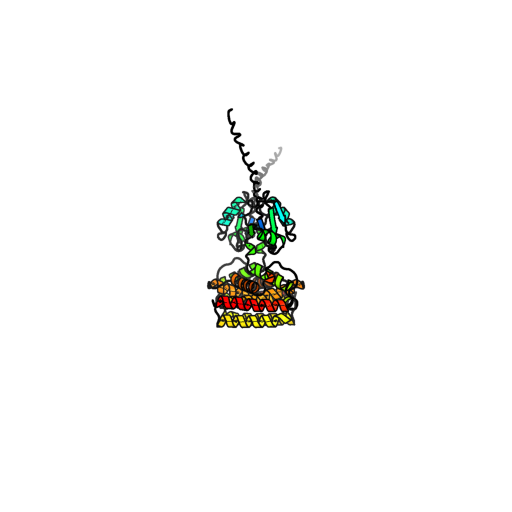 N N . ILE B 1 94 ? 24.5 9.055 6.805 1 95.5 94 ILE B N 1
ATOM 2583 C CA . ILE B 1 94 ? 24.203 8.062 7.832 1 95.5 94 ILE B CA 1
ATOM 2584 C C . ILE B 1 94 ? 25.5 7.441 8.344 1 95.5 94 ILE B C 1
ATOM 2586 O O . ILE B 1 94 ? 25.688 7.285 9.555 1 95.5 94 ILE B O 1
ATOM 2590 N N . ASN B 1 95 ? 26.391 7.105 7.461 1 94.56 95 ASN B N 1
ATOM 2591 C CA . ASN B 1 95 ? 27.672 6.527 7.836 1 94.56 95 ASN B CA 1
ATOM 2592 C C . ASN B 1 95 ? 28.5 7.488 8.695 1 94.56 95 ASN B C 1
ATOM 2594 O O . ASN B 1 95 ? 29.312 7.055 9.516 1 94.56 95 ASN B O 1
ATOM 2598 N N . ASN B 1 96 ? 28.312 8.711 8.516 1 94.69 96 ASN B N 1
ATOM 2599 C CA . ASN B 1 96 ? 29.016 9.734 9.273 1 94.69 96 ASN B CA 1
ATOM 2600 C C . ASN B 1 96 ? 28.297 10.086 10.562 1 94.69 96 ASN B C 1
ATOM 2602 O O . ASN B 1 96 ? 28.594 11.094 11.203 1 94.69 96 ASN B O 1
ATOM 2606 N N . GLY B 1 97 ? 27.141 9.328 10.844 1 94.19 97 GLY B N 1
ATOM 2607 C CA . GLY B 1 97 ? 26.516 9.422 12.156 1 94.19 97 GLY B CA 1
ATOM 2608 C C . GLY B 1 97 ? 25.297 10.32 12.172 1 94.19 97 GLY B C 1
ATOM 2609 O O . GLY B 1 97 ? 24.844 10.742 13.234 1 94.19 97 GLY B O 1
ATOM 2610 N N . ALA B 1 98 ? 24.797 10.727 11.016 1 95.56 98 ALA B N 1
ATOM 2611 C CA . ALA B 1 98 ? 23.609 11.562 10.961 1 95.56 98 ALA B CA 1
ATOM 2612 C C . ALA B 1 98 ? 22.438 10.906 11.688 1 95.56 98 ALA B C 1
ATOM 2614 O O . ALA B 1 98 ? 22.297 9.68 11.648 1 95.56 98 ALA B O 1
ATOM 2615 N N . SER B 1 99 ? 21.688 11.719 12.383 1 95.75 99 SER B N 1
ATOM 2616 C CA . SER B 1 99 ? 20.391 11.25 12.852 1 95.75 99 SER B CA 1
ATOM 2617 C C . SER B 1 99 ? 19.406 11.086 11.688 1 95.75 99 SER B C 1
ATOM 2619 O O . SER B 1 99 ? 19.438 11.875 10.742 1 95.75 99 SER B O 1
ATOM 2621 N N . VAL B 1 100 ? 18.578 10.047 11.766 1 97.31 100 VAL B N 1
ATOM 2622 C CA . VAL B 1 100 ? 17.656 9.789 10.664 1 97.31 100 VAL B CA 1
ATOM 2623 C C . VAL B 1 100 ? 16.219 9.906 11.164 1 97.31 100 VAL B C 1
ATOM 2625 O O . VAL B 1 100 ? 15.844 9.273 12.156 1 97.31 100 VAL B O 1
ATOM 2628 N N . ILE B 1 101 ? 15.414 10.711 10.531 1 96.62 101 ILE B N 1
ATOM 2629 C CA . ILE B 1 101 ? 13.969 10.781 10.711 1 96.62 101 ILE B CA 1
ATOM 2630 C C . ILE B 1 101 ? 13.266 10.219 9.477 1 96.62 101 ILE B C 1
ATOM 2632 O O . ILE B 1 101 ? 13.445 10.734 8.367 1 96.62 101 ILE B O 1
ATOM 2636 N N . GLU B 1 102 ? 12.5 9.219 9.641 1 96.94 102 GLU B N 1
ATOM 2637 C CA . GLU B 1 102 ? 11.727 8.617 8.562 1 96.94 102 GLU B CA 1
ATOM 2638 C C . GLU B 1 102 ? 10.227 8.789 8.797 1 96.94 102 GLU B C 1
ATOM 2640 O O . GLU B 1 102 ? 9.734 8.539 9.898 1 96.94 102 GLU B O 1
ATOM 2645 N N . VAL B 1 103 ? 9.562 9.18 7.762 1 97 103 VAL B N 1
ATOM 2646 C CA . VAL B 1 103 ? 8.117 9.281 7.922 1 97 103 VAL B CA 1
ATOM 2647 C C . VAL B 1 103 ? 7.508 7.887 8.023 1 97 103 VAL B C 1
ATOM 2649 O O . VAL B 1 103 ? 8.008 6.941 7.414 1 97 103 VAL B O 1
ATOM 2652 N N . PRO B 1 104 ? 6.398 7.746 8.75 1 96.94 104 PRO B N 1
ATOM 2653 C CA . PRO B 1 104 ? 5.875 6.414 9.062 1 96.94 104 PRO B CA 1
ATOM 2654 C C . PRO B 1 104 ? 5.426 5.645 7.828 1 96.94 104 PRO B C 1
ATOM 2656 O O . PRO B 1 104 ? 5.484 4.414 7.809 1 96.94 104 PRO B O 1
ATOM 2659 N N . SER B 1 105 ? 4.91 6.309 6.789 1 97.56 105 SER B N 1
ATOM 2660 C CA . SER B 1 105 ? 4.383 5.641 5.602 1 97.56 105 SER B CA 1
ATOM 2661 C C . SER B 1 105 ? 5.477 4.855 4.879 1 97.56 105 SER B C 1
ATOM 2663 O O . SER B 1 105 ? 5.184 3.979 4.066 1 97.56 105 SER B O 1
ATOM 2665 N N . ARG B 1 106 ? 6.777 5.156 5.141 1 97.5 106 ARG B N 1
ATOM 2666 C CA . ARG B 1 106 ? 7.879 4.422 4.527 1 97.5 106 ARG B CA 1
ATOM 2667 C C . ARG B 1 106 ? 7.949 2.996 5.062 1 97.5 106 ARG B C 1
ATOM 2669 O O . ARG B 1 106 ? 8.609 2.137 4.469 1 97.5 106 ARG B O 1
ATOM 2676 N N . HIS B 1 107 ? 7.32 2.721 6.164 1 96.81 107 HIS B N 1
ATOM 2677 C CA . HIS B 1 107 ? 7.352 1.397 6.777 1 96.81 107 HIS B CA 1
ATOM 2678 C C . HIS B 1 107 ? 6.227 0.517 6.246 1 96.81 107 HIS B C 1
ATOM 2680 O O . HIS B 1 107 ? 6.012 -0.591 6.742 1 96.81 107 HIS B O 1
ATOM 2686 N N . ASP B 1 108 ? 5.48 1.008 5.281 1 97.62 108 ASP B N 1
ATOM 2687 C CA . ASP B 1 108 ? 4.449 0.231 4.598 1 97.62 108 ASP B CA 1
ATOM 2688 C C . ASP B 1 108 ? 5.047 -1.004 3.928 1 97.62 108 ASP B C 1
ATOM 2690 O O . ASP B 1 108 ? 5.758 -0.891 2.926 1 97.62 108 ASP B O 1
ATOM 2694 N N . ALA B 1 109 ? 4.73 -2.211 4.406 1 98.31 109 ALA B N 1
ATOM 2695 C CA . ALA B 1 109 ? 5.336 -3.447 3.922 1 98.31 109 ALA B CA 1
ATOM 2696 C C . ALA B 1 109 ? 5.031 -3.666 2.443 1 98.31 109 ALA B C 1
ATOM 2698 O O . ALA B 1 109 ? 5.887 -4.133 1.688 1 98.31 109 ALA B O 1
ATOM 2699 N N . LEU B 1 110 ? 3.791 -3.373 2.027 1 98.25 110 LEU B N 1
ATOM 2700 C CA . LEU B 1 110 ? 3.424 -3.527 0.624 1 98.25 110 LEU B CA 1
ATOM 2701 C C . LEU B 1 110 ? 4.223 -2.572 -0.256 1 98.25 110 LEU B C 1
ATOM 2703 O O . LEU B 1 110 ? 4.664 -2.943 -1.346 1 98.25 110 LEU B O 1
ATOM 2707 N N . GLY B 1 111 ? 4.305 -1.318 0.209 1 97.62 111 GLY B N 1
ATOM 2708 C CA . GLY B 1 111 ? 5.121 -0.353 -0.507 1 97.62 111 GLY B CA 1
ATOM 2709 C C . GLY B 1 111 ? 6.57 -0.784 -0.645 1 97.62 111 GLY B C 1
ATOM 2710 O O . GLY B 1 111 ? 7.176 -0.617 -1.706 1 97.62 111 GLY B O 1
ATOM 2711 N N . GLN B 1 112 ? 7.137 -1.309 0.423 1 98.12 112 GLN B N 1
ATOM 2712 C CA . GLN B 1 112 ? 8.516 -1.797 0.394 1 98.12 112 GLN B CA 1
ATOM 2713 C C . GLN B 1 112 ? 8.664 -2.959 -0.583 1 98.12 112 GLN B C 1
ATOM 2715 O O . GLN B 1 112 ? 9.641 -3.023 -1.335 1 98.12 112 GLN B O 1
ATOM 2720 N N . ALA B 1 113 ? 7.707 -3.842 -0.569 1 98.75 113 ALA B N 1
ATOM 2721 C CA . ALA B 1 113 ? 7.742 -4.977 -1.484 1 98.75 113 ALA B CA 1
ATOM 2722 C C . ALA B 1 113 ? 7.727 -4.512 -2.938 1 98.75 113 ALA B C 1
ATOM 2724 O O . ALA B 1 113 ? 8.484 -5.02 -3.768 1 98.75 113 ALA B O 1
ATOM 2725 N N . ARG B 1 114 ? 6.855 -3.576 -3.25 1 98.44 114 ARG B N 1
ATOM 2726 C CA . ARG B 1 114 ? 6.773 -3.01 -4.59 1 98.44 114 ARG B CA 1
ATOM 2727 C C . ARG B 1 114 ? 8.117 -2.422 -5.02 1 98.44 114 ARG B C 1
ATOM 2729 O O . ARG B 1 114 ? 8.57 -2.654 -6.145 1 98.44 114 ARG B O 1
ATOM 2736 N N . GLU B 1 115 ? 8.711 -1.653 -4.113 1 97.62 115 GLU B N 1
ATOM 2737 C CA . GLU B 1 115 ? 9.977 -1.003 -4.426 1 97.62 115 GLU B CA 1
ATOM 2738 C C . GLU B 1 115 ? 11.086 -2.029 -4.648 1 97.62 115 GLU B C 1
ATOM 2740 O O . GLU B 1 115 ? 11.914 -1.874 -5.551 1 97.62 115 GLU B O 1
ATOM 2745 N N . VAL B 1 116 ? 11.102 -3.021 -3.824 1 98.31 116 VAL B N 1
ATOM 2746 C CA . VAL B 1 116 ? 12.109 -4.066 -3.961 1 98.31 116 VAL B CA 1
ATOM 2747 C C . VAL B 1 116 ? 11.945 -4.766 -5.309 1 98.31 116 VAL B C 1
ATOM 2749 O O . VAL B 1 116 ? 12.938 -5.043 -5.992 1 98.31 116 VAL B O 1
ATOM 2752 N N . MET B 1 117 ? 10.711 -5.066 -5.719 1 98.75 117 MET B N 1
ATOM 2753 C CA . MET B 1 117 ? 10.484 -5.684 -7.023 1 98.75 117 MET B CA 1
ATOM 2754 C C . MET B 1 117 ? 10.969 -4.77 -8.148 1 98.75 117 MET B C 1
ATOM 2756 O O . MET B 1 117 ? 11.562 -5.234 -9.117 1 98.75 117 MET B O 1
ATOM 2760 N N . ARG B 1 118 ? 10.664 -3.5 -8.031 1 98 118 ARG B N 1
ATOM 2761 C CA . ARG B 1 118 ? 11.125 -2.535 -9.023 1 98 118 ARG B CA 1
ATOM 2762 C C . ARG B 1 118 ? 12.641 -2.574 -9.164 1 98 118 ARG B C 1
ATOM 2764 O O . ARG B 1 118 ? 13.172 -2.604 -10.273 1 98 118 ARG B O 1
ATOM 2771 N N . ARG B 1 119 ? 13.336 -2.566 -8.055 1 97.88 119 ARG B N 1
ATOM 2772 C CA . ARG B 1 119 ? 14.789 -2.625 -8.062 1 97.88 119 ARG B CA 1
ATOM 2773 C C . ARG B 1 119 ? 15.281 -3.947 -8.648 1 97.88 119 ARG B C 1
ATOM 2775 O O . ARG B 1 119 ? 16.266 -3.979 -9.383 1 97.88 119 ARG B O 1
ATOM 2782 N N . ALA B 1 120 ? 14.602 -5.016 -8.219 1 98.5 120 ALA B N 1
ATOM 2783 C CA . ALA B 1 120 ? 14.992 -6.336 -8.719 1 98.5 120 ALA B CA 1
ATOM 2784 C C . ALA B 1 120 ? 14.969 -6.379 -10.242 1 98.5 120 ALA B C 1
ATOM 2786 O O . ALA B 1 120 ? 15.906 -6.871 -10.867 1 98.5 120 ALA B O 1
ATOM 2787 N N . VAL B 1 121 ? 13.938 -5.828 -10.859 1 98.44 121 VAL B N 1
ATOM 2788 C CA . VAL B 1 121 ? 13.828 -5.844 -12.312 1 98.44 121 VAL B CA 1
ATOM 2789 C C . VAL B 1 121 ? 14.836 -4.879 -12.922 1 98.44 121 VAL B C 1
ATOM 2791 O O . VAL B 1 121 ? 15.406 -5.148 -13.984 1 98.44 121 VAL B O 1
ATOM 2794 N N . ALA B 1 122 ? 15.07 -3.789 -12.266 1 97.44 122 ALA B N 1
ATOM 2795 C CA . ALA B 1 122 ? 16 -2.787 -12.773 1 97.44 122 ALA B CA 1
ATOM 2796 C C . ALA B 1 122 ? 17.438 -3.305 -12.727 1 97.44 122 ALA B C 1
ATOM 2798 O O . ALA B 1 122 ? 18.234 -3.006 -13.617 1 97.44 122 ALA B O 1
ATOM 2799 N N . ARG B 1 123 ? 17.766 -4.125 -11.75 1 97.81 123 ARG B N 1
ATOM 2800 C CA . ARG B 1 123 ? 19.156 -4.449 -11.461 1 97.81 123 ARG B CA 1
ATOM 2801 C C . ARG B 1 123 ? 19.469 -5.883 -11.875 1 97.81 123 ARG B C 1
ATOM 2803 O O . ARG B 1 123 ? 20.641 -6.215 -12.125 1 97.81 123 ARG B O 1
ATOM 2810 N N . GLY B 1 124 ? 18.5 -6.73 -11.797 1 98.38 124 GLY B N 1
ATOM 2811 C CA . GLY B 1 124 ? 18.75 -8.148 -12.008 1 98.38 124 GLY B CA 1
ATOM 2812 C C . GLY B 1 124 ? 18.688 -8.555 -13.469 1 98.38 124 GLY B C 1
ATOM 2813 O O . GLY B 1 124 ? 17.641 -8.438 -14.102 1 98.38 124 GLY B O 1
ATOM 2814 N N . GLU B 1 125 ? 19.781 -9.047 -13.945 1 98.44 125 GLU B N 1
ATOM 2815 C CA . GLU B 1 125 ? 19.812 -9.531 -15.32 1 98.44 125 GLU B CA 1
ATOM 2816 C C . GLU B 1 125 ? 18.766 -10.617 -15.555 1 98.44 125 GLU B C 1
ATOM 2818 O O . GLU B 1 125 ? 18.109 -10.641 -16.594 1 98.44 125 GLU B O 1
ATOM 2823 N N . TRP B 1 126 ? 18.594 -11.5 -14.609 1 98.5 126 TRP B N 1
ATOM 2824 C CA . TRP B 1 126 ? 17.594 -12.547 -14.727 1 98.5 126 TRP B CA 1
ATOM 2825 C C . TRP B 1 126 ? 16.188 -11.953 -14.844 1 98.5 126 TRP B C 1
ATOM 2827 O O . TRP B 1 126 ? 15.438 -12.297 -15.758 1 98.5 126 TRP B O 1
ATOM 2837 N N . GLU B 1 127 ? 15.844 -11.055 -13.906 1 98.5 127 GLU B N 1
ATOM 2838 C CA . GLU B 1 127 ? 14.531 -10.422 -13.938 1 98.5 127 GLU B CA 1
ATOM 2839 C C . GLU B 1 127 ? 14.297 -9.695 -15.266 1 98.5 127 GLU B C 1
ATOM 2841 O O . GLU B 1 127 ? 13.18 -9.695 -15.789 1 98.5 127 GLU B O 1
ATOM 2846 N N . GLN B 1 128 ? 15.328 -9.141 -15.812 1 98.12 128 GLN B N 1
ATOM 2847 C CA . GLN B 1 128 ? 15.219 -8.359 -17.031 1 98.12 128 GLN B CA 1
ATOM 2848 C C . GLN B 1 128 ? 14.938 -9.25 -18.234 1 98.12 128 GLN B C 1
ATOM 2850 O O . GLN B 1 128 ? 14.516 -8.766 -19.297 1 98.12 128 GLN B O 1
ATOM 2855 N N . THR B 1 129 ? 15.195 -10.523 -18.078 1 98 129 THR B N 1
ATOM 2856 C CA . THR B 1 129 ? 14.969 -11.445 -19.188 1 98 129 THR B CA 1
ATOM 2857 C C . THR B 1 129 ? 13.555 -12.008 -19.141 1 98 129 THR B C 1
ATOM 2859 O O . THR B 1 129 ? 13.086 -12.625 -20.094 1 98 129 THR B O 1
ATOM 2862 N N . GLN B 1 130 ? 12.828 -11.797 -18.109 1 98.56 130 GLN B N 1
ATOM 2863 C CA . GLN B 1 130 ? 11.539 -12.445 -17.922 1 98.56 130 GLN B CA 1
ATOM 2864 C C . GLN B 1 130 ? 10.43 -11.719 -18.672 1 98.56 130 GLN B C 1
ATOM 2866 O O . GLN B 1 130 ? 10.516 -10.508 -18.891 1 98.56 130 GLN B O 1
ATOM 2871 N N . THR B 1 131 ? 9.453 -12.445 -19.109 1 98.5 131 THR B N 1
ATOM 2872 C CA . THR B 1 131 ? 8.227 -11.953 -19.734 1 98.5 131 THR B CA 1
ATOM 2873 C C . THR B 1 131 ? 7 -12.477 -19 1 98.5 131 THR B C 1
ATOM 2875 O O . THR B 1 131 ? 7.117 -13.312 -18.094 1 98.5 131 THR B O 1
ATOM 2878 N N . HIS B 1 132 ? 5.824 -11.914 -19.359 1 98.69 132 HIS B N 1
ATOM 2879 C CA . HIS B 1 132 ? 4.602 -12.469 -18.797 1 98.69 132 HIS B CA 1
ATOM 2880 C C . HIS B 1 132 ? 4.516 -13.977 -19.047 1 98.69 132 HIS B C 1
ATOM 2882 O O . HIS B 1 132 ? 4.172 -14.742 -18.141 1 98.69 132 HIS B O 1
ATOM 2888 N N . GLU B 1 133 ? 4.891 -14.359 -20.234 1 98.5 133 GLU B N 1
ATOM 2889 C CA . GLU B 1 133 ? 4.797 -15.766 -20.625 1 98.5 133 GLU B CA 1
ATOM 2890 C C . GLU B 1 133 ? 5.773 -16.625 -19.828 1 98.5 133 GLU B C 1
ATOM 2892 O O . GLU B 1 133 ? 5.402 -17.688 -19.328 1 98.5 133 GLU B O 1
ATOM 2897 N N . SER B 1 134 ? 6.961 -16.188 -19.688 1 98.56 134 SER B N 1
ATOM 2898 C CA . SER B 1 134 ? 7.977 -17 -19.031 1 98.56 134 SER B CA 1
ATOM 2899 C C . SER B 1 134 ? 7.68 -17.141 -17.531 1 98.56 134 SER B C 1
ATOM 2901 O O . SER B 1 134 ? 8.039 -18.156 -16.922 1 98.56 134 SER B O 1
ATOM 2903 N N . LEU B 1 135 ? 6.98 -16.188 -16.938 1 98.62 135 LEU B N 1
ATOM 2904 C CA . LEU B 1 135 ? 6.727 -16.172 -15.492 1 98.62 135 LEU B CA 1
ATOM 2905 C C . LEU B 1 135 ? 5.562 -17.078 -15.141 1 98.62 135 LEU B C 1
ATOM 2907 O O . LEU B 1 135 ? 5.363 -17.422 -13.969 1 98.62 135 LEU B O 1
ATOM 2911 N N . LEU B 1 136 ? 4.816 -17.531 -16.172 1 98.69 136 LEU B N 1
ATOM 2912 C CA . LEU B 1 136 ? 3.621 -18.328 -15.891 1 98.69 136 LEU B CA 1
ATOM 2913 C C . LEU B 1 136 ? 3.979 -19.625 -15.18 1 98.69 136 LEU B C 1
ATOM 2915 O O . LEU B 1 136 ? 3.238 -20.094 -14.312 1 98.69 136 LEU B O 1
ATOM 2919 N N . GLU B 1 137 ? 5.059 -20.188 -15.594 1 98.12 137 GLU B N 1
ATOM 2920 C CA . GLU B 1 137 ? 5.5 -21.406 -14.938 1 98.12 137 GLU B CA 1
ATOM 2921 C C . GLU B 1 137 ? 5.785 -21.188 -13.461 1 98.12 137 GLU B C 1
ATOM 2923 O O . GLU B 1 137 ? 5.457 -22.031 -12.617 1 98.12 137 GLU B O 1
ATOM 2928 N N . TYR B 1 138 ? 6.359 -20.125 -13.086 1 98.38 138 TYR B N 1
ATOM 2929 C CA . TYR B 1 138 ? 6.688 -19.797 -11.703 1 98.38 138 TYR B CA 1
ATOM 2930 C C . TYR B 1 138 ? 5.426 -19.531 -10.891 1 98.38 138 TYR B C 1
ATOM 2932 O O . TYR B 1 138 ? 5.332 -19.922 -9.727 1 98.38 138 TYR B O 1
ATOM 2940 N N . LEU B 1 139 ? 4.48 -18.797 -11.508 1 98.69 139 LEU B N 1
ATOM 2941 C CA . LEU B 1 139 ? 3.215 -18.578 -10.82 1 98.69 139 LEU B CA 1
ATOM 2942 C C . LEU B 1 139 ? 2.539 -19.906 -10.492 1 98.69 139 LEU B C 1
ATOM 2944 O O . LEU B 1 139 ? 2.029 -20.078 -9.383 1 98.69 139 LEU B O 1
ATOM 2948 N N . ASP B 1 140 ? 2.555 -20.812 -11.445 1 98.31 140 ASP B N 1
ATOM 2949 C CA . ASP B 1 140 ? 1.977 -22.141 -11.234 1 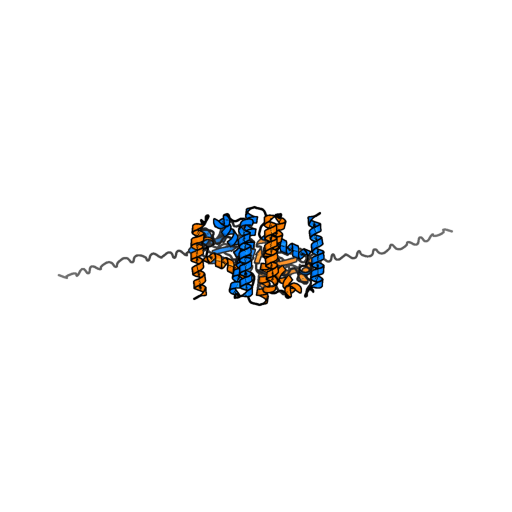98.31 140 ASP B CA 1
ATOM 2950 C C . ASP B 1 140 ? 2.676 -22.875 -10.094 1 98.31 140 ASP B C 1
ATOM 2952 O O . ASP B 1 140 ? 2.018 -23.438 -9.219 1 98.31 140 ASP B O 1
ATOM 2956 N N . GLU B 1 141 ? 3.971 -22.828 -10.078 1 98.5 141 GLU B N 1
ATOM 2957 C CA . GLU B 1 141 ? 4.762 -23.484 -9.039 1 98.5 141 GLU B CA 1
ATOM 2958 C C . GLU B 1 141 ? 4.469 -22.875 -7.664 1 98.5 141 GLU B C 1
ATOM 2960 O O . GLU B 1 141 ? 4.242 -23.609 -6.695 1 98.5 141 GLU B O 1
ATOM 2965 N N . GLU B 1 142 ? 4.504 -21.562 -7.574 1 98.56 142 GLU B N 1
ATOM 2966 C CA . GLU B 1 142 ? 4.25 -20.906 -6.297 1 98.56 142 GLU B CA 1
ATOM 2967 C C . GLU B 1 142 ? 2.846 -21.203 -5.785 1 98.56 142 GLU B C 1
ATOM 2969 O O . GLU B 1 142 ? 2.625 -21.297 -4.578 1 98.56 142 GLU B O 1
ATOM 2974 N N . THR B 1 143 ? 1.889 -21.25 -6.707 1 98.69 143 THR B N 1
ATOM 2975 C CA . THR B 1 143 ? 0.518 -21.594 -6.34 1 98.69 143 THR B CA 1
ATOM 2976 C C . THR B 1 143 ? 0.452 -22.984 -5.723 1 98.69 143 THR B C 1
ATOM 2978 O O . THR B 1 143 ? -0.197 -23.188 -4.695 1 98.69 143 THR B O 1
ATOM 2981 N N . GLU B 1 144 ? 1.137 -23.922 -6.332 1 98.44 144 GLU B N 1
ATOM 2982 C CA . GLU B 1 144 ? 1.18 -25.297 -5.82 1 98.44 144 GLU B CA 1
ATOM 2983 C C . GLU B 1 144 ? 1.884 -25.359 -4.465 1 98.44 144 GLU B C 1
ATOM 2985 O O . GLU B 1 144 ? 1.446 -26.078 -3.564 1 98.44 144 GLU B O 1
ATOM 2990 N N . GLU B 1 145 ? 2.977 -24.641 -4.336 1 98.69 145 GLU B N 1
ATOM 2991 C CA . GLU B 1 145 ? 3.705 -24.625 -3.072 1 98.69 145 GLU B CA 1
ATOM 2992 C C . GLU B 1 145 ? 2.857 -24.016 -1.957 1 98.69 145 GLU B C 1
ATOM 2994 O O . GLU B 1 145 ? 2.887 -24.484 -0.819 1 98.69 145 GLU B O 1
ATOM 2999 N N . PHE B 1 146 ? 2.135 -23 -2.258 1 98.88 146 PHE B N 1
ATOM 3000 C CA . PHE B 1 146 ? 1.243 -22.406 -1.271 1 98.88 146 PHE B CA 1
ATOM 3001 C C . PHE B 1 146 ? 0.169 -23.391 -0.841 1 98.88 146 PHE B C 1
ATOM 3003 O O . PHE B 1 146 ? -0.125 -23.516 0.349 1 98.88 146 PHE B O 1
ATOM 3010 N N . ALA B 1 147 ? -0.413 -24.109 -1.8 1 98.69 147 ALA B N 1
ATOM 3011 C CA . ALA B 1 147 ? -1.429 -25.109 -1.488 1 98.69 147 ALA B CA 1
ATOM 3012 C C . ALA B 1 147 ? -0.877 -26.172 -0.543 1 98.69 147 ALA B C 1
ATOM 3014 O O . ALA B 1 147 ? -1.558 -26.594 0.398 1 98.69 147 ALA B O 1
ATOM 3015 N N . GLN B 1 148 ? 0.317 -26.594 -0.834 1 98.56 148 GLN B N 1
ATOM 3016 C CA . GLN B 1 148 ? 0.959 -27.578 0.029 1 98.56 148 GLN B CA 1
ATOM 3017 C C . GLN B 1 148 ? 1.169 -27.031 1.436 1 98.56 148 GLN B C 1
ATOM 3019 O O . GLN B 1 148 ? 0.977 -27.75 2.424 1 98.56 148 GLN B O 1
ATOM 3024 N N . ALA B 1 149 ? 1.645 -25.766 1.532 1 98.56 149 ALA B N 1
ATOM 3025 C CA . ALA B 1 149 ? 1.835 -25.141 2.834 1 98.56 149 ALA B CA 1
ATOM 3026 C C . ALA B 1 149 ? 0.523 -25.078 3.609 1 98.56 149 ALA B C 1
ATOM 3028 O O . ALA B 1 149 ? 0.498 -25.297 4.82 1 98.56 149 ALA B O 1
ATOM 3029 N N . VAL B 1 150 ? -0.58 -24.734 2.936 1 98.5 150 VAL B N 1
ATOM 3030 C CA . VAL B 1 150 ? -1.892 -24.656 3.57 1 98.5 150 VAL B CA 1
ATOM 3031 C C . VAL B 1 150 ? -2.287 -26.016 4.117 1 98.5 150 VAL B C 1
ATOM 3033 O O . VAL B 1 150 ? -2.809 -26.125 5.23 1 98.5 150 VAL B O 1
ATOM 3036 N N . ALA B 1 151 ? -2.004 -27.062 3.381 1 97 151 ALA B N 1
ATOM 3037 C CA . ALA B 1 151 ? -2.414 -28.422 3.74 1 97 151 ALA B CA 1
ATOM 3038 C C . ALA B 1 151 ? -1.553 -28.969 4.875 1 97 151 ALA B C 1
ATOM 3040 O O . ALA B 1 151 ? -2.051 -29.688 5.75 1 97 151 ALA B O 1
ATOM 3041 N N . HIS B 1 152 ? -0.197 -28.609 4.867 1 95.12 152 HIS B N 1
ATOM 3042 C CA . HIS B 1 152 ? 0.693 -29.375 5.73 1 95.12 152 HIS B CA 1
ATOM 3043 C C . HIS B 1 152 ? 1.659 -28.453 6.477 1 95.12 152 HIS B C 1
ATOM 3045 O O . HIS B 1 152 ? 2.428 -28.922 7.324 1 95.12 152 HIS B O 1
ATOM 3051 N N . GLY B 1 153 ? 1.637 -27.234 6.211 1 94.38 153 GLY B N 1
ATOM 3052 C CA . GLY B 1 153 ? 2.709 -26.375 6.695 1 94.38 153 GLY B CA 1
ATOM 3053 C C . GLY B 1 153 ? 2.359 -25.656 7.988 1 94.38 153 GLY B C 1
ATOM 3054 O O . GLY B 1 153 ? 1.264 -25.828 8.523 1 94.38 153 GLY B O 1
ATOM 3055 N N . THR B 1 154 ? 3.379 -24.938 8.477 1 97.06 154 THR B N 1
ATOM 3056 C CA . THR B 1 154 ? 3.219 -24.031 9.602 1 97.06 154 THR B CA 1
ATOM 3057 C C . THR B 1 154 ? 2.717 -22.672 9.125 1 97.06 154 THR B C 1
ATOM 3059 O O . THR B 1 154 ? 2.697 -22.391 7.922 1 97.06 154 THR B O 1
ATOM 3062 N N . THR B 1 155 ? 2.311 -21.891 10.023 1 97.94 155 THR B N 1
ATOM 3063 C CA . THR B 1 155 ? 1.891 -20.531 9.703 1 97.94 155 THR B CA 1
ATOM 3064 C C . THR B 1 155 ? 3.006 -19.766 8.992 1 97.94 155 THR B C 1
ATOM 3066 O O . THR B 1 155 ? 2.756 -19.078 8 1 97.94 155 THR B O 1
ATOM 3069 N N . ASP B 1 156 ? 4.242 -19.953 9.492 1 97.5 156 ASP B N 1
ATOM 3070 C CA . ASP B 1 156 ? 5.379 -19.281 8.867 1 97.5 156 ASP B CA 1
ATOM 3071 C C . ASP B 1 156 ? 5.547 -19.734 7.414 1 97.5 156 ASP B C 1
ATOM 3073 O O . ASP B 1 156 ? 5.871 -18.922 6.547 1 97.5 156 ASP B O 1
ATOM 3077 N N . HIS B 1 157 ? 5.375 -21 7.215 1 97.88 157 HIS B N 1
ATOM 3078 C CA . HIS B 1 157 ? 5.488 -21.531 5.859 1 97.88 157 HIS B CA 1
ATOM 3079 C C . HIS B 1 157 ? 4.383 -20.984 4.961 1 97.88 157 HIS B C 1
ATOM 3081 O O . HIS B 1 157 ? 4.621 -20.672 3.795 1 97.88 157 HIS B O 1
ATOM 3087 N N . ILE B 1 158 ? 3.158 -20.891 5.484 1 98.69 158 ILE B N 1
ATOM 3088 C CA . ILE B 1 158 ? 2.023 -20.344 4.754 1 98.69 158 ILE B CA 1
ATOM 3089 C C . ILE B 1 158 ? 2.316 -18.891 4.363 1 98.69 158 ILE B C 1
ATOM 3091 O O . ILE B 1 158 ? 2.133 -18.5 3.209 1 98.69 158 ILE B O 1
ATOM 3095 N N . VAL B 1 159 ? 2.809 -18.109 5.285 1 98.88 159 VAL B N 1
ATOM 3096 C CA . VAL B 1 159 ? 3.115 -16.703 5.062 1 98.88 159 VAL B CA 1
ATOM 3097 C C . VAL B 1 159 ? 4.191 -16.578 3.99 1 98.88 159 VAL B C 1
ATOM 3099 O O . VAL B 1 159 ? 4.07 -15.75 3.076 1 98.88 159 VAL B O 1
ATOM 3102 N N . SER B 1 160 ? 5.211 -17.391 4.082 1 98.44 160 SER B N 1
ATOM 3103 C CA . SER B 1 160 ? 6.312 -17.344 3.127 1 98.44 160 SER B CA 1
ATOM 3104 C C . SER B 1 160 ? 5.836 -17.672 1.716 1 98.44 160 SER B C 1
ATOM 3106 O O . SER B 1 160 ? 6.156 -16.969 0.762 1 98.44 160 SER B O 1
ATOM 3108 N N . GLU B 1 161 ? 5.051 -18.75 1.604 1 98.81 161 GLU B N 1
ATOM 3109 C CA . GLU B 1 161 ? 4.59 -19.172 0.285 1 98.81 161 GLU B CA 1
ATOM 3110 C C . GLU B 1 161 ? 3.57 -18.203 -0.287 1 98.81 161 GLU B C 1
ATOM 3112 O O . GLU B 1 161 ? 3.514 -17.984 -1.501 1 98.81 161 GLU B O 1
ATOM 3117 N N . LEU B 1 162 ? 2.707 -17.641 0.579 1 98.88 162 LEU B N 1
ATOM 3118 C CA . LEU B 1 162 ? 1.796 -16.594 0.114 1 98.88 162 LEU B CA 1
ATOM 3119 C C . LEU B 1 162 ? 2.568 -15.375 -0.368 1 98.88 162 LEU B C 1
ATOM 3121 O O . LEU B 1 162 ? 2.172 -14.727 -1.34 1 98.88 162 LEU B O 1
ATOM 3125 N N . GLY B 1 163 ? 3.691 -15.078 0.316 1 98.88 163 GLY B N 1
ATOM 3126 C CA . GLY B 1 163 ? 4.594 -14.039 -0.144 1 98.88 163 GLY B CA 1
ATOM 3127 C C . GLY B 1 163 ? 5.148 -14.297 -1.533 1 98.88 163 GLY B C 1
ATOM 3128 O O . GLY B 1 163 ? 5.328 -13.359 -2.318 1 98.88 163 GLY B O 1
ATOM 3129 N N . ASP B 1 164 ? 5.398 -15.539 -1.868 1 98.81 164 ASP B N 1
ATOM 3130 C CA . ASP B 1 164 ? 5.906 -15.891 -3.189 1 98.81 164 ASP B CA 1
ATOM 3131 C C . ASP B 1 164 ? 4.828 -15.734 -4.258 1 98.81 164 ASP B C 1
ATOM 3133 O O . ASP B 1 164 ? 5.125 -15.383 -5.402 1 98.81 164 ASP B O 1
ATOM 3137 N N . VAL B 1 165 ? 3.562 -15.961 -3.916 1 98.94 165 VAL B N 1
ATOM 3138 C CA . VAL B 1 165 ? 2.473 -15.656 -4.836 1 98.94 165 VAL B CA 1
ATOM 3139 C C . VAL B 1 165 ? 2.375 -14.148 -5.047 1 98.94 165 VAL B C 1
ATOM 3141 O O . VAL B 1 165 ? 2.232 -13.68 -6.18 1 98.94 165 VAL B O 1
ATOM 3144 N N . LEU B 1 166 ? 2.441 -13.359 -3.949 1 98.94 166 LEU B N 1
ATOM 3145 C CA . LEU B 1 166 ? 2.455 -11.906 -4.055 1 98.94 166 LEU B CA 1
ATOM 3146 C C . LEU B 1 166 ? 3.58 -11.438 -4.973 1 98.94 166 LEU B C 1
ATOM 3148 O O . LEU B 1 166 ? 3.389 -10.531 -5.785 1 98.94 166 LEU B O 1
ATOM 3152 N N . LEU B 1 167 ? 4.758 -12.078 -4.859 1 98.75 167 LEU B N 1
ATOM 3153 C CA . LEU B 1 167 ? 5.898 -11.75 -5.707 1 98.75 167 LEU B CA 1
ATOM 3154 C C . LEU B 1 167 ? 5.52 -11.844 -7.184 1 98.75 167 LEU B C 1
ATOM 3156 O O . LEU B 1 167 ? 5.922 -10.992 -7.984 1 98.75 167 LEU B O 1
ATOM 3160 N N . GLN B 1 168 ? 4.723 -12.828 -7.562 1 98.88 168 GLN B N 1
ATOM 3161 C CA . GLN B 1 168 ? 4.312 -12.984 -8.953 1 98.88 168 GLN B CA 1
ATOM 3162 C C . GLN B 1 168 ? 3.441 -11.812 -9.406 1 98.88 168 GLN B C 1
ATOM 3164 O O . GLN B 1 168 ? 3.617 -11.289 -10.508 1 98.88 168 GLN B O 1
ATOM 3169 N N . VAL B 1 169 ? 2.574 -11.352 -8.539 1 98.94 169 VAL B N 1
ATOM 3170 C CA . VAL B 1 169 ? 1.745 -10.188 -8.859 1 98.94 169 VAL B CA 1
ATOM 3171 C C . VAL B 1 169 ? 2.629 -8.961 -9.055 1 98.94 169 VAL B C 1
ATOM 3173 O O . VAL B 1 169 ? 2.482 -8.234 -10.039 1 98.94 169 VAL B O 1
ATOM 3176 N N . LEU B 1 170 ? 3.551 -8.75 -8.148 1 98.94 170 LEU B N 1
ATOM 3177 C CA . LEU B 1 170 ? 4.457 -7.609 -8.203 1 98.94 170 LEU B CA 1
ATOM 3178 C C . LEU B 1 170 ? 5.305 -7.648 -9.469 1 98.94 170 LEU B C 1
ATOM 3180 O O . LEU B 1 170 ? 5.484 -6.621 -10.133 1 98.94 170 LEU B O 1
ATOM 3184 N N . PHE B 1 171 ? 5.777 -8.82 -9.82 1 98.94 171 PHE B N 1
ATOM 3185 C CA . PHE B 1 171 ? 6.672 -9 -10.953 1 98.94 171 PHE B CA 1
ATOM 3186 C C . PHE B 1 171 ? 5.953 -8.719 -12.266 1 98.94 171 PHE B C 1
ATOM 3188 O O . PHE B 1 171 ? 6.422 -7.914 -13.078 1 98.94 171 PHE B O 1
ATOM 3195 N N . HIS B 1 172 ? 4.797 -9.289 -12.445 1 98.94 172 HIS B N 1
ATOM 3196 C CA . HIS B 1 172 ? 4.02 -9.047 -13.656 1 98.94 172 HIS B CA 1
ATOM 3197 C C . HIS B 1 172 ? 3.641 -7.574 -13.781 1 98.94 172 HIS B C 1
ATOM 3199 O O . HIS B 1 172 ? 3.68 -7.012 -14.875 1 98.94 172 HIS B O 1
ATOM 3205 N N . ALA B 1 173 ? 3.242 -6.973 -12.727 1 98.94 173 ALA B N 1
ATOM 3206 C CA . ALA B 1 173 ? 2.891 -5.555 -12.742 1 98.94 173 ALA B CA 1
ATOM 3207 C C . ALA B 1 173 ? 4.086 -4.695 -13.148 1 98.94 173 ALA B C 1
ATOM 3209 O O . ALA B 1 173 ? 3.938 -3.721 -13.883 1 98.94 173 ALA B O 1
ATOM 3210 N N . GLU B 1 174 ? 5.27 -5.062 -12.633 1 98.81 174 GLU B N 1
ATOM 3211 C CA . GLU B 1 174 ? 6.473 -4.309 -12.977 1 98.81 174 GLU B CA 1
ATOM 3212 C C . GLU B 1 174 ? 6.816 -4.457 -14.453 1 98.81 174 GLU B C 1
ATOM 3214 O O . GLU B 1 174 ? 7.211 -3.49 -15.102 1 98.81 174 GLU B O 1
ATOM 3219 N N . ILE B 1 175 ? 6.645 -5.648 -14.953 1 98.75 175 ILE B N 1
ATOM 3220 C CA . ILE B 1 175 ? 6.859 -5.867 -16.375 1 98.75 175 ILE B CA 1
ATOM 3221 C C . ILE B 1 175 ? 5.906 -4.988 -17.188 1 98.75 175 ILE B C 1
ATOM 3223 O O . ILE B 1 175 ? 6.324 -4.305 -18.125 1 98.75 175 ILE B O 1
ATOM 3227 N N . GLY B 1 176 ? 4.629 -5 -16.859 1 98.69 176 GLY B N 1
ATOM 3228 C CA . GLY B 1 176 ? 3.662 -4.137 -17.516 1 98.69 176 GLY B CA 1
ATOM 3229 C C . GLY B 1 176 ? 4.035 -2.668 -17.453 1 98.69 176 GLY B C 1
ATOM 3230 O O . GLY B 1 176 ? 3.9 -1.948 -18.453 1 98.69 176 GLY B O 1
ATOM 3231 N N . ALA B 1 177 ? 4.484 -2.262 -16.312 1 98.56 177 ALA B N 1
ATOM 3232 C CA . ALA B 1 177 ? 4.848 -0.861 -16.109 1 98.56 177 ALA B CA 1
ATOM 3233 C C . ALA B 1 177 ? 6.008 -0.461 -17.016 1 98.56 177 ALA B C 1
ATOM 3235 O O . ALA B 1 177 ? 5.98 0.61 -17.625 1 98.56 177 ALA B O 1
ATOM 3236 N N . ARG B 1 178 ? 7 -1.265 -17.156 1 97.81 178 ARG B N 1
ATOM 3237 C CA . ARG B 1 178 ? 8.195 -0.984 -17.953 1 97.81 178 ARG B CA 1
ATOM 3238 C C . ARG B 1 178 ? 7.863 -0.958 -19.453 1 97.81 178 ARG B C 1
ATOM 3240 O O . ARG B 1 178 ? 8.516 -0.257 -20.219 1 97.81 178 ARG B O 1
ATOM 3247 N N . HIS B 1 179 ? 6.824 -1.609 -19.797 1 97.19 179 HIS B N 1
ATOM 3248 C CA . HIS B 1 179 ? 6.391 -1.613 -21.188 1 97.19 179 HIS B CA 1
ATOM 3249 C C . HIS B 1 179 ? 5.348 -0.531 -21.438 1 97.19 179 HIS B C 1
ATOM 3251 O O . HIS B 1 179 ? 4.844 -0.399 -22.562 1 97.19 179 HIS B O 1
ATOM 3257 N N . GLY B 1 180 ? 4.992 0.215 -20.422 1 97.81 180 GLY B N 1
ATOM 3258 C CA . GLY B 1 180 ? 4.027 1.295 -20.547 1 97.81 180 GLY B CA 1
ATOM 3259 C C . GLY B 1 180 ? 2.605 0.803 -20.75 1 97.81 180 GLY B C 1
ATOM 3260 O O . GLY B 1 180 ? 1.781 1.505 -21.344 1 97.81 180 GLY B O 1
ATOM 3261 N N . GLU B 1 181 ? 2.303 -0.412 -20.312 1 98.19 181 GLU B N 1
ATOM 3262 C CA . GLU B 1 181 ? 0.995 -1.015 -20.547 1 98.19 181 GLU B CA 1
ATOM 3263 C C . GLU B 1 181 ? 0.076 -0.848 -19.344 1 98.19 181 GLU B C 1
ATOM 3265 O O . GLU B 1 181 ? -1.096 -0.494 -19.5 1 98.19 181 GLU B O 1
ATOM 3270 N N . PHE B 1 182 ? 0.504 -1.203 -18.188 1 98.75 182 PHE B N 1
ATOM 3271 C CA . PHE B 1 182 ? -0.195 -1.095 -16.922 1 98.75 182 PHE B CA 1
ATOM 3272 C C . PHE B 1 182 ? 0.787 -1.175 -15.758 1 98.75 182 PHE B C 1
ATOM 3274 O O . PHE B 1 182 ? 1.977 -1.429 -15.953 1 98.75 182 PHE B O 1
ATOM 3281 N N . ASN B 1 183 ? 0.356 -0.898 -14.578 1 98.69 183 ASN B N 1
ATOM 3282 C CA . ASN B 1 183 ? 1.169 -1.018 -13.375 1 98.69 183 ASN B CA 1
ATOM 3283 C C . ASN B 1 183 ? 0.376 -1.628 -12.219 1 98.69 183 ASN B C 1
ATOM 3285 O O . ASN B 1 183 ? -0.77 -2.045 -12.398 1 98.69 183 ASN B O 1
ATOM 3289 N N . LEU B 1 184 ? 1.007 -1.738 -11.102 1 98.81 184 LEU B N 1
ATOM 3290 C CA . LEU B 1 184 ? 0.416 -2.404 -9.953 1 98.81 184 LEU B CA 1
ATOM 3291 C C . LEU B 1 184 ? -0.855 -1.691 -9.5 1 98.81 184 LEU B C 1
ATOM 3293 O O . LEU B 1 184 ? -1.808 -2.334 -9.055 1 98.81 184 LEU B O 1
ATOM 3297 N N . ASP B 1 185 ? -0.869 -0.346 -9.555 1 98.69 185 ASP B N 1
ATOM 3298 C CA . ASP B 1 185 ? -2.061 0.413 -9.188 1 98.69 185 ASP B CA 1
ATOM 3299 C C . ASP B 1 185 ? -3.244 0.042 -10.078 1 98.69 185 ASP B C 1
ATOM 3301 O O . ASP B 1 185 ? -4.375 -0.063 -9.602 1 98.69 185 ASP B O 1
ATOM 3305 N N . ASP B 1 186 ? -2.977 -0.131 -11.359 1 98.81 186 ASP B N 1
ATOM 3306 C CA . ASP B 1 186 ? -4.02 -0.546 -12.289 1 98.81 186 ASP B CA 1
ATOM 3307 C C . ASP B 1 186 ? -4.586 -1.912 -11.906 1 98.81 186 ASP B C 1
ATOM 3309 O O . ASP B 1 186 ? -5.797 -2.131 -11.977 1 98.81 186 ASP B O 1
ATOM 3313 N N . VAL B 1 187 ? -3.717 -2.795 -11.539 1 98.94 187 VAL B N 1
ATOM 3314 C CA . VAL B 1 187 ? -4.105 -4.145 -11.133 1 98.94 187 VAL B CA 1
ATOM 3315 C C . VAL B 1 187 ? -5.02 -4.074 -9.914 1 98.94 187 VAL B C 1
ATOM 3317 O O . VAL B 1 187 ? -6.109 -4.652 -9.906 1 98.94 187 VAL B O 1
ATOM 3320 N N . ALA B 1 188 ? -4.613 -3.379 -8.906 1 98.88 188 ALA B N 1
ATOM 3321 C CA . ALA B 1 188 ? -5.402 -3.232 -7.684 1 98.88 188 ALA B CA 1
ATOM 3322 C C . ALA B 1 188 ? -6.73 -2.537 -7.969 1 98.88 188 ALA B C 1
ATOM 3324 O O . ALA B 1 188 ? -7.77 -2.936 -7.441 1 98.88 188 ALA B O 1
ATOM 3325 N N . ALA B 1 189 ? -6.656 -1.536 -8.812 1 98.69 189 ALA B N 1
ATOM 3326 C CA . ALA B 1 189 ? -7.859 -0.778 -9.148 1 98.69 189 ALA B CA 1
ATOM 3327 C C . ALA B 1 189 ? -8.867 -1.65 -9.891 1 98.69 189 ALA B C 1
ATOM 3329 O O . ALA B 1 189 ? -10.078 -1.472 -9.742 1 98.69 189 ALA B O 1
ATOM 3330 N N . SER B 1 190 ? -8.406 -2.525 -10.695 1 98.56 190 SER B N 1
ATOM 3331 C CA . SER B 1 190 ? -9.305 -3.418 -11.422 1 98.56 190 SER B CA 1
ATOM 3332 C C . SER B 1 190 ? -10.148 -4.25 -10.461 1 98.56 190 SER B C 1
ATOM 3334 O O . SER B 1 190 ? -11.344 -4.445 -10.688 1 98.56 190 SER B O 1
ATOM 3336 N N . PHE B 1 191 ? -9.539 -4.707 -9.43 1 97.94 191 PHE B N 1
ATOM 3337 C CA . PHE B 1 191 ? -10.25 -5.445 -8.391 1 97.94 191 PHE B CA 1
ATOM 3338 C C . PHE B 1 191 ? -11.305 -4.562 -7.727 1 97.94 191 PHE B C 1
ATOM 3340 O O . PHE B 1 191 ? -12.461 -4.965 -7.59 1 97.94 191 PHE B O 1
ATOM 3347 N N . VAL B 1 192 ? -10.906 -3.4 -7.289 1 98.38 192 VAL B N 1
ATOM 3348 C CA . VAL B 1 192 ? -11.805 -2.498 -6.578 1 98.38 192 VAL B CA 1
ATOM 3349 C C . VAL B 1 192 ? -12.992 -2.139 -7.473 1 98.38 192 VAL B C 1
ATOM 3351 O O . VAL B 1 192 ? -14.141 -2.131 -7.016 1 98.38 192 VAL B O 1
ATOM 3354 N N . THR B 1 193 ? -12.719 -1.855 -8.711 1 97.81 193 THR B N 1
ATOM 3355 C CA . THR B 1 193 ? -13.766 -1.529 -9.672 1 97.81 193 THR B CA 1
ATOM 3356 C C . THR B 1 193 ? -14.75 -2.686 -9.812 1 97.81 193 THR B C 1
ATOM 3358 O O . THR B 1 193 ? -15.961 -2.475 -9.852 1 97.81 193 THR B O 1
ATOM 3361 N N . LYS B 1 194 ? -14.195 -3.9 -9.898 1 97.44 194 LYS B N 1
ATOM 3362 C CA . LYS B 1 194 ? -15.039 -5.086 -9.969 1 97.44 194 LYS B CA 1
ATOM 3363 C C . LYS B 1 194 ? -15.961 -5.184 -8.758 1 97.44 194 LYS B C 1
ATOM 3365 O O . LYS B 1 194 ? -17.156 -5.484 -8.891 1 97.44 194 LYS B O 1
ATOM 3370 N N . MET B 1 195 ? -15.461 -4.934 -7.598 1 97.69 195 MET B N 1
ATOM 3371 C CA . MET B 1 195 ? -16.234 -5 -6.363 1 97.69 195 MET B CA 1
ATOM 3372 C C . MET B 1 195 ? -17.281 -3.891 -6.324 1 97.69 195 MET B C 1
ATOM 3374 O O . MET B 1 195 ? -18.391 -4.102 -5.836 1 97.69 195 MET B O 1
ATOM 3378 N N . GLN B 1 196 ? -16.906 -2.729 -6.77 1 97.31 196 GLN B N 1
ATOM 3379 C CA . GLN B 1 196 ? -17.859 -1.627 -6.816 1 97.31 196 GLN B CA 1
ATOM 3380 C C . GLN B 1 196 ? -19.078 -1.993 -7.652 1 97.31 196 GLN B C 1
ATOM 3382 O O . GLN B 1 196 ? -20.203 -1.636 -7.305 1 97.31 196 GLN B O 1
ATOM 3387 N N . GLN B 1 197 ? -18.844 -2.672 -8.711 1 96.75 197 GLN B N 1
ATOM 3388 C CA . GLN B 1 197 ? -19.922 -3.031 -9.633 1 96.75 197 GLN B CA 1
ATOM 3389 C C . GLN B 1 197 ? -20.734 -4.199 -9.094 1 96.75 197 GLN B C 1
ATOM 3391 O O . GLN B 1 197 ? -21.969 -4.211 -9.227 1 96.75 197 GLN B O 1
ATOM 3396 N N . ARG B 1 198 ? -20.109 -5.113 -8.445 1 97.06 198 ARG B N 1
ATOM 3397 C CA . ARG B 1 198 ? -20.766 -6.387 -8.164 1 97.06 198 ARG B CA 1
ATOM 3398 C C . ARG B 1 198 ? -21.156 -6.484 -6.699 1 97.06 198 ARG B C 1
ATOM 3400 O O . ARG B 1 198 ? -21.984 -7.324 -6.328 1 97.06 198 ARG B O 1
ATOM 3407 N N . SER B 1 199 ? -20.562 -5.707 -5.887 1 97.62 199 SER B N 1
ATOM 3408 C CA . SER B 1 199 ? -20.828 -5.68 -4.449 1 97.62 199 SER B CA 1
ATOM 3409 C C . SER B 1 199 ? -20.953 -4.25 -3.938 1 97.62 199 SER B C 1
ATOM 3411 O O . SER B 1 199 ? -20.172 -3.83 -3.072 1 97.62 199 SER B O 1
ATOM 3413 N N . PRO B 1 200 ? -21.906 -3.533 -4.383 1 96.94 200 PRO B N 1
ATOM 3414 C CA . PRO B 1 200 ? -22 -2.105 -4.07 1 96.94 200 PRO B CA 1
ATOM 3415 C C . PRO B 1 200 ? -22.172 -1.838 -2.578 1 96.94 200 PRO B C 1
ATOM 3417 O O . PRO B 1 200 ? -21.828 -0.757 -2.094 1 96.94 200 PRO B O 1
ATOM 3420 N N . TYR B 1 201 ? -22.656 -2.803 -1.802 1 96.94 201 TYR B N 1
ATOM 3421 C CA . TYR B 1 201 ? -22.891 -2.645 -0.371 1 96.94 201 TYR B CA 1
ATOM 3422 C C . TYR B 1 201 ? -21.578 -2.436 0.376 1 96.94 201 TYR B C 1
ATOM 3424 O O . TYR B 1 201 ? -21.578 -2.006 1.532 1 96.94 201 TYR B O 1
ATOM 3432 N N . LEU B 1 202 ? -20.516 -2.73 -0.215 1 97.69 202 LEU B N 1
ATOM 3433 C CA . LEU B 1 202 ? -19.203 -2.506 0.396 1 97.69 202 LEU B CA 1
ATOM 3434 C C . LEU B 1 202 ? -18.844 -1.024 0.371 1 97.69 202 LEU B C 1
ATOM 3436 O O . LEU B 1 202 ? -17.906 -0.601 1.046 1 97.69 202 LEU B O 1
ATOM 3440 N N . PHE B 1 203 ? -19.609 -0.169 -0.319 1 96.69 203 PHE B N 1
ATOM 3441 C CA . PHE B 1 203 ? -19.172 1.188 -0.61 1 96.69 203 PHE B CA 1
ATOM 3442 C C . PHE B 1 203 ? -20.234 2.203 -0.225 1 96.69 203 PHE B C 1
ATOM 3444 O O . PHE B 1 203 ? -20.047 3.41 -0.393 1 96.69 203 PHE B O 1
ATOM 3451 N N . ASP B 1 204 ? -21.328 1.794 0.339 1 94.06 204 ASP B N 1
ATOM 3452 C CA . ASP B 1 204 ? -22.469 2.701 0.496 1 94.06 204 ASP B CA 1
ATOM 3453 C C . ASP B 1 204 ? -22.672 3.084 1.96 1 94.06 204 ASP B C 1
ATOM 3455 O O . ASP B 1 204 ? -23.641 3.746 2.307 1 94.06 204 ASP B O 1
ATOM 3459 N N . GLY B 1 205 ? -21.844 2.629 2.836 1 92.81 205 GLY B N 1
ATOM 3460 C CA . GLY B 1 205 ? -21.922 3.01 4.238 1 92.81 205 GLY B CA 1
ATOM 3461 C C . GLY B 1 205 ? -22.891 2.16 5.039 1 92.81 205 GLY B C 1
ATOM 3462 O O . GLY B 1 205 ? -23 2.324 6.254 1 92.81 205 GLY B O 1
ATOM 3463 N N . SER B 1 206 ? -23.562 1.264 4.32 1 94.38 206 SER B N 1
ATOM 3464 C CA . SER B 1 206 ? -24.438 0.357 5.051 1 94.38 206 SER B CA 1
ATOM 3465 C C . SER B 1 206 ? -23.641 -0.594 5.938 1 94.38 206 SER B C 1
ATOM 3467 O O . SER B 1 206 ? -22.422 -0.698 5.805 1 94.38 206 SER B O 1
ATOM 3469 N N . ASP B 1 207 ? -24.328 -1.154 6.922 1 92.94 207 ASP B N 1
ATOM 3470 C CA . ASP B 1 207 ? -23.672 -2.037 7.883 1 92.94 207 ASP B CA 1
ATOM 3471 C C . ASP B 1 207 ? -24.375 -3.393 7.949 1 92.94 207 ASP B C 1
ATOM 3473 O O . ASP B 1 207 ? -25.359 -3.621 7.254 1 92.94 207 ASP B O 1
ATOM 3477 N N . GLY B 1 208 ? -23.703 -4.336 8.664 1 95.88 208 GLY B N 1
ATOM 3478 C CA . GLY B 1 208 ? -24.297 -5.652 8.852 1 95.88 208 GLY B CA 1
ATOM 3479 C C . GLY B 1 208 ? -23.844 -6.656 7.801 1 95.88 208 GLY B C 1
ATOM 3480 O O . GLY B 1 208 ? -23.281 -6.277 6.77 1 95.88 208 GLY B O 1
ATOM 3481 N N . VAL B 1 209 ? -24.109 -7.953 8.094 1 98.12 209 VAL B N 1
ATOM 3482 C CA . VAL B 1 209 ? -23.734 -9.047 7.195 1 98.12 209 VAL B CA 1
ATOM 3483 C C . VAL B 1 209 ? -24.719 -9.117 6.031 1 98.12 209 VAL B C 1
ATOM 3485 O O . VAL B 1 209 ? -25.938 -8.984 6.223 1 98.12 209 VAL B O 1
ATOM 3488 N N . VAL B 1 210 ? -24.234 -9.258 4.852 1 98.44 210 VAL B N 1
ATOM 3489 C CA . VAL B 1 210 ? -25.062 -9.438 3.658 1 98.44 210 VAL B CA 1
ATOM 3490 C C . VAL B 1 210 ? -25.203 -10.922 3.35 1 98.44 210 VAL B C 1
ATOM 3492 O O . VAL B 1 210 ? -24.203 -11.609 3.104 1 98.44 210 VAL B O 1
ATOM 3495 N N . PRO B 1 211 ? -26.406 -11.406 3.348 1 98.5 211 PRO B N 1
ATOM 3496 C CA . PRO B 1 211 ? -26.609 -12.836 3.123 1 98.5 211 PRO B CA 1
ATOM 3497 C C . PRO B 1 211 ? -26.141 -13.297 1.745 1 98.5 211 PRO B C 1
ATOM 3499 O O . PRO B 1 211 ? -26.172 -12.516 0.787 1 98.5 211 PRO B O 1
ATOM 3502 N N . ILE B 1 212 ? -25.812 -14.578 1.649 1 98.25 212 ILE B N 1
ATOM 3503 C CA . ILE B 1 212 ? -25.25 -15.156 0.438 1 98.25 212 ILE B CA 1
ATOM 3504 C C . ILE B 1 212 ? -26.188 -14.938 -0.736 1 98.25 212 ILE B C 1
ATOM 3506 O O . ILE B 1 212 ? -25.766 -14.562 -1.829 1 98.25 212 ILE B O 1
ATOM 3510 N N . GLU B 1 213 ? -27.438 -15.133 -0.509 1 98.06 213 GLU B N 1
ATOM 3511 C CA . GLU B 1 213 ? -28.438 -14.984 -1.573 1 98.06 213 GLU B CA 1
ATOM 3512 C C . GLU B 1 213 ? -28.422 -13.57 -2.145 1 98.06 213 GLU B C 1
ATOM 3514 O O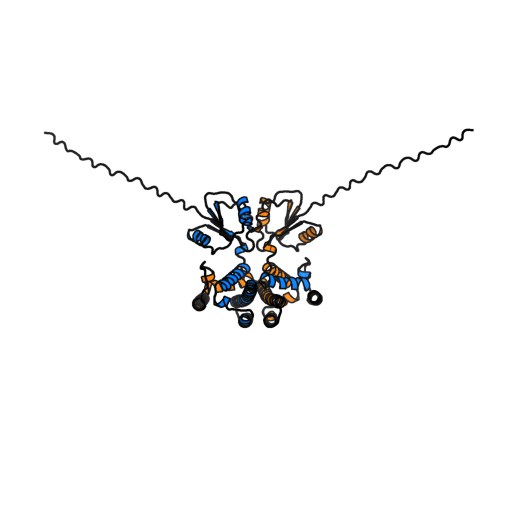 . GLU B 1 213 ? -28.469 -13.391 -3.363 1 98.06 213 GLU B O 1
ATOM 3519 N N . GLU B 1 214 ? -28.391 -12.633 -1.259 1 97.69 214 GLU B N 1
ATOM 3520 C CA . GLU B 1 214 ? -28.344 -11.242 -1.691 1 97.69 214 GLU B CA 1
ATOM 3521 C C . GLU B 1 214 ? -27.031 -10.922 -2.404 1 97.69 214 GLU B C 1
ATOM 3523 O O . GLU B 1 214 ? -27.031 -10.188 -3.391 1 97.69 214 GLU B O 1
ATOM 3528 N N . GLN B 1 215 ? -25.922 -11.414 -1.943 1 97.81 215 GLN B N 1
ATOM 3529 C CA . GLN B 1 215 ? -24.625 -11.242 -2.605 1 97.81 215 GLN B CA 1
ATOM 3530 C C . GLN B 1 215 ? -24.672 -11.766 -4.035 1 97.81 215 GLN B C 1
ATOM 3532 O O . GLN B 1 215 ? -24.219 -11.094 -4.965 1 97.81 215 GLN B O 1
ATOM 3537 N N . GLU B 1 216 ? -25.219 -12.945 -4.152 1 96.88 216 GLU B N 1
ATOM 3538 C CA . GLU B 1 216 ? -25.297 -13.586 -5.465 1 96.88 216 GLU B CA 1
ATOM 3539 C C . GLU B 1 216 ? -26.172 -12.773 -6.418 1 96.88 216 GLU B C 1
ATOM 3541 O O . GLU B 1 216 ? -25.828 -12.609 -7.59 1 96.88 216 GLU B O 1
ATOM 3546 N N . ARG B 1 217 ? -27.25 -12.359 -5.938 1 96.88 217 ARG B N 1
ATOM 3547 C CA . ARG B 1 217 ? -28.141 -11.547 -6.75 1 96.88 217 ARG B CA 1
ATOM 3548 C C . ARG B 1 217 ? -27.438 -10.297 -7.254 1 96.88 217 ARG B C 1
ATOM 3550 O O . ARG B 1 217 ? -27.469 -9.992 -8.445 1 96.88 217 ARG B O 1
ATOM 3557 N N . LEU B 1 218 ? -26.812 -9.594 -6.359 1 95.94 218 LEU B N 1
ATOM 3558 C CA . LEU B 1 218 ? -26.141 -8.359 -6.711 1 95.94 218 LEU B CA 1
ATOM 3559 C C . LEU B 1 218 ? -24.969 -8.625 -7.652 1 95.94 218 LEU B C 1
ATOM 3561 O O . LEU B 1 218 ? -24.703 -7.84 -8.57 1 95.94 218 LEU B O 1
ATOM 3565 N N . TRP B 1 219 ? -24.234 -9.68 -7.367 1 95.44 219 TRP B N 1
ATOM 3566 C CA . TRP B 1 219 ? -23.109 -10.062 -8.195 1 95.44 219 TRP B CA 1
ATOM 3567 C C . TRP B 1 219 ? -23.531 -10.297 -9.641 1 95.44 219 TRP B C 1
ATOM 3569 O O . TRP B 1 219 ? -22.906 -9.789 -10.57 1 95.44 219 TRP B O 1
ATOM 3579 N N . GLU B 1 220 ? -24.625 -11.023 -9.82 1 94.88 220 GLU B N 1
ATOM 3580 C CA . GLU B 1 220 ? -25.141 -11.305 -11.156 1 94.88 220 GLU B CA 1
ATOM 3581 C C . GLU B 1 220 ? -25.625 -10.031 -11.836 1 94.88 220 GLU B C 1
ATOM 3583 O O . GLU B 1 220 ? -25.375 -9.82 -13.031 1 94.88 220 GLU B O 1
ATOM 3588 N N . ALA B 1 221 ? -26.25 -9.227 -11.156 1 93.88 221 ALA B N 1
ATOM 3589 C CA . ALA B 1 221 ? -26.719 -7.957 -11.695 1 93.88 221 ALA B CA 1
ATOM 3590 C C . ALA B 1 221 ? -25.562 -7.082 -12.141 1 93.88 221 ALA B C 1
ATOM 3592 O O . ALA B 1 221 ? -25.641 -6.395 -13.164 1 93.88 221 ALA B O 1
ATOM 3593 N N . GLY B 1 222 ? -24.484 -7.07 -11.367 1 92.69 222 GLY B N 1
ATOM 3594 C CA . GLY B 1 222 ? -23.312 -6.27 -11.656 1 92.69 222 GLY B CA 1
ATOM 3595 C C . GLY B 1 222 ? -22.516 -6.785 -12.844 1 92.69 222 GLY B C 1
ATOM 3596 O O . GLY B 1 222 ? -21.891 -6.004 -13.57 1 92.69 222 GLY B O 1
ATOM 3597 N N . LYS B 1 223 ? -22.5 -8.133 -12.992 1 90.25 223 LYS B N 1
ATOM 3598 C CA . LYS B 1 223 ? -21.812 -8.719 -14.141 1 90.25 223 LYS B CA 1
ATOM 3599 C C . LYS B 1 223 ? -22.406 -8.242 -15.453 1 90.25 223 LYS B C 1
ATOM 3601 O O . LYS B 1 223 ? -21.688 -8 -16.422 1 90.25 223 LYS B O 1
ATOM 3606 N N . HIS B 1 224 ? -23.625 -8.078 -15.461 1 84.75 224 HIS B N 1
ATOM 3607 C CA . HIS B 1 224 ? -24.328 -7.664 -16.656 1 84.75 224 HIS B CA 1
ATOM 3608 C C . HIS B 1 224 ? -24.078 -6.195 -16.969 1 84.75 224 HIS B C 1
ATOM 3610 O O . HIS B 1 224 ? -23.953 -5.82 -18.141 1 84.75 224 HIS B O 1
ATOM 3616 N N . ARG B 1 225 ? -23.906 -5.422 -15.984 1 78.38 225 ARG B N 1
ATOM 3617 C CA . ARG B 1 225 ? -23.641 -4.004 -16.188 1 78.38 225 ARG B CA 1
ATOM 3618 C C . ARG B 1 225 ? -22.234 -3.785 -16.75 1 78.38 225 ARG B C 1
ATOM 3620 O O . ARG B 1 225 ? -22.031 -2.914 -17.594 1 78.38 225 ARG B O 1
ATOM 3627 N N . SER B 1 226 ? -21.328 -4.484 -16.328 1 72.56 226 SER B N 1
ATOM 3628 C CA . SER B 1 226 ? -19.938 -4.375 -16.766 1 72.56 226 SER B CA 1
ATOM 3629 C C . SER B 1 226 ? -19.781 -4.836 -18.203 1 72.56 226 SER B C 1
ATOM 3631 O O . SER B 1 226 ? -19.047 -4.219 -18.984 1 72.56 226 SER B O 1
ATOM 3633 N N . ALA B 1 227 ? -20.406 -5.973 -18.562 1 69.69 227 ALA B N 1
ATOM 3634 C CA . ALA B 1 227 ? -20.344 -6.516 -19.922 1 69.69 227 ALA B CA 1
ATOM 3635 C C . ALA B 1 227 ? -20.969 -5.555 -20.938 1 69.69 227 ALA B C 1
ATOM 3637 O O . ALA B 1 227 ? -20.469 -5.391 -22.047 1 69.69 227 ALA B O 1
ATOM 3638 N N . HIS B 1 228 ? -22.016 -4.973 -20.484 1 58.94 228 HIS B N 1
ATOM 3639 C CA . HIS B 1 228 ? -22.688 -4.023 -21.359 1 58.94 228 HIS B CA 1
ATOM 3640 C C . HIS B 1 228 ? -21.875 -2.748 -21.531 1 58.94 228 HIS B C 1
ATOM 3642 O O . HIS B 1 228 ? -21.875 -2.145 -22.594 1 58.94 228 HIS B O 1
ATOM 3648 N N . ALA B 1 229 ? -21.172 -2.354 -20.578 1 55.78 229 ALA B N 1
ATOM 3649 C CA . ALA B 1 229 ? -20.344 -1.146 -20.688 1 55.78 229 ALA B CA 1
ATOM 3650 C C . ALA B 1 229 ? -19.156 -1.366 -21.594 1 55.78 229 ALA B C 1
ATOM 3652 O O . ALA B 1 229 ? -18.672 -0.428 -22.234 1 55.78 229 ALA B O 1
ATOM 3653 N N . GLN B 1 230 ? -18.656 -2.584 -21.75 1 56.44 230 GLN B N 1
ATOM 3654 C CA . GLN B 1 230 ? -17.516 -2.912 -22.609 1 56.44 230 GLN B CA 1
ATOM 3655 C C . GLN B 1 230 ? -17.969 -3.092 -24.062 1 56.44 230 GLN B C 1
ATOM 3657 O O . GLN B 1 230 ? -17.172 -2.922 -24.984 1 56.44 230 GLN B O 1
ATOM 3662 N N . THR B 1 231 ? -19.203 -3.467 -24.234 1 52.25 231 THR B N 1
ATOM 3663 C CA . THR B 1 231 ? -19.688 -3.66 -25.594 1 52.25 231 THR B CA 1
ATOM 3664 C C . THR B 1 231 ? -20.188 -2.344 -26.188 1 52.25 231 THR B C 1
ATOM 3666 O O . THR B 1 231 ? -20.203 -2.166 -27.406 1 52.25 231 THR B O 1
ATOM 3669 N N . ASN B 1 232 ? -20.672 -1.454 -25.344 1 43.5 232 ASN B N 1
ATOM 3670 C CA . ASN B 1 232 ? -21.156 -0.207 -25.922 1 43.5 232 ASN B CA 1
ATOM 3671 C C . ASN B 1 232 ? -20.047 0.831 -26.031 1 43.5 232 ASN B C 1
ATOM 3673 O O . ASN B 1 232 ? -19.281 1.046 -25.094 1 43.5 232 ASN B O 1
#

Organism: Corynebacterium diphtheriae (strain ATCC 700971 / NCTC 13129 / Biotype gravis) (NCBI:txid257309)

Foldseek 3Di:
DDPPPPPPPDPDPDPDPDPPPPPPPVQQEEEEAAALVCRQDADPVCFLVAEEAEDEDDSRDPVSVVVCVVGYHYDHHHYYYYNDCPPPVNVVSVVSPHHYHYGPVVVVPVVVLLVVLLVCCVPPPVLVPDDPVNCVVVLVVLVVQLVVCVVDNDPVSNVVSVVSNVSSLSSHQSNCVVVVRHHSVRVVVVVVVLCCQQPVVVPDPDDDDDDPVRSVVSNVVSVVVVVVVVVD/DDPPPPPPPDPDPDPDPDPPPPPPPVQQEEEEAAALVCRQDADPVCFLVAEEAEDEDDSRDPVSVVVCVVGYHYDHHHYYYYNDCPPPVNVVSVVSPHHYHYGPVVVVPVVVLLVVLLVCCVPPPVLVPDDPVNCVVVLVVLVVQLVVCVVDNDPVSNVVSVVSNVSSLSSHQSNCVVVVRHHSVRVVVVVVVLCCQQPVVVPDPDDDDDDPVRSVVSNVVSVVVVVVVVVD

InterPro domains:
  IPR004518 NTP pyrophosphohydrolase MazG-like domain [PF03819] (130-203)
  IPR011551 NTP pyrophosphohydrolase MazG [PTHR30522] (107-227)
  IPR048015 MazG-like, N-terminal domain [cd11528] (112-223)
  IPR060326 Nucleoside triphosphate pyrophosphohydrolase, N-terminal domain [PF27510] (29-101)